Protein AF-A0A3M6R7B8-F1 (afdb_monomer_lite)

InterPro domains:
  IPR006626 Parallel beta-helix repeat [SM00710] (405-427)
  IPR006626 Parallel beta-helix repeat [SM00710] (428-450)
  IPR006626 Parallel beta-helix repeat [SM00710] (452-474)
  IPR006626 Parallel beta-helix repeat [SM00710] (476-503)
  IPR006626 Parallel beta-helix repeat [SM00710] (536-558)
  IPR006626 Parallel beta-helix repeat [SM00710] (559-581)
  IPR006626 Parallel beta-helix repeat [SM00710] (635-657)
  IPR006626 Parallel beta-helix repeat [SM00710] (707-729)
  IPR011050 Pectin lyase fold/virulence factor [SSF51126] (395-580)
  IPR011990 Tetratricopeptide-like helical domain superfamily [G3DSA:1.25.40.10] (1-141)
  IPR011990 Tetratricopeptide-like helical domain superfamily [G3DSA:1.25.40.10] (142-340)
  IPR011990 Tetratricopeptide-like helical domain superfamily [SSF48452] (1-205)
  IPR012334 Pectin lyase fold [G3DSA:2.160.20.10]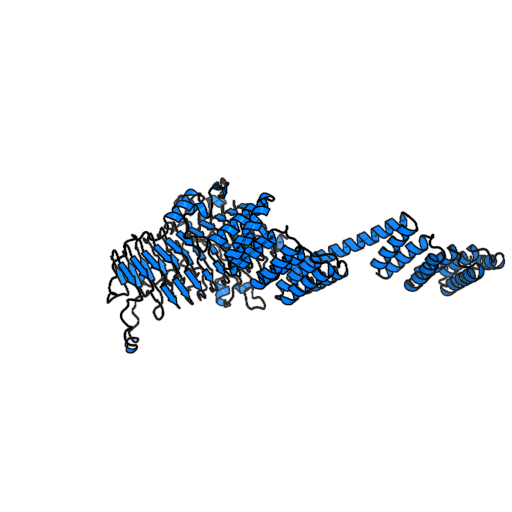 (341-611)
  IPR022441 Parallel beta-helix repeat-2 [TIGR03804] (553-598)
  IPR039448 Right handed beta helix domain [PF13229] (402-505)
  IPR051550 SCF Complex Subunits and Alginate Epimerases [PTHR22990] (433-586)

Secondary structure (DSSP, 8-state):
-HHHHHHHHHH-TT-HHHHHHHHHHHHHTT-HHHHHHHHHHHHHHH-S-HHHHHHHHHHHHHTT-HHHHHHHHHHHHHH-TT-THHHHHHHHHHHHTT-HHHHHHHHHHHHHHH---HHHHHHHHHHHHHHHHHHHHHHHHHHHHHHTT-HHHHHHHHHHHHHH-TT-HHHHHHHHHHHHHTT-HHHHHHHHHHHHHHH-S-HHHHHHHHHHHHHTT-HHHHHHHHHHHHHH-TT-HHHHHHHHHHHHHTT-HHHHHHHHHHHHHHHTT-GGGHHHHHHHHHHHHTTT---S-HHHHS-GGGS-S--PPP----HHHHHSHHHHHHHHTT--PPPHHHHHHHHHH-S----SS-PPBPP--TTTTEEES-EEEEEEGGGS--PPPGGGTT----S-SEEEEEES-EEEEEES-B--S--SEEEEEES-EEEEEES-EEE--SS-SEEE-TT-EEEEEES-EEES-SS-SEEE-TT-EEEEEES-EEE-----SGGGSSEEEE-S----GGG-GGGGB-TTSSSBPP--GGG-----EEEEEES-EEES-SS-SEEEES-BSEEEES-EEES-SS-SEEEETT-BS-EEES-EEES--S-TT--HHHHHHTT-GGG-B-TTS-BSS---SEEEESEES-EEES-EEES-SS-SEEE-S-EES-EEES-EEES--TT-BTTB---SEEE-----SS---TT--S--PPPBS-EEES-EEESS-S-SEEE--SS---GGGT-

pLDDT: mean 86.69, std 13.8, range [30.16, 98.88]

Organism: NCBI:txid2029117

Foldseek 3Di:
DLVVLVVCCVVPVQDLVSLLVNLVVCVVVVNLVSSLVSLVSSCVSHPPDLSSLLSNLVSCVVVLVLVSSLVSLVSNCVVPVQDLSSQLSNLVSCVSVVNLVVSLVSLVVSCVSNPDDPSSVVVNVVSVVVLVVVLVVLVVVLVVCVLQLVLVVNLVSLVVNCVSCVQDLVSLLSNLQSCVLVVNLVVSLVSLVSSCVSHPPDLSSLVSNLVSCVLVLVLVSSLVSLVSSCVVPVLPLVSLLSNLVSCLSVVVLVSSVVSLVSSVVSCVVPVLSVLSSLLSVLSSCQVVPPPPFVCSNAPPVNPDPDQDFPPDPDVQCVVFLLNLQCVVQVHGFADPVLLRVLRVQAAFPAPPPQQDEDACDPPFQEDEQEERYEYEQVNHPDDDPPVVVPDDPDLFQESGEYENYERYEYECAEQPDDDQEYYEYYLYERYEYENYEAEAHNEEHYEAEANYERHEHENYEAEQYQAAPYEYEFHYERHEYEHYEHDAHAHAAQRRANAEFELDPCADCSNPSCRQCDPVSHHGDFDALNRRNGGYESYEYGQYEQEQHNYEHYEYALHAHYEYYQYEFYQHLQAPYEQHSNNENYEYYAYEFANYWQNPPDDLVSCVVVVQSVQPDDPVRTGLDTHENYEYFSYESYEYAAYEFAHAQAAPYEDAFEYEQYEAAHYEFEHYNSSHHSQDFHEPYYQDADADPDDDDPSDRGDRFGYPNYYYPHYRYDYDGSYHYYYDDRDNDPPVVPD

Structure (mmCIF, N/CA/C/O backbone):
data_AF-A0A3M6R7B8-F1
#
_entry.id   AF-A0A3M6R7B8-F1
#
loop_
_atom_site.group_PDB
_atom_site.id
_atom_site.type_symbol
_atom_site.label_atom_id
_atom_site.label_alt_id
_atom_site.label_comp_id
_atom_site.label_asym_id
_atom_site.label_entity_id
_atom_site.label_seq_id
_atom_site.pdbx_PDB_ins_code
_atom_site.Cartn_x
_atom_site.Cartn_y
_atom_site.Cartn_z
_atom_site.occupancy
_atom_site.B_iso_or_equiv
_atom_site.auth_seq_id
_atom_site.auth_comp_id
_atom_site.auth_asym_id
_atom_site.auth_atom_id
_atom_site.pdbx_PDB_model_num
ATOM 1 N N . ALA A 1 1 ? 49.682 9.643 -67.258 1.00 80.56 1 ALA A N 1
ATOM 2 C CA . ALA A 1 1 ? 49.422 8.368 -66.558 1.00 80.56 1 ALA A CA 1
ATOM 3 C C . ALA A 1 1 ? 48.452 7.494 -67.349 1.00 80.56 1 ALA A C 1
ATOM 5 O O . ALA A 1 1 ? 48.888 6.466 -67.839 1.00 80.56 1 ALA A O 1
ATOM 6 N N . LEU A 1 2 ? 47.199 7.923 -67.566 1.00 89.25 2 LEU A N 1
ATOM 7 C CA . LEU A 1 2 ? 46.189 7.129 -68.285 1.00 89.25 2 LEU A CA 1
ATOM 8 C C . LEU A 1 2 ? 46.666 6.586 -69.649 1.00 89.25 2 LEU A C 1
ATOM 10 O O . LEU A 1 2 ? 46.661 5.376 -69.837 1.00 89.25 2 LEU A O 1
ATOM 14 N N . ALA A 1 3 ? 47.200 7.443 -70.529 1.00 88.38 3 ALA A N 1
ATOM 15 C CA . ALA A 1 3 ? 47.733 7.026 -71.836 1.00 88.38 3 ALA A CA 1
ATOM 16 C C . ALA A 1 3 ? 48.849 5.959 -71.747 1.00 88.38 3 ALA A C 1
ATOM 18 O O . ALA A 1 3 ? 48.958 5.093 -72.609 1.00 88.38 3 ALA A O 1
ATOM 19 N N . LEU A 1 4 ? 49.658 5.977 -70.678 1.00 89.75 4 LEU A N 1
ATOM 20 C CA . LEU A 1 4 ? 50.698 4.966 -70.450 1.00 89.75 4 LEU A CA 1
ATOM 21 C C . LE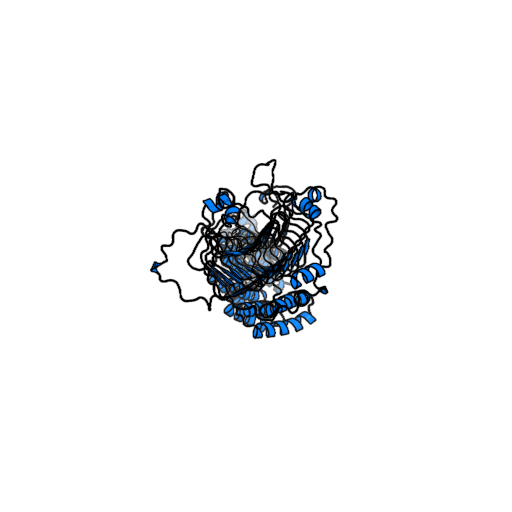U A 1 4 ? 50.091 3.622 -70.021 1.00 89.75 4 LEU A C 1
ATOM 23 O O . LEU A 1 4 ? 50.597 2.574 -70.409 1.00 89.75 4 LEU A O 1
ATOM 27 N N . TYR A 1 5 ? 49.002 3.633 -69.247 1.00 91.38 5 TYR A N 1
ATOM 28 C CA . TYR A 1 5 ? 48.294 2.409 -68.860 1.00 91.38 5 TYR A CA 1
ATOM 29 C C . TYR A 1 5 ? 47.453 1.832 -70.005 1.00 91.38 5 TYR A C 1
ATOM 31 O O . TYR A 1 5 ? 47.350 0.614 -70.128 1.00 91.38 5 TYR A O 1
ATOM 39 N N . GLU A 1 6 ? 46.909 2.677 -70.883 1.00 87.31 6 GLU A N 1
ATOM 40 C CA . GLU A 1 6 ? 46.286 2.244 -72.141 1.00 87.31 6 GLU A CA 1
ATOM 41 C C . GLU A 1 6 ? 47.309 1.571 -73.062 1.00 87.31 6 GLU A C 1
ATOM 43 O O . GLU A 1 6 ? 47.063 0.471 -73.554 1.00 87.31 6 GLU A O 1
ATOM 48 N N . GLN A 1 7 ? 48.494 2.168 -73.214 1.00 90.06 7 GLN A N 1
ATOM 49 C CA . GLN A 1 7 ? 49.590 1.560 -73.966 1.00 90.06 7 GLN A CA 1
ATOM 50 C C . GLN A 1 7 ? 50.074 0.249 -73.319 1.00 90.06 7 GLN A C 1
ATOM 52 O O . GLN A 1 7 ? 50.327 -0.726 -74.024 1.00 90.06 7 GLN A O 1
ATOM 57 N N . LEU A 1 8 ? 50.147 0.177 -71.984 1.00 89.38 8 LEU A N 1
ATOM 58 C CA . LEU A 1 8 ? 50.491 -1.055 -71.263 1.00 89.38 8 LEU A CA 1
ATOM 59 C C . LEU A 1 8 ? 49.471 -2.172 -71.520 1.00 89.38 8 LEU A C 1
ATOM 61 O O . LEU A 1 8 ? 49.873 -3.309 -71.731 1.00 89.38 8 LEU A O 1
ATOM 65 N N . ARG A 1 9 ? 48.172 -1.855 -71.557 1.00 92.31 9 ARG A N 1
ATOM 66 C CA . ARG A 1 9 ? 47.112 -2.822 -71.895 1.00 92.31 9 ARG A CA 1
ATOM 67 C C . ARG A 1 9 ? 47.194 -3.308 -73.344 1.00 92.31 9 ARG A C 1
ATOM 69 O O . ARG A 1 9 ? 46.826 -4.444 -73.607 1.00 92.31 9 ARG A O 1
ATOM 76 N N . GLN A 1 10 ? 47.677 -2.483 -74.276 1.00 89.06 10 GLN A N 1
ATOM 77 C CA . GLN A 1 10 ? 47.888 -2.893 -75.672 1.00 89.06 10 GLN A CA 1
ATOM 78 C C . GLN A 1 10 ? 49.128 -3.779 -75.841 1.00 89.06 10 GLN A C 1
ATOM 80 O O . GLN A 1 10 ? 49.090 -4.758 -76.580 1.00 89.06 10 GLN A O 1
ATOM 85 N N . LEU A 1 11 ? 50.229 -3.436 -75.165 1.00 90.50 11 LEU A N 1
ATOM 86 C CA . LEU A 1 11 ? 51.500 -4.160 -75.275 1.00 90.50 11 LEU A CA 1
ATOM 87 C C . LEU A 1 11 ? 51.538 -5.434 -74.420 1.00 90.50 11 LEU A C 1
ATOM 89 O O . LEU A 1 11 ? 52.253 -6.375 -74.753 1.00 90.50 11 LEU A O 1
ATOM 93 N N . GLN A 1 12 ? 50.804 -5.453 -73.306 1.00 90.75 12 GLN A N 1
ATOM 94 C CA . GLN A 1 12 ? 50.710 -6.570 -72.367 1.00 90.75 12 GLN A CA 1
ATOM 95 C C . GLN A 1 12 ? 49.244 -6.781 -71.944 1.00 90.75 12 GLN A C 1
ATOM 97 O O . GLN A 1 12 ? 48.885 -6.474 -70.801 1.00 90.75 12 GLN A O 1
ATOM 102 N N . PRO A 1 13 ? 48.386 -7.305 -72.840 1.00 88.38 13 PRO A N 1
ATOM 103 C CA . PRO A 1 13 ? 46.965 -7.511 -72.550 1.00 88.38 13 PRO A CA 1
ATOM 104 C C . PRO A 1 13 ? 46.716 -8.519 -71.423 1.00 88.38 13 PRO A C 1
ATOM 106 O O . PRO A 1 13 ? 45.673 -8.458 -70.789 1.00 88.38 13 PRO A O 1
ATOM 109 N N . ASP A 1 14 ? 47.682 -9.384 -71.101 1.00 89.50 14 ASP A N 1
ATOM 110 C CA . ASP A 1 14 ? 47.543 -10.378 -70.028 1.00 89.50 14 ASP A CA 1
ATOM 111 C C . ASP A 1 14 ? 47.950 -9.851 -68.635 1.00 89.50 14 ASP A C 1
ATOM 113 O O . ASP A 1 14 ? 47.913 -10.566 -67.632 1.00 89.50 14 ASP A O 1
ATOM 117 N N . ASN A 1 15 ? 48.357 -8.580 -68.540 1.00 91.56 15 ASN A N 1
ATOM 118 C CA . ASN A 1 15 ? 48.828 -7.975 -67.299 1.00 91.56 15 ASN A CA 1
ATOM 119 C C . ASN A 1 15 ? 47.701 -7.214 -66.583 1.00 91.56 15 ASN A C 1
ATOM 121 O O . ASN A 1 15 ? 47.396 -6.062 -66.912 1.00 91.56 15 ASN A O 1
ATOM 125 N N . TRP A 1 16 ? 47.134 -7.817 -65.531 1.00 92.88 16 TRP A N 1
ATOM 126 C CA . TRP A 1 16 ? 46.041 -7.226 -64.741 1.00 92.88 16 TRP A CA 1
ATOM 127 C C . TRP A 1 16 ? 46.353 -5.812 -64.221 1.00 92.88 16 TRP A C 1
ATOM 129 O O . TRP A 1 16 ? 45.447 -4.985 -64.093 1.00 92.88 16 TRP A O 1
ATOM 139 N N . ARG A 1 17 ? 47.631 -5.490 -63.956 1.00 92.31 17 ARG A N 1
ATOM 140 C CA . ARG A 1 17 ? 48.035 -4.167 -63.451 1.00 92.31 17 ARG A CA 1
ATOM 141 C C . ARG A 1 17 ? 47.708 -3.057 -64.443 1.00 92.31 17 ARG A C 1
ATOM 143 O O . ARG A 1 17 ? 47.374 -1.961 -64.006 1.00 92.31 17 ARG A O 1
ATOM 150 N N . GLY A 1 18 ? 47.767 -3.328 -65.749 1.00 92.62 18 GLY A N 1
ATOM 151 C CA . GLY A 1 18 ? 47.403 -2.353 -66.777 1.00 92.62 18 GLY A CA 1
ATOM 152 C C . GLY A 1 18 ? 45.946 -1.907 -66.651 1.00 92.62 18 GLY A C 1
ATOM 153 O O . GLY A 1 18 ? 45.661 -0.711 -66.680 1.00 92.62 18 GLY A O 1
ATOM 154 N N . TYR A 1 19 ? 45.035 -2.854 -66.425 1.00 94.69 19 TYR A N 1
ATOM 155 C CA . TYR A 1 19 ? 43.608 -2.584 -66.230 1.00 94.69 19 TYR A CA 1
ATOM 156 C C . TYR A 1 19 ? 43.325 -1.912 -64.881 1.00 94.69 19 TYR A C 1
ATOM 158 O O . TYR A 1 19 ? 42.638 -0.893 -64.842 1.00 94.69 19 TYR A O 1
ATOM 166 N N . ALA A 1 20 ? 43.905 -2.413 -63.783 1.00 92.06 20 ALA A N 1
ATOM 167 C CA . ALA A 1 20 ? 43.710 -1.825 -62.455 1.00 92.06 20 ALA A CA 1
ATOM 168 C C . ALA A 1 20 ? 44.221 -0.373 -62.370 1.00 92.06 20 ALA A C 1
ATOM 170 O O . ALA A 1 20 ? 43.535 0.500 -61.842 1.00 92.06 20 ALA A O 1
ATOM 171 N N . GLN A 1 21 ? 45.400 -0.082 -62.930 1.00 93.19 21 GLN A N 1
ATOM 172 C CA . GLN A 1 21 ? 45.969 1.269 -62.912 1.00 93.19 21 GLN A CA 1
ATOM 173 C C . GLN A 1 21 ? 45.242 2.229 -63.863 1.00 93.19 21 GLN A C 1
ATOM 175 O O . GLN A 1 21 ? 45.061 3.401 -63.531 1.00 93.19 21 GLN A O 1
ATOM 180 N N . ALA A 1 22 ? 44.758 1.744 -65.012 1.00 93.50 22 ALA A N 1
ATOM 181 C CA . ALA A 1 22 ? 43.885 2.532 -65.881 1.00 93.50 22 ALA A CA 1
ATOM 182 C C . ALA A 1 22 ? 42.553 2.875 -65.187 1.00 93.50 22 ALA A C 1
ATOM 184 O O . ALA A 1 22 ? 42.114 4.020 -65.269 1.00 93.50 22 ALA A O 1
ATOM 185 N N . CYS A 1 23 ? 41.961 1.944 -64.429 1.00 94.06 23 CYS A N 1
ATOM 186 C CA . CYS A 1 23 ? 40.802 2.234 -63.581 1.00 94.06 23 CYS A CA 1
ATOM 187 C C . CYS A 1 23 ? 41.098 3.348 -62.563 1.00 94.06 23 CYS A C 1
ATOM 189 O O . CYS A 1 23 ? 40.363 4.332 -62.512 1.00 94.06 23 CYS A O 1
ATOM 191 N N . ILE A 1 24 ? 42.205 3.264 -61.814 1.00 91.06 24 ILE A N 1
ATOM 192 C CA . ILE A 1 24 ? 42.608 4.314 -60.858 1.00 91.06 24 ILE A CA 1
ATOM 193 C C . ILE A 1 24 ? 42.778 5.672 -61.558 1.00 91.06 24 ILE A C 1
ATOM 195 O O . ILE A 1 24 ? 42.307 6.689 -61.049 1.00 91.06 24 ILE A O 1
ATOM 199 N N . ALA A 1 25 ? 43.404 5.700 -62.737 1.00 92.56 25 ALA A N 1
ATOM 200 C CA . ALA A 1 25 ? 43.576 6.929 -63.505 1.00 92.56 25 ALA A CA 1
ATOM 201 C C . ALA A 1 25 ? 42.230 7.520 -63.966 1.00 92.56 25 ALA A C 1
ATOM 203 O O . ALA A 1 25 ? 42.018 8.722 -63.828 1.00 92.56 25 ALA A O 1
ATOM 204 N N . HIS A 1 26 ? 41.297 6.693 -64.449 1.00 93.25 26 HIS A N 1
ATOM 205 C CA . HIS A 1 26 ? 39.944 7.143 -64.790 1.00 93.25 26 HIS A CA 1
ATOM 206 C C . HIS A 1 26 ? 39.179 7.658 -63.562 1.00 93.25 26 HIS A C 1
ATOM 208 O O . HIS A 1 26 ? 38.540 8.707 -63.636 1.00 93.25 26 HIS A O 1
ATOM 214 N N . ARG A 1 27 ? 39.301 6.993 -62.408 1.00 90.25 27 ARG A N 1
ATOM 215 C CA . ARG A 1 27 ? 38.702 7.444 -61.142 1.00 90.25 27 ARG A CA 1
ATOM 216 C C . ARG A 1 27 ? 39.193 8.825 -60.720 1.00 90.25 27 ARG A C 1
ATOM 218 O O . ARG A 1 27 ? 38.386 9.675 -60.360 1.00 90.25 27 ARG A O 1
ATOM 225 N N . GLN A 1 28 ? 40.501 9.072 -60.799 1.00 89.81 28 GLN A N 1
ATOM 226 C CA . GLN A 1 28 ? 41.094 10.379 -60.481 1.00 89.81 28 GLN A CA 1
ATOM 227 C C . GLN A 1 28 ? 40.593 11.499 -61.406 1.00 89.81 28 GLN A C 1
ATOM 229 O O . GLN A 1 28 ? 40.569 12.659 -61.006 1.00 89.81 28 GLN A O 1
ATOM 234 N N . LEU A 1 29 ? 40.166 11.150 -62.621 1.00 91.81 29 LEU A N 1
ATOM 235 C CA . LEU A 1 29 ? 39.565 12.069 -63.588 1.00 91.81 29 LEU A CA 1
ATOM 236 C C . LEU A 1 29 ? 38.034 12.186 -63.449 1.00 91.81 29 LEU A C 1
ATOM 238 O O . LEU A 1 29 ? 37.410 12.875 -64.252 1.00 91.81 29 LEU A O 1
ATOM 242 N N . GLY A 1 30 ? 37.411 11.505 -62.478 1.00 89.56 30 GLY A N 1
ATOM 243 C CA . GLY A 1 30 ? 35.951 11.454 -62.315 1.00 89.56 30 GLY A CA 1
ATOM 244 C C . GLY A 1 30 ? 35.222 10.651 -63.402 1.00 89.56 30 GLY A C 1
ATOM 245 O O . GLY A 1 30 ? 34.006 10.755 -63.545 1.00 89.56 30 GLY A O 1
ATOM 246 N N . GLN A 1 31 ? 35.951 9.853 -64.183 1.00 94.19 31 GLN A N 1
ATOM 247 C CA . GLN A 1 31 ? 35.450 9.075 -65.318 1.00 94.19 31 GLN A CA 1
ATOM 248 C C . GLN A 1 31 ? 35.010 7.675 -64.869 1.00 94.19 31 GLN A C 1
ATOM 250 O O . GLN A 1 31 ? 35.610 6.659 -65.216 1.00 94.19 31 GLN A O 1
ATOM 255 N N . TRP A 1 32 ? 33.970 7.618 -64.041 1.00 92.06 32 TRP A N 1
ATOM 256 C CA . TRP A 1 32 ? 33.554 6.395 -63.345 1.00 92.06 32 TRP A CA 1
ATOM 257 C C . TRP A 1 32 ? 33.097 5.262 -64.270 1.00 92.06 32 TRP A C 1
ATOM 259 O O . TRP A 1 32 ? 33.449 4.105 -64.046 1.00 92.06 32 TRP A O 1
ATOM 269 N N . ALA A 1 33 ? 32.366 5.594 -65.338 1.00 92.31 33 ALA A N 1
ATOM 270 C CA . ALA A 1 33 ? 31.907 4.617 -66.324 1.00 92.31 33 ALA A CA 1
ATOM 271 C C . ALA A 1 33 ? 33.079 4.016 -67.113 1.00 92.31 33 ALA A C 1
ATOM 273 O O . ALA A 1 33 ? 33.101 2.819 -67.385 1.00 92.31 33 ALA A O 1
ATOM 274 N N . GLN A 1 34 ? 34.085 4.831 -67.443 1.00 93.50 34 GLN A N 1
ATOM 275 C CA . GLN A 1 34 ? 35.304 4.359 -68.095 1.00 93.50 34 GLN A CA 1
ATOM 276 C C . GLN A 1 34 ? 36.144 3.501 -67.142 1.00 93.50 34 GLN A C 1
ATOM 278 O O . GLN A 1 34 ? 36.696 2.490 -67.565 1.00 93.50 34 GLN A O 1
ATOM 283 N N . ALA A 1 35 ? 36.196 3.850 -65.853 1.00 94.19 35 ALA A N 1
ATOM 284 C CA . ALA A 1 35 ? 36.847 3.026 -64.839 1.00 94.19 35 ALA A CA 1
ATOM 285 C C . ALA A 1 35 ? 36.214 1.623 -64.743 1.00 94.19 35 ALA A C 1
ATOM 287 O O . ALA A 1 35 ? 36.944 0.632 -64.726 1.00 94.19 35 ALA A O 1
ATOM 288 N N . ASP A 1 36 ? 34.879 1.532 -64.757 1.00 94.50 36 ASP A N 1
ATOM 289 C CA . ASP A 1 36 ? 34.159 0.252 -64.787 1.00 94.50 36 ASP A CA 1
ATOM 290 C C . ASP A 1 36 ? 34.382 -0.509 -66.099 1.00 94.50 36 ASP A C 1
ATOM 292 O O . ASP A 1 36 ? 34.742 -1.683 -66.059 1.00 94.50 36 ASP A O 1
ATOM 296 N N . ALA A 1 37 ? 34.260 0.155 -67.252 1.00 94.50 37 ALA A N 1
ATOM 297 C CA . ALA A 1 37 ? 34.443 -0.478 -68.559 1.00 94.50 37 ALA A CA 1
ATOM 298 C C . ALA A 1 37 ? 35.844 -1.090 -68.721 1.00 94.50 37 ALA A C 1
ATOM 300 O O . ALA A 1 37 ? 36.005 -2.179 -69.271 1.00 94.50 37 ALA A O 1
ATOM 301 N N . VAL A 1 38 ? 36.874 -0.410 -68.208 1.00 95.44 38 VAL A N 1
ATOM 302 C CA . VAL A 1 38 ? 38.246 -0.926 -68.221 1.00 95.44 38 VAL A CA 1
ATOM 303 C C . VAL A 1 38 ? 38.393 -2.161 -67.331 1.00 95.44 38 VAL A C 1
ATOM 305 O O . VAL A 1 38 ? 39.085 -3.102 -67.719 1.00 95.44 38 VAL A O 1
ATOM 308 N N . LEU A 1 39 ? 37.746 -2.195 -66.165 1.00 95.62 39 LEU A N 1
ATOM 309 C CA . LEU A 1 39 ? 37.764 -3.374 -65.298 1.00 95.62 39 LEU A CA 1
ATOM 310 C C . LEU A 1 39 ? 36.975 -4.540 -65.896 1.00 95.62 39 LEU A C 1
ATOM 312 O O . LEU A 1 39 ? 37.460 -5.666 -65.863 1.00 95.62 39 LEU A O 1
ATOM 316 N N . GLU A 1 40 ? 35.814 -4.281 -66.493 1.00 95.56 40 GLU A N 1
ATOM 317 C CA . GLU A 1 40 ? 35.006 -5.293 -67.180 1.00 95.56 40 GLU A CA 1
ATOM 318 C C . GLU A 1 40 ? 35.755 -5.905 -68.360 1.00 95.56 40 GLU A C 1
ATOM 320 O O . GLU A 1 40 ? 35.787 -7.126 -68.490 1.00 95.56 40 GLU A O 1
ATOM 325 N N . GLN A 1 41 ? 36.437 -5.084 -69.163 1.00 94.38 41 GLN A N 1
ATOM 326 C CA . GLN A 1 41 ? 37.301 -5.586 -70.227 1.00 94.38 41 GLN A CA 1
ATOM 327 C C . GLN A 1 41 ? 38.437 -6.454 -69.666 1.00 94.38 41 GLN A C 1
ATOM 329 O O . GLN A 1 41 ? 38.752 -7.498 -70.232 1.00 94.38 41 GLN A O 1
ATOM 334 N N . GLY A 1 42 ? 39.047 -6.045 -68.550 1.00 94.25 42 GLY A N 1
ATOM 335 C CA . GLY A 1 42 ? 40.077 -6.837 -67.879 1.00 94.25 42 GLY A CA 1
ATOM 336 C C . GLY A 1 42 ? 39.548 -8.183 -67.376 1.00 94.25 42 GLY A C 1
ATOM 337 O O . GLY A 1 42 ? 40.200 -9.203 -67.572 1.00 94.25 42 GLY A O 1
ATOM 338 N N . LEU A 1 43 ? 38.351 -8.209 -66.785 1.00 95.62 43 LEU A N 1
ATOM 339 C CA . LEU A 1 43 ? 37.697 -9.434 -66.310 1.00 95.62 43 LEU A CA 1
ATOM 340 C C . LEU A 1 43 ? 37.247 -10.348 -67.462 1.00 95.62 43 LEU A C 1
ATOM 342 O O . LEU A 1 43 ? 37.267 -11.566 -67.322 1.00 95.62 43 LEU A O 1
ATOM 346 N N . GLN A 1 44 ? 36.863 -9.785 -68.611 1.00 94.50 44 GLN A N 1
ATOM 347 C CA . GLN A 1 44 ? 36.568 -10.559 -69.822 1.00 94.50 44 GLN A CA 1
ATOM 348 C C . GLN A 1 44 ? 37.831 -11.205 -70.403 1.00 94.50 44 GLN A C 1
ATOM 350 O O . GLN A 1 44 ? 37.790 -12.363 -70.806 1.00 94.50 44 GLN A O 1
ATOM 355 N N . GLN A 1 45 ? 38.946 -10.470 -70.428 1.00 92.69 45 GLN A N 1
ATOM 356 C CA . GLN A 1 45 ? 40.207 -10.941 -71.002 1.00 92.69 45 GLN A CA 1
ATOM 357 C C . GLN A 1 45 ? 40.932 -11.945 -70.094 1.00 92.69 45 GLN A C 1
ATOM 359 O O . GLN A 1 45 ? 41.486 -12.925 -70.582 1.00 92.69 45 GLN A O 1
ATOM 364 N N . LEU A 1 46 ? 40.943 -11.700 -68.779 1.00 92.94 46 LEU A N 1
ATOM 365 C CA . LEU A 1 46 ? 41.762 -12.436 -67.802 1.00 92.94 46 LEU A CA 1
ATOM 366 C C . LEU A 1 46 ? 40.951 -13.391 -66.918 1.00 92.94 46 LEU A C 1
ATOM 368 O O . LEU A 1 46 ? 41.515 -14.050 -66.043 1.00 92.94 46 LEU A O 1
ATOM 372 N N . GLY A 1 47 ? 39.634 -13.453 -67.120 1.00 92.12 47 GLY A N 1
ATOM 373 C CA . GLY A 1 47 ? 38.709 -14.143 -66.229 1.00 92.12 47 GLY A CA 1
ATOM 374 C C . GLY A 1 47 ? 38.507 -13.402 -64.905 1.00 92.12 47 GLY A C 1
ATOM 375 O O . GLY A 1 47 ? 38.872 -12.237 -64.739 1.00 92.12 47 GLY A O 1
ATOM 376 N N . GLU A 1 48 ? 37.916 -14.098 -63.935 1.00 93.81 48 GLU A N 1
ATOM 377 C CA . GLU A 1 48 ? 37.628 -13.594 -62.588 1.00 93.81 48 GLU A CA 1
ATOM 378 C C . GLU A 1 48 ? 38.929 -13.362 -61.796 1.00 93.81 48 GLU A C 1
ATOM 380 O O . GLU A 1 48 ? 39.225 -14.092 -60.866 1.00 93.81 48 GLU A O 1
ATOM 385 N N . HIS A 1 49 ? 39.775 -12.400 -62.158 1.00 95.31 49 HIS A N 1
ATOM 386 C CA . HIS A 1 49 ? 41.037 -12.149 -61.456 1.00 95.31 49 HIS A CA 1
ATOM 387 C C . HIS A 1 49 ? 40.781 -11.382 -60.136 1.00 95.31 49 HIS A C 1
ATOM 389 O O . HIS A 1 49 ? 40.179 -10.303 -60.178 1.00 95.31 49 HIS A O 1
ATOM 395 N N . PRO A 1 50 ? 41.277 -11.840 -58.964 1.00 94.00 50 PRO A N 1
ATOM 396 C CA . PRO A 1 50 ? 40.891 -11.293 -57.655 1.00 94.00 50 PRO A CA 1
ATOM 397 C C . PRO A 1 50 ? 41.220 -9.803 -57.503 1.00 94.00 50 PRO A C 1
ATOM 399 O O . PRO A 1 50 ? 40.380 -9.030 -57.060 1.00 94.00 50 PRO A O 1
ATOM 402 N N . GLN A 1 51 ? 42.392 -9.354 -57.966 1.00 94.94 51 GLN A N 1
ATOM 403 C CA . GLN A 1 51 ? 42.774 -7.934 -57.883 1.00 94.94 51 GLN A CA 1
ATOM 404 C C . GLN A 1 51 ? 41.914 -7.013 -58.767 1.00 94.94 51 GLN A C 1
ATOM 406 O O . GLN A 1 51 ? 41.713 -5.848 -58.429 1.00 94.94 51 GLN A O 1
ATOM 411 N N . LEU A 1 52 ? 41.381 -7.522 -59.886 1.00 95.50 52 LEU A N 1
ATOM 412 C CA . LEU A 1 52 ? 40.461 -6.752 -60.730 1.00 95.50 52 LEU A CA 1
ATOM 413 C C . LEU A 1 52 ? 39.068 -6.701 -60.109 1.00 95.50 52 LEU A C 1
ATOM 415 O O . LEU A 1 52 ? 38.444 -5.645 -60.119 1.00 95.50 52 LEU A O 1
ATOM 419 N N . LEU A 1 53 ? 38.612 -7.803 -59.509 1.00 97.06 53 LEU A N 1
ATOM 420 C CA . LEU A 1 53 ? 37.364 -7.851 -58.749 1.00 97.06 53 LEU A CA 1
ATOM 421 C C . LEU A 1 53 ? 37.398 -6.946 -57.511 1.00 97.06 53 LEU A C 1
ATOM 423 O O . LEU A 1 53 ? 36.408 -6.270 -57.239 1.00 97.06 53 LEU A O 1
ATOM 427 N N . ILE A 1 54 ? 38.535 -6.871 -56.810 1.00 96.12 54 ILE A N 1
ATOM 428 C CA . ILE A 1 54 ? 38.739 -5.920 -55.708 1.00 96.12 54 ILE A CA 1
ATOM 429 C C . ILE A 1 54 ? 38.629 -4.484 -56.221 1.00 96.12 54 ILE A C 1
ATOM 431 O O . ILE A 1 54 ? 37.830 -3.714 -55.696 1.00 96.12 54 ILE A O 1
ATOM 435 N N . ALA A 1 55 ? 39.348 -4.135 -57.293 1.00 94.56 55 ALA A N 1
ATOM 436 C CA . ALA A 1 55 ? 39.249 -2.803 -57.891 1.00 94.56 55 ALA A CA 1
ATOM 437 C C . ALA A 1 55 ? 37.823 -2.479 -58.384 1.00 94.56 55 ALA A C 1
ATOM 439 O O . ALA A 1 55 ? 37.394 -1.328 -58.311 1.00 94.56 55 ALA A O 1
ATOM 440 N N . TYR A 1 56 ? 37.074 -3.484 -58.850 1.00 95.81 56 TYR A N 1
ATOM 441 C CA . TYR A 1 56 ? 35.692 -3.348 -59.320 1.00 95.81 56 TYR A CA 1
ATOM 442 C C . TYR A 1 56 ? 34.710 -3.092 -58.181 1.00 95.81 56 TYR A C 1
ATOM 444 O O . TYR A 1 56 ? 33.862 -2.200 -58.286 1.00 95.81 56 TYR A O 1
ATOM 452 N N . GLY A 1 57 ? 34.847 -3.826 -57.077 1.00 96.00 57 GLY A N 1
ATOM 453 C CA . GLY A 1 57 ? 34.115 -3.557 -55.845 1.00 96.00 57 GLY A CA 1
ATOM 454 C C . GLY A 1 57 ? 34.453 -2.180 -55.272 1.00 96.00 57 GLY A C 1
ATOM 455 O O . GLY A 1 57 ? 33.544 -1.405 -54.979 1.00 96.00 57 GLY A O 1
ATOM 456 N N . ASP A 1 58 ? 35.741 -1.831 -55.185 1.00 94.50 58 ASP A N 1
ATOM 457 C CA . ASP A 1 58 ? 36.193 -0.538 -54.658 1.00 94.50 58 ASP A CA 1
ATOM 458 C C . ASP A 1 58 ? 35.679 0.627 -55.520 1.00 94.50 58 ASP A C 1
ATOM 460 O O . ASP A 1 58 ? 35.189 1.611 -54.976 1.00 94.50 58 ASP A O 1
ATOM 464 N N . ASN A 1 59 ? 35.657 0.501 -56.853 1.00 93.94 59 ASN A N 1
ATOM 465 C CA . ASN A 1 59 ? 35.092 1.543 -57.718 1.00 93.94 59 ASN A CA 1
ATOM 466 C C . ASN A 1 59 ? 33.607 1.828 -57.418 1.00 93.94 59 ASN A C 1
ATOM 468 O O . ASN A 1 59 ? 33.176 2.979 -57.492 1.00 93.94 59 ASN A O 1
ATOM 472 N N . ALA A 1 60 ? 32.823 0.807 -57.049 1.00 95.56 60 ALA A N 1
ATOM 473 C CA . ALA A 1 60 ? 31.441 0.998 -56.603 1.00 95.56 60 ALA A CA 1
ATOM 474 C C . ALA A 1 60 ? 31.366 1.601 -55.187 1.00 95.56 60 ALA A C 1
ATOM 476 O O . ALA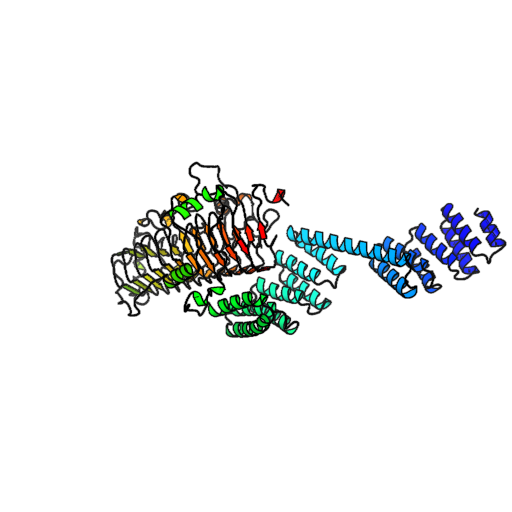 A 1 60 ? 30.513 2.455 -54.933 1.00 95.56 60 ALA A O 1
ATOM 477 N N . MET A 1 61 ? 32.271 1.207 -54.282 1.00 95.31 61 MET A N 1
ATOM 478 C CA . MET A 1 61 ? 32.383 1.787 -52.935 1.00 95.31 61 MET A CA 1
ATOM 479 C C . MET A 1 61 ? 32.681 3.287 -52.984 1.00 95.31 61 MET A C 1
ATOM 481 O O . MET A 1 61 ? 32.040 4.070 -52.284 1.00 95.31 61 MET A O 1
ATOM 485 N N . ASP A 1 62 ? 33.617 3.702 -53.835 1.00 93.06 62 ASP A N 1
ATOM 486 C CA . ASP A 1 62 ? 34.035 5.100 -53.962 1.00 93.06 62 ASP A CA 1
ATOM 487 C C . ASP A 1 62 ? 32.937 5.988 -54.556 1.00 93.06 62 ASP A C 1
ATOM 489 O O . ASP A 1 62 ? 32.775 7.142 -54.155 1.00 93.06 62 ASP A O 1
ATOM 493 N N . GLN A 1 63 ? 32.112 5.422 -55.441 1.00 94.00 63 GLN A N 1
ATOM 494 C CA . GLN A 1 63 ? 30.901 6.063 -55.960 1.00 94.00 63 GLN A CA 1
ATOM 495 C C . GLN A 1 63 ? 29.724 6.035 -54.976 1.00 94.00 63 GLN A C 1
ATOM 497 O O . GLN A 1 63 ? 28.669 6.595 -55.270 1.00 94.00 63 GLN A O 1
ATOM 502 N N . ARG A 1 64 ? 29.880 5.394 -53.808 1.00 95.06 64 ARG A N 1
ATOM 503 C CA . ARG A 1 64 ? 28.819 5.191 -52.807 1.00 95.06 64 ARG A CA 1
ATOM 504 C C . ARG A 1 64 ? 27.616 4.408 -53.348 1.00 95.06 64 ARG A C 1
ATOM 506 O O . ARG A 1 64 ? 26.503 4.536 -52.842 1.00 95.06 64 ARG A O 1
ATOM 513 N N . LEU A 1 65 ? 27.837 3.571 -54.361 1.00 96.50 65 LEU A N 1
ATOM 514 C CA . LEU A 1 65 ? 26.833 2.676 -54.934 1.00 96.50 65 LEU A CA 1
ATOM 515 C C . LEU A 1 65 ? 26.814 1.371 -54.133 1.00 96.50 65 LEU A C 1
ATOM 517 O O . LEU A 1 65 ? 27.262 0.329 -54.604 1.00 96.50 65 LEU A O 1
ATOM 521 N N . TRP A 1 66 ? 26.337 1.438 -52.889 1.00 97.31 66 TRP A N 1
ATOM 522 C CA . TRP A 1 66 ? 26.507 0.360 -51.908 1.00 97.31 66 TRP A CA 1
ATOM 523 C C . TRP A 1 66 ? 25.891 -0.972 -52.342 1.00 97.31 66 TRP A C 1
ATOM 525 O O . TRP A 1 66 ? 26.543 -2.000 -52.215 1.00 97.31 66 TRP A O 1
ATOM 535 N N . GLU A 1 67 ? 24.686 -0.970 -52.917 1.00 97.44 67 GLU A N 1
ATOM 536 C CA . GLU A 1 67 ? 24.041 -2.199 -53.413 1.00 97.44 67 GLU A CA 1
ATOM 537 C C . GLU A 1 67 ? 24.830 -2.845 -54.559 1.00 97.44 67 GLU A C 1
ATOM 539 O O . GLU A 1 67 ? 25.035 -4.058 -54.586 1.00 97.44 67 GLU A O 1
ATOM 544 N N . LEU A 1 68 ? 25.346 -2.028 -55.482 1.00 96.56 68 LEU A N 1
ATOM 545 C CA . LEU A 1 68 ? 26.201 -2.508 -56.565 1.00 96.56 68 LEU A CA 1
ATOM 546 C C . LEU A 1 68 ? 27.530 -3.038 -56.016 1.00 96.56 68 LEU A C 1
ATOM 548 O O . LEU A 1 68 ? 28.011 -4.082 -56.455 1.00 96.56 68 LEU A O 1
ATOM 552 N N . ALA A 1 69 ? 28.104 -2.364 -55.018 1.00 97.31 69 ALA A N 1
ATOM 553 C CA . ALA A 1 69 ? 29.287 -2.845 -54.323 1.00 97.31 69 ALA A CA 1
ATOM 554 C C . ALA A 1 69 ? 29.020 -4.211 -53.671 1.00 97.31 69 ALA A C 1
ATOM 556 O O . ALA A 1 69 ? 29.831 -5.115 -53.840 1.00 97.31 69 ALA A O 1
ATOM 557 N N . LEU A 1 70 ? 27.872 -4.417 -53.012 1.00 97.75 70 LEU A N 1
ATOM 558 C CA . LEU A 1 70 ? 27.504 -5.716 -52.432 1.00 97.75 70 LEU A CA 1
ATOM 559 C C . LEU A 1 70 ? 27.461 -6.832 -53.474 1.00 97.75 70 LEU A C 1
ATOM 561 O O . LEU A 1 70 ? 28.015 -7.902 -53.221 1.00 97.75 70 LEU A O 1
ATOM 565 N N . GLN A 1 71 ? 26.881 -6.576 -54.649 1.00 97.31 71 GLN A N 1
ATOM 566 C CA . GLN A 1 71 ? 26.865 -7.539 -55.755 1.00 97.31 71 GLN A CA 1
ATOM 567 C C . GLN A 1 71 ? 28.285 -7.877 -56.232 1.00 97.31 71 GLN A C 1
ATOM 569 O O . GLN A 1 71 ? 28.628 -9.047 -56.417 1.00 97.31 71 GLN A O 1
ATOM 574 N N . ARG A 1 72 ? 29.149 -6.866 -56.382 1.00 97.19 72 ARG A N 1
ATOM 575 C CA . ARG A 1 72 ? 30.542 -7.043 -56.828 1.00 97.19 72 ARG A CA 1
ATOM 576 C C . ARG A 1 72 ? 31.399 -7.767 -55.788 1.00 97.19 72 ARG A C 1
ATOM 578 O O . ARG A 1 72 ? 32.168 -8.660 -56.137 1.00 97.19 72 ARG A O 1
ATOM 585 N N . TRP A 1 73 ? 31.223 -7.458 -54.507 1.00 97.81 73 TRP A N 1
ATOM 586 C CA . TRP A 1 73 ? 31.899 -8.164 -53.420 1.00 97.81 73 TRP A CA 1
ATOM 587 C C . TRP A 1 73 ? 31.384 -9.591 -53.246 1.00 97.81 73 TRP A C 1
ATOM 589 O O . TRP A 1 73 ? 32.166 -10.486 -52.941 1.00 97.81 73 TRP A O 1
ATOM 599 N N . GLN A 1 74 ? 30.092 -9.833 -53.481 1.00 96.94 74 GLN A N 1
ATOM 600 C CA . GLN A 1 74 ? 29.540 -11.184 -53.532 1.00 96.94 74 GLN A CA 1
ATOM 601 C C . GLN A 1 74 ? 30.173 -11.996 -54.665 1.00 96.94 74 GLN A C 1
ATOM 603 O O . GLN A 1 74 ? 30.554 -13.140 -54.425 1.00 96.94 74 GLN A O 1
ATOM 608 N N . ARG A 1 75 ? 30.353 -11.403 -55.854 1.00 96.69 75 ARG A N 1
ATOM 609 C CA . ARG A 1 75 ? 31.071 -12.039 -56.969 1.00 96.69 75 ARG A CA 1
ATOM 610 C C . ARG A 1 75 ? 32.490 -12.442 -56.556 1.00 96.69 75 ARG A C 1
ATOM 612 O O . ARG A 1 75 ? 32.851 -13.599 -56.737 1.00 96.69 75 ARG A O 1
ATOM 619 N N . LEU A 1 76 ? 33.241 -11.550 -55.895 1.00 96.88 76 LEU A N 1
ATOM 620 C CA . LEU A 1 76 ? 34.568 -11.875 -55.352 1.00 96.88 76 LEU A CA 1
ATOM 621 C C . LEU A 1 76 ? 34.522 -13.025 -54.337 1.00 96.88 76 LEU A C 1
ATOM 623 O O . LEU A 1 76 ? 35.326 -13.944 -54.441 1.00 96.88 76 LEU A O 1
ATOM 627 N N . ARG A 1 77 ? 33.575 -13.024 -53.389 1.00 95.44 77 ARG A N 1
ATOM 628 C CA . ARG A 1 77 ? 33.441 -14.117 -52.406 1.00 95.44 77 ARG A CA 1
ATOM 629 C C . ARG A 1 77 ? 33.070 -15.457 -53.048 1.00 95.44 77 ARG A C 1
ATOM 631 O O . ARG A 1 77 ? 33.458 -16.498 -52.529 1.00 95.44 77 ARG A O 1
ATOM 638 N N . GLN A 1 78 ? 32.314 -15.448 -54.146 1.00 95.44 78 GLN A N 1
ATOM 639 C CA . GLN A 1 78 ? 31.921 -16.664 -54.862 1.00 95.44 78 GLN A CA 1
ATOM 640 C C . GLN A 1 78 ? 33.091 -17.281 -55.631 1.00 95.44 78 GLN A C 1
ATOM 642 O O . GLN A 1 78 ? 33.261 -18.498 -55.602 1.00 95.44 78 GLN A O 1
ATOM 647 N N . THR A 1 79 ? 33.899 -16.461 -56.305 1.00 95.75 79 THR A N 1
ATOM 648 C CA . THR A 1 79 ? 35.006 -16.947 -57.143 1.00 95.75 79 THR A CA 1
ATOM 649 C C . THR A 1 79 ? 36.307 -17.114 -56.357 1.00 95.75 79 THR A C 1
ATOM 651 O O . THR A 1 79 ? 37.090 -18.007 -56.666 1.00 95.75 79 THR A O 1
ATOM 654 N N . HIS A 1 80 ? 36.519 -16.297 -55.318 1.00 94.31 80 HIS A N 1
ATOM 655 C CA . HIS A 1 80 ? 37.704 -16.283 -54.449 1.00 94.31 80 HIS A CA 1
ATOM 656 C C . HIS A 1 80 ? 37.305 -16.184 -52.972 1.00 94.31 80 HIS A C 1
ATOM 658 O O . HIS A 1 80 ? 37.541 -15.164 -52.322 1.00 94.31 80 HIS A O 1
ATOM 664 N N . PRO A 1 81 ? 36.726 -17.247 -52.387 1.00 91.75 81 PRO A N 1
ATOM 665 C CA . PRO A 1 81 ? 36.240 -17.214 -51.006 1.00 91.75 81 PRO A CA 1
ATOM 666 C C . PRO A 1 81 ? 37.339 -16.956 -49.964 1.00 91.75 81 PRO A C 1
ATOM 668 O O . PRO A 1 81 ? 37.002 -16.597 -48.840 1.00 91.75 81 PRO A O 1
ATOM 671 N N . GLY A 1 82 ? 38.615 -17.148 -50.334 1.00 90.50 82 GLY A N 1
ATOM 672 C CA . GLY A 1 82 ? 39.810 -16.915 -49.516 1.00 90.50 82 GLY A CA 1
ATOM 673 C C . GLY A 1 82 ? 40.222 -15.444 -49.350 1.00 90.50 82 GLY A C 1
ATOM 674 O O . GLY A 1 82 ? 41.057 -15.150 -48.498 1.00 90.50 82 GLY A O 1
ATOM 675 N N . GLU A 1 83 ? 39.663 -14.534 -50.153 1.00 92.81 83 GLU A N 1
ATOM 676 C CA . GLU A 1 83 ? 40.020 -13.110 -50.152 1.00 92.81 83 GLU A CA 1
ATOM 677 C C . GLU A 1 83 ? 39.226 -12.346 -49.083 1.00 92.81 83 GLU A C 1
ATOM 679 O O . GLU A 1 83 ? 38.005 -12.182 -49.179 1.00 92.81 83 GLU A O 1
ATOM 684 N N . ASP A 1 84 ? 39.920 -11.833 -48.064 1.00 91.19 84 ASP A N 1
ATOM 685 C CA . ASP A 1 84 ? 39.328 -11.112 -46.927 1.00 91.19 84 ASP A CA 1
ATOM 686 C C . ASP A 1 84 ? 38.601 -9.819 -47.338 1.00 91.19 84 ASP A C 1
ATOM 688 O O . ASP A 1 84 ? 37.576 -9.456 -46.754 1.00 91.19 84 ASP A O 1
ATOM 692 N N . SER A 1 85 ? 39.077 -9.169 -48.401 1.00 92.81 85 SER A N 1
ATOM 693 C CA . SER A 1 85 ? 38.517 -7.940 -48.964 1.00 92.81 85 SER A CA 1
ATOM 694 C C . SER A 1 85 ? 37.046 -8.102 -49.344 1.00 92.81 85 SER A C 1
ATOM 696 O O . SER A 1 85 ? 36.247 -7.202 -49.090 1.00 92.81 85 SER A O 1
ATOM 698 N N . GLY A 1 86 ? 36.654 -9.272 -49.864 1.00 94.00 86 GLY A N 1
ATOM 699 C CA . GLY A 1 86 ? 35.264 -9.563 -50.222 1.00 94.00 86 GLY A CA 1
ATOM 700 C C . GLY A 1 86 ? 34.314 -9.615 -49.023 1.00 94.00 86 GLY A C 1
ATOM 701 O O . GLY A 1 86 ? 33.117 -9.366 -49.182 1.00 94.00 86 GLY A O 1
ATOM 702 N N . TRP A 1 87 ? 34.828 -9.905 -47.828 1.00 96.19 87 TRP A N 1
ATOM 703 C CA . TRP A 1 87 ? 34.071 -9.936 -46.575 1.00 96.19 87 TRP A CA 1
ATOM 704 C C . TRP A 1 87 ? 34.085 -8.564 -45.894 1.00 96.19 87 TRP A C 1
ATOM 706 O O . TRP A 1 87 ? 33.026 -8.007 -45.605 1.00 96.19 87 TRP A O 1
ATOM 716 N N . LEU A 1 88 ? 35.275 -7.977 -45.724 1.00 95.25 88 LEU A N 1
ATOM 717 C CA . LEU A 1 88 ? 35.472 -6.682 -45.064 1.00 95.25 88 LEU A CA 1
ATOM 718 C C . LEU A 1 88 ? 34.757 -5.540 -45.788 1.00 95.25 88 LEU A C 1
ATOM 720 O O . LEU A 1 88 ? 34.011 -4.780 -45.170 1.00 95.25 88 LEU A O 1
ATOM 724 N N . ARG A 1 89 ? 34.959 -5.410 -47.104 1.00 97.00 89 ARG A N 1
ATOM 725 C CA . ARG A 1 89 ? 34.380 -4.307 -47.885 1.00 97.00 89 ARG A CA 1
ATOM 726 C C . ARG A 1 89 ? 32.869 -4.434 -48.033 1.00 97.00 89 ARG A C 1
ATOM 728 O O . ARG A 1 89 ? 32.165 -3.428 -47.997 1.00 97.00 89 ARG A O 1
ATOM 735 N N . ALA A 1 90 ? 32.359 -5.658 -48.141 1.00 97.00 90 ALA A N 1
ATOM 736 C CA . ALA A 1 90 ? 30.923 -5.901 -48.154 1.00 97.00 90 ALA A CA 1
ATOM 737 C C . ALA A 1 90 ? 30.272 -5.572 -46.809 1.00 97.00 90 ALA A C 1
ATOM 739 O O . ALA A 1 90 ? 29.233 -4.920 -46.792 1.00 97.00 90 ALA A O 1
ATOM 740 N N . ALA A 1 91 ? 30.899 -5.942 -45.689 1.00 96.62 91 ALA A N 1
ATOM 741 C CA . ALA A 1 91 ? 30.425 -5.538 -44.370 1.00 96.62 91 ALA A CA 1
ATOM 742 C C . ALA A 1 91 ? 30.423 -4.008 -44.225 1.00 96.62 91 ALA A C 1
ATOM 744 O O . ALA A 1 91 ? 29.437 -3.434 -43.780 1.00 96.62 91 ALA A O 1
ATOM 745 N N . GLN A 1 92 ? 31.465 -3.319 -44.702 1.00 96.38 92 GLN A N 1
ATOM 746 C CA . GLN A 1 92 ? 31.496 -1.851 -44.731 1.00 96.38 92 GLN A CA 1
ATOM 747 C C . GLN A 1 92 ? 30.363 -1.248 -45.578 1.00 96.38 92 GLN A C 1
ATOM 749 O O . GLN A 1 92 ? 29.759 -0.260 -45.163 1.00 96.38 92 GLN A O 1
ATOM 754 N N . ALA A 1 93 ? 30.043 -1.836 -46.735 1.00 96.88 93 ALA A N 1
ATOM 755 C CA . ALA A 1 93 ? 28.903 -1.417 -47.553 1.00 96.88 93 ALA A CA 1
ATOM 756 C C . ALA A 1 93 ? 27.562 -1.634 -46.828 1.00 96.88 93 ALA A C 1
ATOM 758 O O . ALA A 1 93 ? 26.706 -0.752 -46.858 1.00 96.88 93 ALA A O 1
ATOM 759 N N . LEU A 1 94 ? 27.398 -2.762 -46.126 1.00 96.75 94 LEU A N 1
ATOM 760 C CA . LEU A 1 94 ? 26.215 -3.043 -45.303 1.00 96.75 94 LEU A CA 1
ATOM 761 C C . LEU A 1 94 ? 26.052 -2.019 -44.174 1.00 96.75 94 LEU A C 1
ATOM 763 O O . LEU A 1 94 ? 24.954 -1.504 -43.984 1.00 96.75 94 LEU A O 1
ATOM 767 N N . LEU A 1 95 ? 27.138 -1.635 -43.500 1.00 94.12 95 LEU A N 1
ATOM 768 C CA . LEU A 1 95 ? 27.109 -0.589 -42.469 1.00 94.12 95 LEU A CA 1
ATOM 769 C C . LEU A 1 95 ? 26.729 0.784 -43.046 1.00 94.12 95 LEU A C 1
ATOM 771 O O . LEU A 1 95 ? 26.010 1.553 -42.414 1.00 94.12 95 LEU A O 1
ATOM 775 N N . ARG A 1 96 ? 27.151 1.107 -44.276 1.00 95.31 96 ARG A N 1
ATOM 776 C CA . ARG A 1 96 ? 26.718 2.340 -44.968 1.00 95.31 96 ARG A CA 1
ATOM 777 C C . ARG A 1 96 ? 25.240 2.320 -45.360 1.00 95.31 96 ARG A C 1
ATOM 779 O O . ARG A 1 96 ? 24.643 3.386 -45.480 1.00 95.31 96 ARG A O 1
ATOM 786 N N . LEU A 1 97 ? 24.663 1.132 -45.520 1.00 93.94 97 LEU A N 1
ATOM 787 C CA . LEU A 1 97 ? 23.232 0.906 -45.731 1.00 93.94 97 LEU A CA 1
ATOM 788 C C . LEU A 1 97 ? 22.441 0.756 -44.419 1.00 93.94 97 LEU A C 1
ATOM 790 O O . LEU A 1 97 ? 21.246 0.481 -44.486 1.00 93.94 97 LEU A O 1
ATOM 794 N N . GLN A 1 98 ? 23.079 0.921 -43.251 1.00 89.44 98 GLN A N 1
ATOM 795 C CA . GLN A 1 98 ? 22.478 0.694 -41.926 1.00 89.44 98 GLN A CA 1
ATOM 796 C C . GLN A 1 98 ? 21.923 -0.733 -41.743 1.00 89.44 98 GLN A C 1
ATOM 798 O O . GLN A 1 98 ? 20.925 -0.953 -41.060 1.00 89.44 98 GLN A O 1
ATOM 803 N N . ARG A 1 99 ? 22.560 -1.722 -42.383 1.00 91.69 99 ARG A N 1
ATOM 804 C CA . ARG A 1 99 ? 22.223 -3.153 -42.290 1.00 91.69 99 ARG A CA 1
ATOM 805 C C . ARG A 1 99 ? 23.193 -3.872 -41.351 1.00 91.69 99 ARG A C 1
ATOM 807 O O . ARG A 1 99 ? 23.883 -4.808 -41.756 1.00 91.69 99 ARG A O 1
ATOM 814 N N . ASP A 1 100 ? 23.253 -3.413 -40.105 1.00 88.00 100 ASP A N 1
ATOM 815 C CA . ASP A 1 100 ? 24.263 -3.820 -39.116 1.00 88.00 100 ASP A CA 1
ATOM 816 C C . ASP A 1 100 ? 24.231 -5.329 -38.822 1.00 88.00 100 ASP A C 1
ATOM 818 O O . ASP A 1 100 ? 25.277 -5.972 -38.769 1.00 88.00 100 ASP A O 1
ATOM 822 N N . GLU A 1 101 ? 23.037 -5.926 -38.732 1.00 86.75 101 GLU A N 1
ATOM 823 C CA . GLU A 1 101 ? 22.870 -7.367 -38.487 1.00 86.75 101 GLU A CA 1
ATOM 824 C C . GLU A 1 101 ? 23.444 -8.214 -39.632 1.00 86.75 101 GLU A C 1
ATOM 826 O O . GLU A 1 101 ? 24.179 -9.176 -39.404 1.00 86.75 101 GLU A O 1
ATOM 831 N N . GLN A 1 102 ? 23.180 -7.817 -40.880 1.00 92.69 102 GLN A N 1
ATOM 832 C CA . GLN A 1 102 ? 23.751 -8.492 -42.047 1.00 92.69 102 GLN A CA 1
ATOM 833 C C . GLN A 1 102 ? 25.273 -8.322 -42.080 1.00 92.69 102 GLN A C 1
ATOM 835 O O . GLN A 1 102 ? 25.983 -9.256 -42.450 1.00 92.69 102 GLN A O 1
ATOM 840 N N . ALA A 1 103 ? 25.788 -7.150 -41.686 1.00 94.62 103 ALA A N 1
ATOM 841 C CA . ALA A 1 103 ? 27.226 -6.908 -41.606 1.00 94.62 103 ALA A CA 1
ATOM 842 C C . ALA A 1 103 ? 27.880 -7.822 -40.561 1.00 94.62 103 ALA A C 1
ATOM 844 O O . ALA A 1 103 ? 28.889 -8.462 -40.855 1.00 94.62 103 ALA A O 1
ATOM 845 N N . GLN A 1 104 ? 27.279 -7.940 -39.375 1.00 93.12 104 GLN A N 1
ATOM 846 C CA . GLN A 1 104 ? 27.744 -8.821 -38.307 1.00 93.12 104 GLN A CA 1
ATOM 847 C C . GLN A 1 104 ? 27.739 -10.293 -38.738 1.00 93.12 104 GLN A C 1
ATOM 849 O O . GLN A 1 104 ? 28.748 -10.980 -38.574 1.00 93.12 104 GLN A O 1
ATOM 854 N N . GLN A 1 105 ? 26.637 -10.772 -39.327 1.00 93.19 105 GLN A N 1
ATOM 855 C CA . GLN A 1 105 ? 26.527 -12.144 -39.836 1.00 93.19 105 GLN A CA 1
ATOM 856 C C . GLN A 1 105 ? 27.582 -12.426 -40.911 1.00 93.19 105 GLN A C 1
ATOM 858 O O . GLN A 1 105 ? 28.242 -13.464 -40.875 1.00 93.19 105 GLN A O 1
ATOM 863 N N . LEU A 1 106 ? 27.789 -11.486 -41.838 1.00 95.75 106 LEU A N 1
ATOM 864 C CA . LEU A 1 106 ? 28.778 -11.627 -42.901 1.00 95.75 106 LEU A CA 1
ATOM 865 C C . LEU A 1 106 ? 30.210 -11.681 -42.349 1.00 95.75 106 LEU A C 1
ATOM 867 O O . LEU A 1 106 ? 31.018 -12.479 -42.817 1.00 95.75 106 LEU A O 1
ATOM 871 N N . LEU A 1 107 ? 30.532 -10.862 -41.346 1.00 95.31 107 LEU A N 1
ATOM 872 C CA . LEU A 1 107 ? 31.842 -10.878 -40.690 1.00 95.31 107 LEU A CA 1
ATOM 873 C C . LEU A 1 107 ? 32.076 -12.179 -39.918 1.00 95.31 107 LEU A C 1
ATOM 875 O O . LEU A 1 107 ? 33.160 -12.748 -40.024 1.00 95.31 107 LEU A O 1
ATOM 879 N N . ALA A 1 108 ? 31.064 -12.679 -39.203 1.00 93.44 108 ALA A N 1
ATOM 880 C CA . ALA A 1 108 ? 31.137 -13.958 -38.500 1.00 93.44 108 ALA A CA 1
ATOM 881 C C . ALA A 1 108 ? 31.386 -15.126 -39.471 1.00 93.44 108 ALA A C 1
ATOM 883 O O . ALA A 1 108 ? 32.299 -15.919 -39.250 1.00 93.44 108 ALA A O 1
ATOM 884 N N . GLN A 1 109 ? 30.657 -15.170 -40.592 1.00 93.94 109 GLN A N 1
ATOM 885 C CA . GLN A 1 109 ? 30.881 -16.149 -41.664 1.00 93.94 109 GLN A CA 1
ATOM 886 C C . GLN A 1 109 ? 32.288 -16.034 -42.265 1.00 93.94 109 GLN A C 1
ATOM 888 O O . GLN A 1 109 ? 32.939 -17.043 -42.536 1.00 93.94 109 GLN A O 1
ATOM 893 N N . GLY A 1 110 ? 32.780 -14.807 -42.460 1.00 93.44 110 GLY A N 1
ATOM 894 C CA . GLY A 1 110 ? 34.137 -14.560 -42.943 1.00 93.44 110 GLY A CA 1
ATOM 895 C C . GLY A 1 110 ? 35.205 -15.107 -41.993 1.00 93.44 110 GLY A C 1
ATOM 896 O O . GLY A 1 110 ? 36.149 -15.746 -42.451 1.00 93.44 110 GLY A O 1
ATOM 897 N N . ILE A 1 111 ? 35.040 -14.912 -40.680 1.00 93.69 111 ILE A N 1
ATOM 898 C CA . ILE A 1 111 ? 35.950 -15.439 -39.647 1.00 93.69 111 ILE A CA 1
ATOM 899 C C . ILE A 1 111 ? 35.898 -16.969 -39.601 1.00 93.69 111 ILE A C 1
ATOM 901 O O . ILE A 1 111 ? 36.945 -17.612 -39.584 1.00 93.69 111 ILE A O 1
ATOM 905 N N . GLU A 1 112 ? 34.703 -17.560 -39.638 1.00 92.94 112 GLU A N 1
ATOM 906 C CA . GLU A 1 112 ? 34.532 -19.017 -39.678 1.00 92.94 112 GLU A CA 1
ATOM 907 C C . GLU A 1 112 ? 35.234 -19.630 -40.902 1.00 92.94 112 GLU A C 1
ATOM 909 O O . GLU A 1 112 ? 35.890 -20.667 -40.807 1.00 92.94 112 GLU A O 1
ATOM 914 N N . ARG A 1 113 ? 35.144 -18.962 -42.059 1.00 91.06 113 ARG A N 1
ATOM 915 C CA . ARG A 1 113 ? 35.704 -19.452 -43.322 1.00 91.06 113 ARG A CA 1
ATOM 916 C C . ARG A 1 113 ? 37.213 -19.248 -43.452 1.00 91.06 113 ARG A C 1
ATOM 918 O O . ARG A 1 113 ? 37.885 -20.107 -44.021 1.00 91.06 113 ARG A O 1
ATOM 925 N N . LEU A 1 114 ? 37.729 -18.100 -43.015 1.00 90.94 114 LEU A N 1
ATOM 926 C CA . LEU A 1 114 ? 39.116 -17.667 -43.245 1.00 90.94 114 LEU A CA 1
ATOM 927 C C . LEU A 1 114 ? 40.040 -17.867 -42.039 1.00 90.94 114 LEU A C 1
ATOM 929 O O . LEU A 1 114 ? 41.250 -17.637 -42.162 1.00 90.94 114 LEU A O 1
ATOM 933 N N . GLY A 1 115 ? 39.479 -18.264 -40.895 1.00 86.69 115 GLY A N 1
ATOM 934 C CA . GLY A 1 115 ? 40.141 -18.220 -39.599 1.00 86.69 115 GLY A CA 1
ATOM 935 C C . GLY A 1 115 ? 40.237 -16.797 -39.044 1.00 86.69 115 GLY A C 1
ATOM 936 O O . GLY A 1 115 ? 39.787 -15.819 -39.648 1.00 86.69 115 GLY A O 1
ATOM 937 N N . GLU A 1 116 ? 40.855 -16.670 -37.872 1.00 77.75 116 GLU A N 1
ATOM 938 C CA . GLU A 1 116 ? 41.018 -15.382 -37.202 1.00 77.75 116 GLU A CA 1
ATOM 939 C C . GLU A 1 116 ? 41.912 -14.431 -38.013 1.00 77.75 116 GLU A C 1
ATOM 941 O O . GLU A 1 116 ? 43.121 -14.624 -38.158 1.00 77.75 116 GLU A O 1
ATOM 946 N N . ARG A 1 117 ? 41.303 -13.371 -38.554 1.00 88.81 117 ARG A N 1
ATOM 947 C CA . ARG A 1 117 ? 41.999 -12.239 -39.173 1.00 88.81 117 ARG A CA 1
ATOM 948 C C . ARG A 1 117 ? 41.738 -10.996 -38.338 1.00 88.81 117 ARG A C 1
ATOM 950 O O . ARG A 1 117 ? 40.579 -10.632 -38.138 1.00 88.81 117 ARG A O 1
ATOM 957 N N . ALA A 1 118 ? 42.805 -10.307 -37.934 1.00 88.00 118 ALA A N 1
ATOM 958 C CA . ALA A 1 118 ? 42.720 -9.139 -37.056 1.00 88.00 118 ALA A CA 1
ATOM 959 C C . ALA A 1 118 ? 41.735 -8.071 -37.568 1.00 88.00 118 ALA A C 1
ATOM 961 O O . ALA A 1 118 ? 40.941 -7.548 -36.797 1.00 88.00 118 ALA A O 1
ATOM 962 N N . ALA A 1 119 ? 41.718 -7.797 -38.878 1.00 90.69 119 ALA A N 1
ATOM 963 C CA . ALA A 1 119 ? 40.814 -6.808 -39.466 1.00 90.69 119 ALA A CA 1
ATOM 964 C C . ALA A 1 119 ? 39.328 -7.217 -39.404 1.00 90.69 119 ALA A C 1
ATOM 966 O O . ALA A 1 119 ? 38.472 -6.367 -39.160 1.00 90.69 119 ALA A O 1
ATOM 967 N N . LEU A 1 120 ? 39.013 -8.506 -39.601 1.00 91.31 120 LEU A N 1
ATOM 968 C CA . LEU A 1 120 ? 37.639 -9.020 -39.504 1.00 91.31 120 LEU A CA 1
ATOM 969 C C . LEU A 1 120 ? 37.155 -9.006 -38.053 1.00 91.31 120 LEU A C 1
ATOM 971 O O . LEU A 1 120 ? 36.046 -8.550 -37.792 1.00 91.31 120 LEU A O 1
ATOM 975 N N . GLN A 1 121 ? 38.003 -9.443 -37.117 1.00 91.75 121 GLN A N 1
ATOM 976 C CA . GLN A 1 121 ? 37.707 -9.408 -35.682 1.00 91.75 121 GLN A CA 1
ATOM 977 C C . GLN A 1 121 ? 37.518 -7.976 -35.180 1.00 91.75 121 GLN A C 1
ATOM 979 O O . GLN A 1 121 ? 36.556 -7.699 -34.471 1.00 91.75 121 GLN A O 1
ATOM 984 N N . GLN A 1 122 ? 38.396 -7.054 -35.585 1.00 93.81 122 GLN A N 1
ATOM 985 C CA . GLN A 1 122 ? 38.297 -5.651 -35.200 1.00 93.81 122 GLN A CA 1
ATOM 986 C C . GLN A 1 122 ? 36.986 -5.031 -35.693 1.00 93.81 122 GLN A C 1
ATOM 988 O O . GLN A 1 122 ? 36.301 -4.368 -34.918 1.00 93.81 122 GLN A O 1
ATOM 993 N N . LEU A 1 123 ? 36.613 -5.249 -36.959 1.00 94.12 123 LEU A N 1
ATOM 994 C CA . LEU A 1 123 ? 35.366 -4.701 -37.487 1.00 94.12 123 LEU A CA 1
ATOM 995 C C . LEU A 1 123 ? 34.139 -5.364 -36.846 1.00 94.12 123 LEU A C 1
ATOM 997 O O . LEU A 1 123 ? 33.183 -4.667 -36.528 1.00 94.12 123 LEU A O 1
ATOM 1001 N N . LEU A 1 124 ? 34.173 -6.678 -36.600 1.00 93.31 124 LEU A N 1
ATOM 1002 C CA . LEU A 1 124 ? 33.095 -7.373 -35.892 1.00 93.31 124 LEU A CA 1
ATOM 1003 C C . LEU A 1 124 ? 32.906 -6.809 -34.477 1.00 93.31 124 LEU A C 1
ATOM 1005 O O . LEU A 1 124 ? 31.780 -6.492 -34.105 1.00 93.31 124 LEU A O 1
ATOM 1009 N N . GLY A 1 125 ? 33.999 -6.616 -33.731 1.00 91.75 125 GLY A N 1
ATOM 1010 C CA . GLY A 1 125 ? 33.969 -6.019 -32.396 1.00 91.75 125 GLY A CA 1
ATOM 1011 C C . GLY A 1 125 ? 33.401 -4.599 -32.401 1.00 91.75 125 GLY A C 1
ATOM 1012 O O . GLY A 1 125 ? 32.548 -4.286 -31.580 1.00 91.75 125 GLY A O 1
ATOM 1013 N N . GLN A 1 126 ? 33.784 -3.768 -33.377 1.00 92.19 126 GLN A N 1
ATOM 1014 C CA . GLN A 1 126 ? 33.227 -2.417 -33.536 1.00 92.19 126 GLN A CA 1
ATOM 1015 C C . GLN A 1 126 ? 31.715 -2.433 -33.793 1.00 92.19 126 GLN A C 1
ATOM 1017 O O . GLN A 1 126 ? 30.983 -1.640 -33.205 1.00 92.19 126 GLN A O 1
ATOM 1022 N N . VAL A 1 127 ? 31.237 -3.332 -34.658 1.00 92.00 127 VAL A N 1
ATOM 1023 C CA . VAL A 1 127 ? 29.801 -3.466 -34.954 1.00 92.00 127 VAL A CA 1
ATOM 1024 C C . VAL A 1 127 ? 29.034 -3.938 -33.717 1.00 92.00 127 VAL A C 1
ATOM 1026 O O . VAL A 1 127 ? 27.984 -3.383 -33.398 1.00 92.00 127 VAL A O 1
ATOM 1029 N N . GLN A 1 128 ? 29.578 -4.911 -32.983 1.00 88.56 128 GLN A N 1
ATOM 1030 C CA . GLN A 1 128 ? 28.980 -5.413 -31.744 1.00 88.56 128 GLN A CA 1
ATOM 1031 C C . GLN A 1 128 ? 28.929 -4.338 -30.650 1.00 88.56 128 GLN A C 1
ATOM 1033 O O . GLN A 1 128 ? 27.900 -4.178 -29.998 1.00 88.56 128 GLN A O 1
ATOM 1038 N N . GLU A 1 129 ? 30.002 -3.566 -30.471 1.00 87.69 129 GLU A N 1
ATOM 1039 C CA . GLU A 1 129 ? 30.059 -2.472 -29.497 1.00 87.69 129 GLU A CA 1
ATOM 1040 C C . GLU A 1 129 ? 29.043 -1.369 -29.828 1.00 87.69 129 GLU A C 1
ATOM 1042 O O . GLU A 1 129 ? 28.301 -0.922 -28.952 1.00 87.69 129 GLU A O 1
ATOM 1047 N N . GLN A 1 130 ? 28.933 -0.983 -31.103 1.00 86.81 130 GLN A N 1
ATOM 1048 C CA . GLN A 1 130 ? 27.929 -0.016 -31.556 1.00 86.81 130 GLN A CA 1
ATOM 1049 C C . GLN A 1 130 ? 26.498 -0.512 -31.322 1.00 86.81 130 GLN A C 1
ATOM 1051 O O . GLN A 1 130 ? 25.647 0.251 -30.856 1.00 86.81 130 GLN A O 1
ATOM 1056 N N . GLN A 1 131 ? 26.226 -1.787 -31.606 1.00 84.75 131 GLN A N 1
ATOM 1057 C CA . GLN A 1 131 ? 24.919 -2.389 -31.358 1.00 84.75 131 GLN A CA 1
ATOM 1058 C C . GLN A 1 131 ? 24.590 -2.408 -29.859 1.00 84.75 131 GLN A C 1
ATOM 1060 O O . GLN A 1 131 ? 23.483 -2.031 -29.469 1.00 84.75 131 GLN A O 1
ATOM 1065 N N . GLN A 1 132 ? 25.552 -2.786 -29.015 1.00 84.31 132 GLN A N 1
ATOM 1066 C CA . GLN A 1 132 ? 25.385 -2.821 -27.565 1.00 84.31 132 GLN A CA 1
ATOM 1067 C C . GLN A 1 132 ? 25.127 -1.421 -26.991 1.00 84.31 132 GLN A C 1
ATOM 1069 O O . GLN A 1 132 ? 24.200 -1.246 -26.201 1.00 84.31 132 GLN A O 1
ATOM 1074 N N . ALA A 1 133 ? 25.881 -0.410 -27.433 1.00 85.81 133 ALA A N 1
ATOM 1075 C CA . ALA A 1 133 ? 25.685 0.979 -27.019 1.00 85.81 133 ALA A CA 1
ATOM 1076 C C . ALA A 1 133 ? 24.300 1.509 -27.426 1.00 85.81 133 ALA A C 1
ATOM 1078 O O . ALA A 1 133 ? 23.620 2.161 -26.633 1.00 85.81 133 ALA A O 1
ATOM 1079 N N . ARG A 1 134 ? 23.836 1.181 -28.641 1.00 86.81 134 ARG A N 1
ATOM 1080 C CA . ARG A 1 134 ? 22.487 1.533 -29.109 1.00 86.81 134 ARG A CA 1
ATOM 1081 C C . ARG A 1 134 ? 21.402 0.884 -28.252 1.00 86.81 134 ARG A C 1
ATOM 1083 O O . ARG A 1 134 ? 20.433 1.549 -27.893 1.00 86.81 134 ARG A O 1
ATOM 1090 N N . LEU A 1 135 ? 21.557 -0.397 -27.928 1.00 85.69 135 LEU A N 1
ATOM 1091 C CA . LEU A 1 135 ? 20.619 -1.117 -27.068 1.00 85.69 135 LEU A CA 1
ATOM 1092 C C . LEU A 1 135 ? 20.577 -0.517 -25.666 1.00 85.69 135 LEU A C 1
ATOM 1094 O O . LEU A 1 135 ? 19.492 -0.297 -25.139 1.00 85.69 135 LEU A O 1
ATOM 1098 N N . GLN A 1 136 ? 21.733 -0.203 -25.085 1.00 83.12 136 GLN A N 1
ATOM 1099 C CA . GLN A 1 136 ? 21.813 0.437 -23.775 1.00 83.12 136 GLN A CA 1
ATOM 1100 C C . GLN A 1 136 ? 21.131 1.811 -23.773 1.00 83.12 136 GLN A C 1
ATOM 1102 O O . GLN A 1 136 ? 20.359 2.106 -22.865 1.00 83.12 136 GLN A O 1
ATOM 1107 N N . ALA A 1 137 ? 21.352 2.625 -24.809 1.00 86.75 137 ALA A N 1
ATOM 1108 C CA . ALA A 1 137 ? 20.692 3.921 -24.946 1.00 86.75 137 ALA A CA 1
ATOM 1109 C C . ALA A 1 137 ? 19.164 3.787 -25.079 1.00 86.75 137 ALA A C 1
ATOM 1111 O O . ALA A 1 137 ? 18.428 4.539 -24.444 1.00 86.75 137 ALA A O 1
ATOM 1112 N N . LEU A 1 138 ? 18.679 2.815 -25.860 1.00 91.50 138 LEU A N 1
ATOM 1113 C CA . LEU A 1 138 ? 17.245 2.528 -25.981 1.00 91.50 138 LEU A CA 1
ATOM 1114 C C . LEU A 1 138 ? 16.640 2.051 -24.658 1.00 91.50 138 LEU A C 1
ATOM 1116 O O . LEU A 1 138 ? 15.553 2.490 -24.295 1.00 91.50 138 LEU A O 1
ATOM 1120 N N . TRP A 1 139 ? 17.345 1.185 -23.927 1.00 84.81 139 TRP A N 1
ATOM 1121 C CA . TRP A 1 139 ? 16.938 0.745 -22.593 1.00 84.81 139 TRP A CA 1
ATOM 1122 C C . TRP A 1 139 ? 16.801 1.920 -21.630 1.00 84.81 139 TRP A C 1
ATOM 1124 O O . TRP A 1 139 ? 15.777 2.017 -20.955 1.00 84.81 139 TRP A O 1
ATOM 1134 N N . GLN A 1 140 ? 17.782 2.826 -21.615 1.00 79.12 140 GLN A N 1
ATOM 1135 C CA . GLN A 1 140 ? 17.735 4.022 -20.779 1.00 79.12 140 GLN A CA 1
ATOM 1136 C C . GLN A 1 140 ? 16.544 4.912 -21.145 1.00 79.12 140 GLN A C 1
ATOM 1138 O O . GLN A 1 140 ? 15.761 5.268 -20.277 1.00 79.12 140 GLN A O 1
ATOM 1143 N N . GLN A 1 141 ? 16.339 5.195 -22.434 1.00 90.00 141 GLN A N 1
ATOM 1144 C CA . GLN A 1 141 ? 15.208 6.012 -22.886 1.00 90.00 141 GLN A CA 1
ATOM 1145 C C . GLN A 1 141 ? 13.857 5.384 -22.528 1.00 90.00 141 GLN A C 1
ATOM 1147 O O . GLN A 1 141 ? 12.947 6.089 -22.096 1.00 90.00 141 GLN A O 1
ATOM 1152 N N . ALA A 1 142 ? 13.713 4.066 -22.699 1.00 85.12 142 ALA A N 1
ATOM 1153 C CA . ALA A 1 142 ? 12.476 3.360 -22.374 1.00 85.12 142 ALA A CA 1
ATOM 1154 C C . ALA A 1 142 ? 12.187 3.412 -20.870 1.00 85.12 142 ALA A C 1
ATOM 1156 O O . ALA A 1 142 ? 11.050 3.650 -20.464 1.00 85.12 142 ALA A O 1
ATOM 1157 N N . HIS A 1 143 ? 13.227 3.226 -20.058 1.00 75.94 143 HIS A N 1
ATOM 1158 C CA . HIS A 1 143 ? 13.159 3.340 -18.610 1.00 75.94 143 HIS A CA 1
ATOM 1159 C C . HIS A 1 143 ? 12.775 4.764 -18.181 1.00 75.94 143 HIS A C 1
ATOM 1161 O O . HIS A 1 143 ? 11.785 4.934 -17.473 1.00 75.94 143 HIS A O 1
ATOM 1167 N N . ASP A 1 144 ? 13.457 5.789 -18.696 1.00 74.94 144 ASP A N 1
ATOM 1168 C CA . ASP A 1 144 ? 13.163 7.196 -18.398 1.00 74.94 144 ASP A CA 1
ATOM 1169 C C . ASP A 1 144 ? 11.727 7.575 -18.795 1.00 74.94 144 ASP A C 1
ATOM 1171 O O . ASP A 1 144 ? 11.023 8.257 -18.049 1.00 74.94 144 ASP A O 1
ATOM 1175 N N . ALA A 1 145 ? 11.259 7.115 -19.960 1.00 81.62 145 ALA A N 1
ATOM 1176 C CA . ALA A 1 145 ? 9.886 7.334 -20.408 1.00 81.62 145 ALA A CA 1
ATOM 1177 C C . ALA A 1 145 ? 8.867 6.675 -19.464 1.00 81.62 145 ALA A C 1
ATOM 1179 O O . ALA A 1 145 ? 7.846 7.285 -19.142 1.00 81.62 145 ALA A O 1
ATOM 1180 N N . LEU A 1 146 ? 9.150 5.459 -18.985 1.00 75.31 146 LEU A N 1
ATOM 1181 C CA . LEU A 1 146 ? 8.293 4.741 -18.042 1.00 75.31 146 LEU A CA 1
ATOM 1182 C C . LEU A 1 146 ? 8.219 5.446 -16.677 1.00 75.31 146 LEU A C 1
ATOM 1184 O O . LEU A 1 146 ? 7.130 5.568 -16.113 1.00 75.31 146 LEU A O 1
ATOM 1188 N N . HIS A 1 147 ? 9.351 5.947 -16.171 1.00 64.19 147 HIS A N 1
ATOM 1189 C CA . HIS A 1 147 ? 9.419 6.725 -14.927 1.00 64.19 147 HIS A CA 1
ATOM 1190 C C . HIS A 1 147 ? 8.678 8.061 -15.040 1.00 64.19 147 HIS A C 1
ATOM 1192 O O . HIS A 1 147 ? 7.933 8.449 -14.145 1.00 64.19 147 HIS A O 1
ATOM 1198 N N . GLN A 1 148 ? 8.780 8.728 -16.190 1.00 72.44 148 GLN A N 1
ATOM 1199 C CA . GLN A 1 148 ? 8.090 9.995 -16.452 1.00 72.44 148 GLN A CA 1
ATOM 1200 C C . GLN A 1 148 ? 6.619 9.825 -16.873 1.00 72.44 148 GLN A C 1
ATOM 1202 O O . GLN A 1 148 ? 6.003 10.778 -17.351 1.00 72.44 148 GLN A O 1
ATOM 1207 N N . GLN A 1 149 ? 6.050 8.623 -16.727 1.00 72.88 149 GLN A N 1
ATOM 1208 C CA . GLN A 1 149 ? 4.669 8.282 -17.101 1.00 72.88 149 GLN A CA 1
ATOM 1209 C C . GLN A 1 149 ? 4.310 8.525 -18.565 1.00 72.88 149 GLN A C 1
ATOM 1211 O O . GLN A 1 149 ? 3.144 8.649 -18.946 1.00 72.88 149 GLN A O 1
ATOM 1216 N N . ARG A 1 150 ? 5.320 8.539 -19.427 1.00 84.88 150 ARG A N 1
ATOM 1217 C CA . ARG A 1 150 ? 5.159 8.543 -20.876 1.00 84.88 150 ARG A CA 1
ATOM 1218 C C . ARG A 1 150 ? 5.031 7.094 -21.345 1.00 84.88 150 ARG A C 1
ATOM 1220 O O . ARG A 1 150 ? 5.760 6.643 -22.221 1.00 84.88 150 ARG A O 1
ATOM 1227 N N . SER A 1 151 ? 4.104 6.337 -20.755 1.00 85.62 151 SER A N 1
ATOM 1228 C CA . SER A 1 151 ? 4.012 4.879 -20.931 1.00 85.62 151 SER A CA 1
ATOM 1229 C C . SER A 1 151 ? 3.747 4.476 -22.387 1.00 85.62 151 SER A C 1
ATOM 1231 O O . SER A 1 151 ? 4.253 3.454 -22.838 1.00 85.62 151 SER A O 1
ATOM 1233 N N . SER A 1 152 ? 3.031 5.298 -23.164 1.00 91.94 152 SER A N 1
ATOM 1234 C CA . SER A 1 152 ? 2.854 5.082 -24.611 1.00 91.94 152 SER A CA 1
ATOM 1235 C C . SER A 1 152 ? 4.168 5.195 -25.395 1.00 91.94 152 SER A C 1
ATOM 1237 O O . SER A 1 152 ? 4.397 4.434 -26.331 1.00 91.94 152 SER A O 1
ATOM 1239 N N . GLU A 1 153 ? 5.045 6.123 -25.007 1.00 93.25 153 GLU A N 1
ATOM 1240 C CA . GLU A 1 153 ? 6.386 6.262 -25.585 1.00 93.25 153 GLU A CA 1
ATOM 1241 C C . GLU A 1 153 ? 7.280 5.097 -25.148 1.00 93.25 153 GLU A C 1
ATOM 1243 O O . GLU A 1 153 ? 7.928 4.472 -25.987 1.00 93.25 153 GLU A O 1
ATOM 1248 N N . ALA A 1 154 ? 7.237 4.734 -23.862 1.00 92.38 154 ALA A N 1
ATOM 1249 C CA . ALA A 1 154 ? 7.948 3.573 -23.334 1.00 92.38 154 ALA A CA 1
ATOM 1250 C C . ALA A 1 154 ? 7.551 2.283 -24.071 1.00 92.38 154 ALA A C 1
ATOM 1252 O O . ALA A 1 154 ? 8.417 1.487 -24.421 1.00 92.38 154 ALA A O 1
ATOM 1253 N N . LEU A 1 155 ? 6.264 2.090 -24.381 1.00 96.44 155 LEU A N 1
ATOM 1254 C CA . LEU A 1 155 ? 5.789 0.947 -25.166 1.00 96.44 155 LEU A CA 1
ATOM 1255 C C . LEU A 1 155 ? 6.399 0.899 -26.568 1.00 96.44 155 LEU A C 1
ATOM 1257 O O . LEU A 1 155 ? 6.849 -0.170 -26.983 1.00 96.44 155 LEU A O 1
ATOM 1261 N N . ALA A 1 156 ? 6.463 2.036 -27.266 1.00 96.38 156 ALA A N 1
ATOM 1262 C CA . ALA A 1 156 ? 7.098 2.118 -28.579 1.00 96.38 156 ALA A CA 1
ATOM 1263 C C . ALA A 1 156 ? 8.602 1.797 -28.502 1.00 96.38 156 ALA A C 1
ATOM 1265 O O . ALA A 1 156 ? 9.137 1.090 -29.357 1.00 96.38 156 ALA A O 1
ATOM 1266 N N . LEU A 1 157 ? 9.286 2.261 -27.452 1.00 96.38 157 LEU A N 1
ATOM 1267 C CA . LEU A 1 157 ? 10.703 1.972 -27.222 1.00 96.38 157 LEU A CA 1
ATOM 1268 C C . LEU A 1 157 ? 10.939 0.496 -26.862 1.00 96.38 157 LEU A C 1
ATOM 1270 O O . LEU A 1 157 ? 11.843 -0.136 -27.410 1.00 96.38 157 LEU A O 1
ATOM 1274 N N . TYR A 1 158 ? 10.099 -0.098 -26.011 1.00 95.31 158 TYR A N 1
ATOM 1275 C CA . TYR A 1 158 ? 10.171 -1.527 -25.705 1.00 95.31 158 TYR A CA 1
ATOM 1276 C C . TYR A 1 158 ? 9.841 -2.396 -26.917 1.00 95.31 158 TYR A C 1
ATOM 1278 O O . TYR A 1 158 ? 10.417 -3.470 -27.065 1.00 95.31 158 TYR A O 1
ATOM 1286 N N . GLU A 1 159 ? 8.952 -1.955 -27.806 1.00 95.62 159 GLU A N 1
ATOM 1287 C CA . GLU A 1 159 ? 8.712 -2.641 -29.075 1.00 95.62 159 GLU A CA 1
ATOM 1288 C C . GLU A 1 159 ? 9.965 -2.654 -29.955 1.00 95.62 159 GLU A C 1
ATOM 1290 O O . GLU A 1 159 ? 10.352 -3.720 -30.435 1.00 95.62 159 GLU A O 1
ATOM 1295 N N . GLN A 1 160 ? 10.665 -1.523 -30.083 1.00 94.31 160 GLN A N 1
ATOM 1296 C CA . GLN A 1 160 ? 11.953 -1.473 -30.785 1.00 94.31 160 GLN A CA 1
ATOM 1297 C C . GLN A 1 160 ? 12.997 -2.391 -30.134 1.00 94.31 160 GLN A C 1
ATOM 1299 O O . GLN A 1 160 ? 13.697 -3.126 -30.829 1.00 94.31 160 GLN A O 1
ATOM 1304 N N . LEU A 1 161 ? 13.079 -2.406 -28.800 1.00 93.06 161 LEU A N 1
ATOM 1305 C CA . LEU A 1 161 ? 13.974 -3.307 -28.069 1.00 93.06 161 LEU A CA 1
ATOM 1306 C C . LEU A 1 161 ? 13.647 -4.780 -28.330 1.00 93.06 161 LEU A C 1
ATOM 1308 O O . LEU A 1 161 ? 14.564 -5.565 -28.544 1.00 93.06 161 LEU A O 1
ATOM 1312 N N . ARG A 1 162 ? 12.365 -5.164 -28.372 1.00 94.25 162 ARG A N 1
ATOM 1313 C CA . ARG A 1 162 ? 11.946 -6.537 -28.703 1.00 94.25 162 ARG A CA 1
ATOM 1314 C C . ARG A 1 162 ? 12.214 -6.903 -30.162 1.00 94.25 162 ARG A C 1
ATOM 1316 O O . ARG A 1 162 ? 12.485 -8.063 -30.438 1.00 94.25 162 ARG A O 1
ATOM 1323 N N . GLN A 1 163 ? 12.170 -5.948 -31.089 1.00 90.56 163 GLN A N 1
ATOM 1324 C CA . GLN A 1 163 ? 12.565 -6.188 -32.482 1.00 90.56 163 GLN A CA 1
ATOM 1325 C C . GLN A 1 163 ? 14.076 -6.429 -32.608 1.00 90.56 163 GLN A C 1
ATOM 1327 O O . GLN A 1 163 ? 14.492 -7.296 -33.370 1.00 90.56 163 GLN A O 1
ATOM 1332 N N . LEU A 1 164 ? 14.896 -5.696 -31.846 1.00 86.38 164 LEU A N 1
ATOM 1333 C CA . LEU A 1 164 ? 16.359 -5.832 -31.865 1.00 86.38 164 LEU A CA 1
ATOM 1334 C C . LEU A 1 164 ? 16.875 -7.006 -31.015 1.00 86.38 164 LEU A C 1
ATOM 1336 O O . LEU A 1 164 ? 17.899 -7.602 -31.338 1.00 86.38 164 LEU A O 1
ATOM 1340 N N . GLN A 1 165 ? 16.191 -7.329 -29.917 1.00 87.19 165 GLN A N 1
ATOM 1341 C CA . GLN A 1 165 ? 16.513 -8.418 -28.993 1.00 87.19 165 GLN A CA 1
ATOM 1342 C C . GLN A 1 165 ? 15.254 -9.237 -28.657 1.00 87.19 165 GLN A C 1
ATOM 1344 O O . GLN A 1 165 ? 14.795 -9.233 -27.510 1.00 87.19 165 GLN A O 1
ATOM 1349 N N . PRO A 1 166 ? 14.705 -9.999 -29.622 1.00 90.69 166 PRO A N 1
ATOM 1350 C CA . PRO A 1 166 ? 13.488 -10.789 -29.406 1.00 90.69 166 PRO A CA 1
ATOM 1351 C C . PRO A 1 166 ? 13.657 -11.869 -28.335 1.00 90.69 166 PRO A C 1
ATOM 1353 O O . PRO A 1 166 ? 12.670 -12.296 -27.736 1.00 90.69 166 PRO A O 1
ATOM 1356 N N . ASN A 1 167 ? 14.906 -12.258 -28.054 1.00 89.44 167 ASN A N 1
ATOM 1357 C CA . ASN A 1 167 ? 15.255 -13.289 -27.084 1.00 89.44 167 ASN A CA 1
ATOM 1358 C C . ASN A 1 167 ? 15.485 -12.753 -25.655 1.00 89.44 167 ASN A C 1
ATOM 1360 O O . ASN A 1 167 ? 15.927 -13.494 -24.778 1.00 89.44 167 ASN A O 1
ATOM 1364 N N . ASN A 1 168 ? 15.226 -11.468 -25.401 1.00 86.12 168 ASN A N 1
ATOM 1365 C CA . ASN A 1 168 ? 15.388 -10.871 -24.080 1.00 86.12 168 ASN A CA 1
ATOM 1366 C C . ASN A 1 168 ? 14.028 -10.743 -23.378 1.00 86.12 168 ASN A C 1
ATOM 1368 O O . ASN A 1 168 ? 13.208 -9.895 -23.733 1.00 86.12 168 ASN A O 1
ATOM 1372 N N . TRP A 1 169 ? 13.797 -11.565 -22.349 1.00 89.44 169 TRP A N 1
ATOM 1373 C CA . TRP A 1 169 ? 12.540 -11.577 -21.588 1.00 89.44 169 TRP A CA 1
ATOM 1374 C C . TRP A 1 169 ? 12.196 -10.206 -20.986 1.00 89.44 169 TRP A C 1
ATOM 1376 O O . TRP A 1 169 ? 11.015 -9.868 -20.863 1.00 89.44 169 TRP A O 1
ATOM 1386 N N . LEU A 1 170 ? 13.208 -9.397 -20.646 1.00 84.06 170 LEU A N 1
ATOM 1387 C CA . LEU A 1 170 ? 13.024 -8.111 -19.979 1.00 84.06 170 LEU A CA 1
ATOM 1388 C C . LEU A 1 170 ? 12.187 -7.155 -20.838 1.00 84.06 170 LEU A C 1
ATOM 1390 O O . LEU A 1 170 ? 11.353 -6.429 -20.305 1.00 84.06 170 LEU A O 1
ATOM 1394 N N . GLY A 1 171 ? 12.346 -7.189 -22.167 1.00 85.75 171 GLY A N 1
ATOM 1395 C CA . GLY A 1 171 ? 11.599 -6.321 -23.087 1.00 85.75 171 GLY A CA 1
ATOM 1396 C C . GLY A 1 171 ? 10.094 -6.609 -23.122 1.00 85.75 171 GLY A C 1
ATOM 1397 O O . GLY A 1 171 ? 9.298 -5.716 -23.414 1.00 85.75 171 GLY A O 1
ATOM 1398 N N . TYR A 1 172 ? 9.689 -7.841 -22.801 1.00 94.00 172 TYR A N 1
ATOM 1399 C CA . TYR A 1 172 ? 8.280 -8.226 -22.672 1.00 94.00 172 TYR A CA 1
ATOM 1400 C C . TYR A 1 172 ? 7.743 -7.887 -21.280 1.00 94.00 172 TYR A C 1
ATOM 1402 O O . TYR A 1 172 ? 6.668 -7.302 -21.158 1.00 94.00 172 TYR A O 1
ATOM 1410 N N . ALA A 1 173 ? 8.510 -8.195 -20.229 1.00 81.75 173 ALA A N 1
ATOM 1411 C CA . ALA A 1 173 ? 8.120 -7.903 -18.851 1.00 81.75 173 ALA A CA 1
ATOM 1412 C C . ALA A 1 173 ? 7.948 -6.393 -18.598 1.00 81.75 173 ALA A C 1
ATOM 1414 O O . ALA A 1 173 ? 6.965 -5.977 -17.991 1.00 81.75 173 ALA A O 1
ATOM 1415 N N . GLN A 1 174 ? 8.851 -5.557 -19.113 1.00 85.19 174 GLN A N 1
ATOM 1416 C CA . GLN A 1 174 ? 8.766 -4.103 -18.938 1.00 85.19 174 GLN A CA 1
ATOM 1417 C C . GLN A 1 174 ? 7.627 -3.475 -19.753 1.00 85.19 174 GLN A C 1
ATOM 1419 O O . GLN A 1 174 ? 6.942 -2.569 -19.281 1.00 85.19 174 GLN A O 1
ATOM 1424 N N . ALA A 1 175 ? 7.328 -4.014 -20.936 1.00 91.75 175 ALA A N 1
ATOM 1425 C CA . ALA A 1 175 ? 6.149 -3.599 -21.690 1.00 91.75 175 ALA A CA 1
ATOM 1426 C C . ALA A 1 175 ? 4.836 -3.982 -20.994 1.00 91.75 175 ALA A C 1
ATOM 1428 O O . ALA A 1 175 ? 3.878 -3.215 -21.040 1.00 91.75 175 ALA A O 1
ATOM 1429 N N . CYS A 1 176 ? 4.794 -5.122 -20.293 1.00 89.56 176 CYS A N 1
ATOM 1430 C CA . CYS A 1 176 ? 3.666 -5.454 -19.424 1.00 89.56 176 CYS A CA 1
ATOM 1431 C C . CYS A 1 176 ? 3.463 -4.371 -18.357 1.00 89.56 176 CYS A C 1
ATOM 1433 O O . CYS A 1 176 ? 2.338 -3.916 -18.169 1.00 89.56 176 CYS A O 1
ATOM 1435 N N . ILE A 1 177 ? 4.531 -3.915 -17.695 1.00 80.56 177 ILE A N 1
ATOM 1436 C CA . ILE A 1 177 ? 4.454 -2.829 -16.702 1.00 80.56 177 ILE A CA 1
ATOM 1437 C C . ILE A 1 177 ? 3.917 -1.540 -17.344 1.00 80.56 177 ILE A C 1
ATOM 1439 O O . ILE A 1 177 ? 3.007 -0.919 -16.795 1.00 80.56 177 ILE A O 1
ATOM 1443 N N . ALA A 1 178 ? 4.404 -1.170 -18.530 1.00 85.81 178 ALA A N 1
ATOM 1444 C CA . ALA A 1 178 ? 3.921 0.007 -19.254 1.00 85.81 178 ALA A CA 1
ATOM 1445 C C . ALA A 1 178 ? 2.424 -0.086 -19.611 1.00 85.81 178 ALA A C 1
ATOM 1447 O O . ALA A 1 178 ? 1.682 0.879 -19.433 1.00 85.81 178 ALA A O 1
ATOM 1448 N N . HIS A 1 179 ? 1.944 -1.257 -20.046 1.00 88.12 179 HIS A N 1
ATOM 1449 C CA . HIS A 1 179 ? 0.515 -1.488 -20.269 1.00 88.12 179 HIS A CA 1
ATOM 1450 C C . HIS A 1 179 ? -0.303 -1.406 -18.970 1.00 88.12 179 HIS A C 1
ATOM 1452 O O . HIS A 1 179 ? -1.390 -0.827 -18.981 1.00 88.12 179 HIS A O 1
ATOM 1458 N N . ARG A 1 180 ? 0.211 -1.912 -17.838 1.00 80.69 180 ARG A N 1
ATOM 1459 C CA . ARG A 1 180 ? -0.458 -1.783 -16.527 1.00 80.69 180 ARG A CA 1
ATOM 1460 C C . ARG A 1 180 ? -0.631 -0.329 -16.105 1.00 80.69 180 ARG A C 1
ATOM 1462 O O . ARG A 1 180 ? -1.724 0.037 -15.686 1.00 80.69 180 ARG A O 1
ATOM 1469 N N . GLN A 1 181 ? 0.398 0.508 -16.267 1.00 74.88 181 GLN A N 1
ATOM 1470 C CA . GLN A 1 181 ? 0.310 1.947 -15.968 1.00 74.88 181 GLN A CA 1
ATOM 1471 C C . GLN A 1 181 ? -0.784 2.653 -16.784 1.00 74.88 181 GLN A C 1
ATOM 1473 O O . GLN A 1 181 ? -1.399 3.602 -16.310 1.00 74.88 181 GLN A O 1
ATOM 1478 N N . LEU A 1 182 ? -1.062 2.165 -17.997 1.00 79.38 182 LEU A N 1
ATOM 1479 C CA . LEU A 1 182 ? -2.133 2.667 -18.861 1.00 79.38 182 LEU A CA 1
ATOM 1480 C C . LEU A 1 182 ? -3.507 2.029 -18.578 1.00 79.38 182 LEU A C 1
ATOM 1482 O O . LEU A 1 182 ? -4.466 2.321 -19.291 1.00 79.38 182 LEU A O 1
ATOM 1486 N N . GLY A 1 183 ? -3.617 1.122 -17.601 1.00 79.12 183 GLY A N 1
ATOM 1487 C CA . GLY A 1 183 ? -4.833 0.339 -17.343 1.00 79.12 183 GLY A CA 1
ATOM 1488 C C . GLY A 1 183 ? -5.179 -0.659 -18.457 1.00 79.12 183 GLY A C 1
ATOM 1489 O O . GLY A 1 183 ? -6.304 -1.152 -18.533 1.00 79.12 183 GLY A O 1
ATOM 1490 N N . GLN A 1 184 ? -4.227 -0.961 -19.341 1.00 89.31 184 GLN A N 1
ATOM 1491 C CA . GLN A 1 184 ? -4.379 -1.834 -20.505 1.00 89.31 184 GLN A CA 1
ATOM 1492 C C . GLN A 1 184 ? -4.085 -3.293 -20.132 1.00 89.31 184 GLN A C 1
ATOM 1494 O O . GLN A 1 184 ? -3.155 -3.922 -20.634 1.00 89.31 184 GLN A O 1
ATOM 1499 N N . TRP A 1 185 ? -4.868 -3.839 -19.204 1.00 85.88 185 TRP A N 1
ATOM 1500 C CA . TRP A 1 185 ? -4.612 -5.147 -18.591 1.00 85.88 185 TRP A CA 1
ATOM 1501 C C . TRP A 1 185 ? -4.566 -6.312 -19.585 1.00 85.88 185 TRP A C 1
ATOM 1503 O O . TRP A 1 185 ? -3.709 -7.187 -19.472 1.00 85.88 185 TRP A O 1
ATOM 1513 N N . ALA A 1 186 ? -5.453 -6.300 -20.583 1.00 93.00 186 ALA A N 1
ATOM 1514 C CA . ALA A 1 186 ? -5.492 -7.324 -21.624 1.00 93.00 186 ALA A CA 1
ATOM 1515 C C . ALA A 1 186 ? -4.243 -7.274 -22.518 1.00 93.00 186 ALA A C 1
ATOM 1517 O O . ALA A 1 186 ? -3.713 -8.307 -22.915 1.00 93.00 186 ALA A O 1
ATOM 1518 N N . GLN A 1 187 ? -3.738 -6.074 -22.809 1.00 95.44 187 GLN A N 1
ATOM 1519 C CA . GLN A 1 187 ? -2.506 -5.887 -23.571 1.00 95.44 187 GLN A CA 1
ATOM 1520 C C . GLN A 1 187 ? -1.273 -6.270 -22.742 1.00 95.44 187 GLN A C 1
ATOM 1522 O O . GLN A 1 187 ? -0.331 -6.848 -23.282 1.00 95.44 187 GLN A O 1
ATOM 1527 N N . ALA A 1 188 ? -1.300 -6.015 -21.429 1.00 93.31 188 ALA A N 1
ATOM 1528 C CA . ALA A 1 188 ? -0.273 -6.476 -20.500 1.00 93.31 188 ALA A CA 1
ATOM 1529 C C . ALA A 1 188 ? -0.161 -8.013 -20.501 1.00 93.31 188 ALA A C 1
ATOM 1531 O O . ALA A 1 188 ? 0.943 -8.551 -20.532 1.00 93.31 188 ALA A O 1
ATOM 1532 N N . ASP A 1 189 ? -1.289 -8.725 -20.552 1.00 95.38 189 ASP A N 1
ATOM 1533 C CA . ASP A 1 189 ? -1.294 -10.180 -20.729 1.00 95.38 189 ASP A CA 1
ATOM 1534 C C . ASP A 1 189 ? -0.796 -10.596 -22.117 1.00 95.38 189 ASP A C 1
ATOM 1536 O O . ASP A 1 189 ? 0.079 -11.456 -22.220 1.00 95.38 189 ASP A O 1
ATOM 1540 N N . ALA A 1 190 ? -1.286 -9.949 -23.177 1.00 97.44 190 ALA A N 1
ATOM 1541 C CA . ALA A 1 190 ? -0.923 -10.285 -24.551 1.00 97.44 190 ALA A CA 1
ATOM 1542 C C . ALA A 1 190 ? 0.590 -10.174 -24.808 1.00 97.44 190 ALA A C 1
ATOM 1544 O O . ALA A 1 190 ? 1.166 -11.037 -25.472 1.00 97.44 190 ALA A O 1
ATOM 1545 N N . VAL A 1 191 ? 1.263 -9.154 -24.261 1.00 97.44 191 VAL A N 1
ATOM 1546 C CA . VAL A 1 191 ? 2.717 -9.001 -24.438 1.00 97.44 191 VAL A CA 1
ATOM 1547 C C . VAL A 1 191 ? 3.513 -10.064 -23.673 1.00 97.44 191 VAL A C 1
ATOM 1549 O O . VAL A 1 191 ? 4.544 -10.529 -24.160 1.00 97.44 191 VAL A O 1
ATOM 1552 N N . LEU A 1 192 ? 3.034 -10.512 -22.508 1.00 96.94 192 LEU A N 1
ATOM 1553 C CA . LEU A 1 192 ? 3.656 -11.620 -21.778 1.00 96.94 192 LEU A CA 1
ATOM 1554 C C . LEU A 1 192 ? 3.448 -12.951 -22.503 1.00 96.94 192 LEU A C 1
ATOM 1556 O O . LEU A 1 192 ? 4.379 -13.750 -22.597 1.00 96.94 192 LEU A O 1
ATOM 1560 N N . GLU A 1 193 ? 2.255 -13.177 -23.051 1.00 97.31 193 GLU A N 1
ATOM 1561 C CA . GLU A 1 193 ? 1.942 -14.349 -23.869 1.00 97.31 193 GLU A CA 1
ATOM 1562 C C . GLU A 1 193 ? 2.791 -14.393 -25.137 1.00 97.31 193 GLU A C 1
ATOM 1564 O O . GLU A 1 193 ? 3.357 -15.441 -25.447 1.00 97.31 193 GLU A O 1
ATOM 1569 N N . GLN A 1 194 ? 2.975 -13.256 -25.811 1.00 97.06 194 GLN A N 1
ATOM 1570 C CA . GLN A 1 194 ? 3.906 -13.130 -26.931 1.00 97.06 194 GLN A CA 1
ATOM 1571 C C . GLN A 1 194 ? 5.337 -13.497 -26.511 1.00 97.06 194 GLN A C 1
ATOM 1573 O O . GLN A 1 194 ? 6.009 -14.262 -27.204 1.00 97.06 194 GLN A O 1
ATOM 1578 N N . GLY A 1 195 ? 5.801 -12.992 -25.364 1.00 96.19 195 GLY A N 1
ATOM 1579 C CA . GLY A 1 195 ? 7.116 -13.336 -24.825 1.00 96.19 195 GLY A CA 1
ATOM 1580 C C . GLY A 1 195 ? 7.261 -14.830 -24.553 1.00 96.19 195 GLY A C 1
ATOM 1581 O O . GLY A 1 195 ? 8.267 -15.424 -24.927 1.00 96.19 195 GLY A O 1
ATOM 1582 N N . MET A 1 196 ? 6.236 -15.464 -23.978 1.00 97.00 196 MET A N 1
ATOM 1583 C CA . MET A 1 196 ? 6.232 -16.906 -23.719 1.00 97.00 196 MET A CA 1
ATOM 1584 C C . MET A 1 196 ? 6.143 -17.751 -24.998 1.00 97.00 196 MET A C 1
ATOM 1586 O O . MET A 1 196 ? 6.667 -18.861 -25.031 1.00 97.00 196 MET A O 1
ATOM 1590 N N . GLN A 1 197 ? 5.517 -17.247 -26.066 1.00 96.69 197 GLN A N 1
ATOM 1591 C CA . GLN A 1 197 ? 5.536 -17.903 -27.378 1.00 96.69 197 GLN A CA 1
ATOM 1592 C C . GLN A 1 197 ? 6.939 -17.897 -27.999 1.00 96.69 197 GLN A C 1
ATOM 1594 O O . GLN A 1 197 ? 7.323 -18.878 -28.628 1.00 96.69 197 GLN A O 1
ATOM 1599 N N . GLN A 1 198 ? 7.703 -16.815 -27.813 1.00 94.69 198 GLN A N 1
ATOM 1600 C CA . GLN A 1 198 ? 9.059 -16.686 -28.359 1.00 94.69 198 GLN A CA 1
ATOM 1601 C C . GLN A 1 198 ? 10.123 -17.390 -27.511 1.00 94.69 198 GLN A C 1
ATOM 1603 O O . GLN A 1 198 ? 11.033 -18.016 -28.045 1.00 94.69 198 GLN A O 1
ATOM 1608 N N . LEU A 1 199 ? 10.014 -17.293 -26.186 1.00 94.81 199 LEU A N 1
ATOM 1609 C CA . LEU A 1 199 ? 11.048 -17.725 -25.241 1.00 94.81 199 LEU A CA 1
ATOM 1610 C C . LEU A 1 199 ? 10.726 -19.042 -24.529 1.00 94.81 199 LEU A C 1
ATOM 1612 O O . LEU A 1 199 ? 11.534 -19.533 -23.741 1.00 94.81 199 LEU A O 1
ATOM 1616 N N . GLY A 1 200 ? 9.539 -19.598 -24.771 1.00 95.50 200 GLY A N 1
ATOM 1617 C CA . GLY A 1 200 ? 8.979 -20.667 -23.957 1.00 95.50 200 GLY A CA 1
ATOM 1618 C C . GLY A 1 200 ? 8.505 -20.163 -22.594 1.00 95.50 200 GLY A C 1
ATOM 1619 O O . GLY A 1 200 ? 8.378 -18.965 -22.337 1.00 95.50 200 GLY A O 1
ATOM 1620 N N . GLU A 1 201 ? 8.237 -21.096 -21.686 1.00 94.75 201 GLU A N 1
ATOM 1621 C CA . GLU A 1 201 ? 7.730 -20.815 -20.341 1.00 94.75 201 GLU A CA 1
ATOM 1622 C C . GLU A 1 201 ? 8.811 -20.213 -19.426 1.00 94.75 201 GLU A C 1
ATOM 1624 O O . GLU A 1 201 ? 9.201 -20.809 -18.433 1.00 94.75 201 GLU A O 1
ATOM 1629 N N . HIS A 1 202 ? 9.336 -19.033 -19.755 1.00 93.31 202 HIS A N 1
ATOM 1630 C CA . HIS A 1 202 ? 10.371 -18.356 -18.977 1.00 93.31 202 HIS A CA 1
ATOM 1631 C C . HIS A 1 202 ? 9.838 -17.940 -17.586 1.00 93.31 202 HIS A C 1
ATOM 1633 O O . HIS A 1 202 ? 8.783 -17.299 -17.509 1.00 93.31 202 HIS A O 1
ATOM 1639 N N . PRO A 1 203 ? 10.556 -18.219 -16.476 1.00 90.31 203 PRO A N 1
ATOM 1640 C CA . PRO A 1 203 ? 10.024 -18.043 -15.122 1.00 90.31 203 PRO A CA 1
ATOM 1641 C C . PRO A 1 203 ? 9.642 -16.590 -14.820 1.00 90.31 203 PRO A C 1
ATOM 1643 O O . PRO A 1 203 ? 8.566 -16.347 -14.288 1.00 90.31 203 PRO A O 1
ATOM 1646 N N . GLN A 1 204 ? 10.456 -15.613 -15.236 1.00 87.38 204 GLN A N 1
ATOM 1647 C CA . GLN A 1 204 ? 10.161 -14.189 -15.002 1.00 87.38 204 GLN A CA 1
ATOM 1648 C C . GLN A 1 204 ? 8.906 -13.700 -15.746 1.00 87.38 204 GLN A C 1
ATOM 1650 O O . GLN A 1 204 ? 8.179 -12.852 -15.237 1.00 87.38 204 GLN A O 1
ATOM 1655 N N . LEU A 1 205 ? 8.608 -14.258 -16.928 1.00 92.75 205 LEU A N 1
ATOM 1656 C CA . LEU A 1 205 ? 7.392 -13.901 -17.668 1.00 92.75 205 LEU A CA 1
ATOM 1657 C C . LEU A 1 205 ? 6.153 -14.507 -17.012 1.00 92.75 205 LEU A C 1
ATOM 1659 O O . LEU A 1 205 ? 5.131 -13.840 -16.899 1.00 92.75 205 LEU A O 1
ATOM 1663 N N . LEU A 1 206 ? 6.260 -15.746 -16.532 1.00 95.69 206 LEU A N 1
ATOM 1664 C CA . LEU A 1 206 ? 5.198 -16.411 -15.784 1.00 95.69 206 LEU A CA 1
ATOM 1665 C C . LEU A 1 206 ? 4.927 -15.742 -14.429 1.00 95.69 206 LEU A C 1
ATOM 1667 O O . LEU A 1 206 ? 3.765 -15.634 -14.039 1.00 95.69 206 LEU A O 1
ATOM 1671 N N . ILE A 1 207 ? 5.968 -15.254 -13.742 1.00 87.56 207 ILE A N 1
ATOM 1672 C CA . ILE A 1 207 ? 5.824 -14.432 -12.530 1.00 87.56 207 ILE A CA 1
ATOM 1673 C C . ILE A 1 207 ? 5.052 -13.158 -12.860 1.00 87.56 207 ILE A C 1
ATOM 1675 O O . ILE A 1 207 ? 4.005 -12.916 -12.265 1.00 87.56 207 ILE A O 1
ATOM 1679 N N . ALA A 1 208 ? 5.499 -12.400 -13.867 1.00 85.75 208 ALA A N 1
ATOM 1680 C CA . ALA A 1 208 ? 4.795 -11.201 -14.302 1.00 85.75 208 ALA A CA 1
ATOM 1681 C C . ALA A 1 208 ? 3.339 -11.510 -14.701 1.00 85.75 208 ALA A C 1
ATOM 1683 O O . ALA A 1 208 ? 2.441 -10.737 -14.384 1.00 85.75 208 ALA A O 1
ATOM 1684 N N . TYR A 1 209 ? 3.072 -12.653 -15.333 1.00 94.69 209 TYR A N 1
ATOM 1685 C CA . TYR A 1 209 ? 1.728 -13.054 -15.753 1.00 94.69 209 TYR A CA 1
ATOM 1686 C C . TYR A 1 209 ? 0.809 -13.340 -14.560 1.00 94.69 209 TYR A C 1
ATOM 1688 O O . TYR A 1 209 ? -0.327 -12.858 -14.524 1.00 94.69 209 TYR A O 1
ATOM 1696 N N . GLY A 1 210 ? 1.307 -14.076 -13.561 1.00 91.50 210 GLY A N 1
ATOM 1697 C CA . GLY A 1 210 ? 0.614 -14.290 -12.290 1.00 91.50 210 GLY A CA 1
ATOM 1698 C C . GLY A 1 210 ? 0.363 -12.979 -11.548 1.00 91.50 210 GLY A C 1
ATOM 1699 O O . GLY A 1 210 ? -0.763 -12.726 -11.121 1.00 91.50 210 GLY A O 1
ATOM 1700 N N . ASP A 1 211 ? 1.371 -12.108 -11.486 1.00 82.12 211 ASP A N 1
ATOM 1701 C CA . ASP A 1 211 ? 1.262 -10.780 -10.881 1.00 82.12 211 ASP A CA 1
ATOM 1702 C C . ASP A 1 211 ? 0.194 -9.933 -11.564 1.00 82.12 211 ASP A C 1
ATOM 1704 O O . ASP A 1 211 ? -0.622 -9.342 -10.876 1.00 82.12 211 ASP A O 1
ATOM 1708 N N . ASN A 1 212 ? 0.099 -9.953 -12.897 1.00 86.19 212 ASN A N 1
ATOM 1709 C CA . ASN A 1 212 ? -0.922 -9.174 -13.606 1.00 86.19 212 ASN A CA 1
ATOM 1710 C C . ASN A 1 212 ? -2.344 -9.535 -13.151 1.00 86.19 212 ASN A C 1
ATOM 1712 O O . ASN A 1 212 ? -3.208 -8.665 -13.073 1.00 86.19 212 ASN A O 1
ATOM 1716 N N . ALA A 1 213 ? -2.596 -10.813 -12.851 1.00 89.06 213 ALA A N 1
ATOM 1717 C CA . ALA A 1 213 ? -3.887 -11.267 -12.340 1.00 89.06 213 ALA A CA 1
ATOM 1718 C C . ALA A 1 213 ? -4.073 -10.943 -10.849 1.00 89.06 213 ALA A C 1
ATOM 1720 O O . ALA A 1 213 ? -5.176 -10.577 -10.445 1.00 89.06 213 ALA A O 1
ATOM 1721 N N . MET A 1 214 ? -3.008 -11.042 -10.043 1.00 79.88 214 MET A N 1
ATOM 1722 C CA . MET A 1 214 ? -3.024 -10.631 -8.631 1.00 79.88 214 MET A CA 1
ATOM 1723 C C . MET A 1 214 ? -3.344 -9.140 -8.487 1.00 79.88 214 MET A C 1
ATOM 1725 O O . MET A 1 214 ? -4.178 -8.769 -7.665 1.00 79.88 214 MET A O 1
ATOM 1729 N N . ASP A 1 215 ? -2.718 -8.306 -9.313 1.00 70.69 215 ASP A N 1
ATOM 1730 C CA . ASP A 1 215 ? -2.867 -6.851 -9.321 1.00 70.69 215 ASP A CA 1
ATOM 1731 C C . ASP A 1 215 ? -4.307 -6.443 -9.680 1.00 70.69 215 ASP A C 1
ATOM 1733 O O . ASP A 1 215 ? -4.892 -5.550 -9.066 1.00 70.69 215 ASP A O 1
ATOM 1737 N N . GLN A 1 216 ? -4.926 -7.177 -10.611 1.00 79.19 216 GLN A N 1
ATOM 1738 C CA . GLN A 1 216 ? -6.340 -7.034 -10.976 1.00 79.19 216 GLN A CA 1
ATOM 1739 C C . GLN A 1 216 ? -7.310 -7.669 -9.968 1.00 79.19 216 GLN A C 1
ATOM 1741 O O . GLN A 1 216 ? -8.523 -7.584 -10.159 1.00 79.19 216 GLN A O 1
ATOM 1746 N N . ARG A 1 217 ? -6.807 -8.319 -8.909 1.00 77.50 217 ARG A N 1
ATOM 1747 C CA . ARG A 1 217 ? -7.605 -9.074 -7.926 1.00 77.50 217 ARG A CA 1
ATOM 1748 C C . ARG A 1 217 ? -8.438 -10.203 -8.548 1.00 77.50 217 ARG A C 1
ATOM 1750 O O . ARG A 1 217 ? -9.456 -10.612 -7.994 1.00 77.50 217 ARG A O 1
ATOM 1757 N N . LEU A 1 218 ? -8.004 -10.728 -9.693 1.00 87.81 218 LEU A N 1
ATOM 1758 C CA . LEU A 1 218 ? -8.612 -11.878 -10.362 1.00 87.81 218 LEU A CA 1
ATOM 1759 C C . LEU A 1 218 ? -8.011 -13.155 -9.773 1.00 87.81 218 LEU A C 1
ATOM 1761 O O . LEU A 1 218 ? -7.179 -13.814 -10.397 1.00 87.81 218 LEU A O 1
ATOM 1765 N N . TRP A 1 219 ? -8.374 -13.469 -8.530 1.00 86.88 219 TRP A N 1
ATOM 1766 C CA . TRP A 1 219 ? -7.683 -14.476 -7.724 1.00 86.88 219 TRP A CA 1
ATOM 1767 C C . TRP A 1 219 ? -7.726 -15.880 -8.334 1.00 86.88 219 TRP A C 1
ATOM 1769 O O . TRP A 1 219 ? -6.712 -16.575 -8.324 1.00 86.88 219 TRP A O 1
ATOM 1779 N N . GLU A 1 220 ? -8.851 -16.298 -8.918 1.00 96.25 220 GLU A N 1
ATOM 1780 C CA . GLU A 1 220 ? -8.964 -17.601 -9.581 1.00 96.25 220 GLU A CA 1
ATOM 1781 C C . GLU A 1 220 ? -8.045 -17.686 -10.802 1.00 96.25 220 GLU A C 1
ATOM 1783 O O . GLU A 1 220 ? -7.367 -18.693 -11.012 1.00 96.25 220 GLU A O 1
ATOM 1788 N N . LEU A 1 221 ? -7.974 -16.610 -11.589 1.00 96.19 221 LEU A N 1
ATOM 1789 C CA . LEU A 1 221 ? -7.067 -16.520 -12.729 1.00 96.19 221 LEU A CA 1
ATOM 1790 C C . LEU A 1 221 ? -5.609 -16.504 -12.260 1.00 96.19 221 LEU A C 1
ATOM 1792 O O . LEU A 1 221 ? -4.770 -17.203 -12.824 1.00 96.19 221 LEU A O 1
ATOM 1796 N N . ALA A 1 222 ? -5.306 -15.769 -11.190 1.00 93.94 222 ALA A N 1
ATOM 1797 C CA . ALA A 1 222 ? -3.983 -15.762 -10.586 1.00 93.94 222 ALA A CA 1
ATOM 1798 C C . ALA A 1 222 ? -3.574 -17.173 -10.144 1.00 93.94 222 ALA A C 1
ATOM 1800 O O . ALA A 1 222 ? -2.468 -17.605 -10.461 1.00 93.94 222 ALA A O 1
ATOM 1801 N N . LEU A 1 223 ? -4.467 -17.941 -9.507 1.00 96.88 223 LEU A N 1
ATOM 1802 C CA . LEU A 1 223 ? -4.203 -19.336 -9.138 1.00 96.88 223 LEU A CA 1
ATOM 1803 C C . LEU A 1 223 ? -3.851 -20.210 -10.344 1.00 96.88 223 LEU A C 1
ATOM 1805 O O . LEU A 1 223 ? -2.884 -20.973 -10.266 1.00 96.88 223 LEU A O 1
ATOM 1809 N N . GLN A 1 224 ? -4.574 -20.072 -11.458 1.00 97.38 224 GLN A N 1
ATOM 1810 C CA . GLN A 1 224 ? -4.271 -20.796 -12.699 1.00 97.38 224 GLN A CA 1
ATOM 1811 C C . GLN A 1 224 ? -2.877 -20.436 -13.234 1.00 97.38 224 GLN A C 1
ATOM 1813 O O . GLN A 1 224 ? -2.099 -21.311 -13.618 1.00 97.38 224 GLN A O 1
ATOM 1818 N N . ARG A 1 225 ? -2.516 -19.150 -13.207 1.00 97.12 225 ARG A N 1
ATOM 1819 C CA . ARG A 1 225 ? -1.212 -18.662 -13.684 1.00 97.12 225 ARG A CA 1
ATOM 1820 C C . ARG A 1 225 ? -0.063 -19.087 -12.776 1.00 97.12 225 ARG A C 1
ATOM 1822 O O . ARG A 1 225 ? 0.969 -19.549 -13.259 1.00 97.12 225 ARG A O 1
ATOM 1829 N N . TRP A 1 226 ? -0.256 -19.032 -11.461 1.00 96.81 226 TRP A N 1
ATOM 1830 C CA . TRP A 1 226 ? 0.720 -19.541 -10.501 1.00 96.81 226 TRP A CA 1
ATOM 1831 C C . TRP A 1 226 ? 0.872 -21.057 -10.588 1.00 96.81 226 TRP A C 1
ATOM 1833 O O . TRP A 1 226 ? 1.978 -21.571 -10.433 1.00 96.81 226 TRP A O 1
ATOM 1843 N N . GLN A 1 227 ? -0.207 -21.788 -10.877 1.00 96.75 227 GLN A N 1
ATOM 1844 C CA . GLN A 1 227 ? -0.133 -23.220 -11.156 1.00 96.75 227 GLN A CA 1
ATOM 1845 C C . GLN A 1 227 ? 0.725 -23.507 -12.387 1.00 96.75 227 GLN A C 1
ATOM 1847 O O . GLN A 1 227 ? 1.563 -24.406 -12.328 1.00 96.75 227 GLN A O 1
ATOM 1852 N N . ARG A 1 228 ? 0.572 -22.722 -13.457 1.00 97.12 228 ARG A N 1
ATOM 1853 C CA . ARG A 1 228 ? 1.414 -22.826 -14.652 1.00 97.12 228 ARG A CA 1
ATOM 1854 C C . ARG A 1 228 ? 2.898 -22.642 -14.313 1.00 97.12 228 ARG A C 1
ATOM 1856 O O . ARG A 1 228 ? 3.712 -23.475 -14.697 1.00 97.12 228 ARG A O 1
ATOM 1863 N N . LEU A 1 229 ? 3.243 -21.639 -13.498 1.00 96.81 229 LEU A N 1
ATOM 1864 C CA . LEU A 1 229 ? 4.618 -21.459 -13.012 1.00 96.81 229 LEU A CA 1
ATOM 1865 C C . LEU A 1 229 ? 5.118 -22.640 -12.174 1.00 96.81 229 LEU A C 1
ATOM 1867 O O . LEU A 1 229 ? 6.243 -23.080 -12.377 1.00 96.81 229 LEU A O 1
ATOM 1871 N N . ARG A 1 230 ? 4.299 -23.193 -11.272 1.00 95.31 230 ARG A N 1
ATOM 1872 C CA . ARG A 1 230 ? 4.687 -24.375 -10.479 1.00 95.31 230 ARG A CA 1
ATOM 1873 C C . ARG A 1 230 ? 4.909 -25.623 -11.334 1.00 95.31 230 ARG A C 1
ATOM 1875 O O . ARG A 1 230 ? 5.734 -26.451 -10.971 1.00 95.31 230 ARG A O 1
ATOM 1882 N N . GLN A 1 231 ? 4.172 -25.778 -12.432 1.00 95.94 231 GLN A N 1
ATOM 1883 C CA . GLN A 1 231 ? 4.341 -26.902 -13.357 1.00 95.94 231 GLN A CA 1
ATOM 1884 C C . GLN A 1 231 ? 5.623 -26.758 -14.184 1.00 95.94 231 GLN A C 1
ATOM 1886 O O . GLN A 1 231 ? 6.382 -27.716 -14.296 1.00 95.94 231 GLN A O 1
ATOM 1891 N N . ALA A 1 232 ? 5.875 -25.557 -14.709 1.00 96.06 232 ALA A N 1
ATOM 1892 C CA . ALA A 1 232 ? 7.049 -25.253 -15.521 1.00 96.06 232 ALA A CA 1
ATOM 1893 C C . ALA A 1 232 ? 8.347 -25.207 -14.697 1.00 96.06 232 ALA A C 1
ATOM 1895 O O . ALA A 1 232 ? 9.387 -25.700 -15.126 1.00 96.06 232 ALA A O 1
ATOM 1896 N N . HIS A 1 233 ? 8.275 -24.625 -13.494 1.00 93.88 233 HIS A N 1
ATOM 1897 C CA . HIS A 1 233 ? 9.410 -24.371 -12.605 1.00 93.88 233 HIS A CA 1
ATOM 1898 C C . HIS A 1 233 ? 9.068 -24.708 -11.144 1.00 93.88 233 HIS A C 1
ATOM 1900 O O . HIS A 1 233 ? 8.884 -23.806 -10.322 1.00 93.88 233 HIS A O 1
ATOM 1906 N N . PRO A 1 234 ? 9.028 -25.999 -10.764 1.00 89.88 234 PRO A N 1
ATOM 1907 C CA . PRO A 1 234 ? 8.597 -26.429 -9.427 1.00 89.88 234 PRO A CA 1
ATOM 1908 C C . PRO A 1 234 ? 9.414 -25.855 -8.258 1.00 89.88 234 PRO A C 1
ATOM 1910 O O . PRO A 1 234 ? 8.921 -25.778 -7.134 1.00 89.88 234 PRO A O 1
ATOM 1913 N N . GLN A 1 235 ? 10.661 -25.447 -8.514 1.00 86.12 235 GLN A N 1
ATOM 1914 C CA . GLN A 1 235 ? 11.562 -24.861 -7.515 1.00 86.12 235 GLN A CA 1
ATOM 1915 C C . GLN A 1 235 ? 11.296 -23.369 -7.246 1.00 86.12 235 GLN A C 1
ATOM 1917 O O . GLN A 1 235 ? 11.859 -22.813 -6.310 1.00 86.12 235 GLN A O 1
ATOM 1922 N N . GLN A 1 236 ? 10.434 -22.708 -8.028 1.00 87.06 236 GLN A N 1
ATOM 1923 C CA . GLN A 1 236 ? 10.117 -21.291 -7.838 1.00 87.06 236 GLN A CA 1
ATOM 1924 C C . GLN A 1 236 ? 9.171 -21.102 -6.644 1.00 87.06 236 GLN A C 1
ATOM 1926 O O . GLN A 1 236 ? 7.945 -21.186 -6.766 1.00 87.06 236 GLN A O 1
ATOM 1931 N N . ALA A 1 237 ? 9.747 -20.821 -5.474 1.00 85.50 237 ALA A N 1
ATOM 1932 C CA . ALA A 1 237 ? 9.028 -20.640 -4.211 1.00 85.50 237 ALA A CA 1
ATOM 1933 C C . ALA A 1 237 ? 7.941 -19.551 -4.272 1.00 85.50 237 ALA A C 1
ATOM 1935 O O . ALA A 1 237 ? 6.853 -19.715 -3.710 1.00 85.50 237 ALA A O 1
ATOM 1936 N N . GLN A 1 238 ? 8.181 -18.477 -5.035 1.00 82.25 238 GLN A N 1
ATOM 1937 C CA . GLN A 1 238 ? 7.227 -17.377 -5.221 1.00 82.25 238 GLN A CA 1
ATOM 1938 C C . GLN A 1 238 ? 5.867 -17.855 -5.756 1.00 82.25 238 GLN A C 1
ATOM 1940 O O . GLN A 1 238 ? 4.828 -17.328 -5.361 1.00 82.25 238 GLN A O 1
ATOM 1945 N N . ALA A 1 239 ? 5.849 -18.903 -6.584 1.00 89.62 239 ALA A N 1
ATOM 1946 C CA . ALA A 1 239 ? 4.625 -19.466 -7.144 1.00 89.62 239 ALA A CA 1
ATOM 1947 C C . ALA A 1 239 ? 3.741 -20.168 -6.097 1.00 89.62 239 ALA A C 1
ATOM 1949 O O . ALA A 1 239 ? 2.523 -20.240 -6.264 1.00 89.62 239 ALA A O 1
ATOM 1950 N N . HIS A 1 240 ? 4.338 -20.709 -5.029 1.00 92.56 240 HIS A N 1
ATOM 1951 C CA . HIS A 1 240 ? 3.606 -21.287 -3.898 1.00 92.56 240 HIS A CA 1
ATOM 1952 C C . HIS A 1 240 ? 3.112 -20.185 -2.964 1.00 92.56 240 HIS A C 1
ATOM 1954 O O . HIS A 1 240 ? 1.943 -20.188 -2.587 1.00 92.56 240 HIS A O 1
ATOM 1960 N N . LEU A 1 241 ? 3.978 -19.212 -2.663 1.00 84.38 241 LEU A N 1
ATOM 1961 C CA . LEU A 1 241 ? 3.665 -18.070 -1.807 1.00 84.38 241 LEU A CA 1
ATOM 1962 C C . LEU A 1 241 ? 2.475 -17.258 -2.349 1.00 84.38 241 LEU A C 1
ATOM 1964 O O . LEU A 1 241 ? 1.482 -17.061 -1.651 1.00 84.38 241 LEU A O 1
ATOM 1968 N N . ARG A 1 242 ? 2.543 -16.827 -3.616 1.00 85.25 242 ARG A N 1
ATOM 1969 C CA . ARG A 1 242 ? 1.507 -15.985 -4.238 1.00 85.25 242 ARG A CA 1
ATOM 1970 C C . ARG A 1 242 ? 0.219 -16.749 -4.531 1.00 85.25 242 ARG A C 1
ATOM 1972 O O . ARG A 1 242 ? -0.862 -16.173 -4.454 1.00 85.25 242 ARG A O 1
ATOM 1979 N N . ALA A 1 243 ? 0.303 -18.055 -4.785 1.00 92.06 243 ALA A N 1
ATOM 1980 C CA . ALA A 1 243 ? -0.889 -18.890 -4.865 1.00 92.06 243 ALA A CA 1
ATOM 1981 C C . ALA A 1 243 ? -1.556 -19.078 -3.498 1.00 92.06 243 ALA A C 1
ATOM 1983 O O . ALA A 1 243 ? -2.775 -18.990 -3.415 1.00 92.06 243 ALA A O 1
ATOM 1984 N N . ALA A 1 244 ? -0.787 -19.280 -2.423 1.00 88.38 244 ALA A N 1
ATOM 1985 C CA . ALA A 1 244 ? -1.352 -19.353 -1.079 1.00 88.38 244 ALA A CA 1
ATOM 1986 C C . ALA A 1 244 ? -2.050 -18.033 -0.720 1.00 88.38 244 ALA A C 1
ATOM 1988 O O . ALA A 1 244 ? -3.171 -18.052 -0.222 1.00 88.38 244 ALA A O 1
ATOM 1989 N N . GLU A 1 245 ? -1.448 -16.891 -1.063 1.00 80.19 245 GLU A N 1
ATOM 1990 C CA . GLU A 1 245 ? -2.080 -15.576 -0.924 1.00 80.19 245 GLU A CA 1
ATOM 1991 C C . GLU A 1 245 ? -3.409 -15.470 -1.690 1.00 80.19 245 GLU A C 1
ATOM 1993 O O . GLU A 1 245 ? -4.413 -15.063 -1.104 1.00 80.19 245 GLU A O 1
ATOM 1998 N N . ALA A 1 246 ? -3.451 -15.880 -2.961 1.00 83.19 246 ALA A N 1
ATOM 1999 C CA . ALA A 1 246 ? -4.686 -15.891 -3.748 1.00 83.19 246 ALA A CA 1
ATOM 2000 C C . ALA A 1 246 ? -5.753 -16.832 -3.153 1.00 83.19 246 ALA A C 1
ATOM 2002 O O . ALA A 1 246 ? -6.917 -16.448 -3.047 1.00 83.19 246 ALA A O 1
ATOM 2003 N N . CYS A 1 247 ? -5.369 -18.026 -2.687 1.00 88.38 247 CYS A N 1
ATOM 2004 C CA . CYS A 1 247 ? -6.270 -18.944 -1.984 1.00 88.38 247 CYS A CA 1
ATOM 2005 C C . CYS A 1 247 ? -6.852 -18.302 -0.719 1.00 88.38 247 CYS A C 1
ATOM 2007 O O . CYS A 1 247 ? -8.049 -18.422 -0.473 1.00 88.38 247 CYS A O 1
ATOM 2009 N N . LEU A 1 248 ? -6.044 -17.587 0.070 1.00 72.50 248 LEU A N 1
ATOM 2010 C CA . LEU A 1 248 ? -6.526 -16.884 1.261 1.00 72.50 248 LEU A CA 1
ATOM 2011 C C . LEU A 1 248 ? -7.524 -15.775 0.909 1.00 72.50 248 LEU A C 1
ATOM 2013 O O . LEU A 1 248 ? -8.539 -15.646 1.591 1.00 72.50 248 LEU A O 1
ATOM 2017 N N . ARG A 1 249 ? -7.291 -15.024 -0.178 1.00 73.38 249 ARG A N 1
ATOM 2018 C CA . ARG A 1 249 ? -8.248 -14.025 -0.695 1.00 73.38 249 ARG A CA 1
ATOM 2019 C C . ARG A 1 249 ? -9.566 -14.650 -1.162 1.00 73.38 249 ARG A C 1
ATOM 2021 O O . ARG A 1 249 ? -10.609 -14.021 -1.034 1.00 73.38 249 ARG A O 1
ATOM 2028 N N . LEU A 1 250 ? -9.525 -15.892 -1.640 1.00 80.62 250 LEU A N 1
ATOM 2029 C CA . LEU A 1 250 ? -10.697 -16.693 -2.010 1.00 80.62 250 LEU A CA 1
ATOM 2030 C C . LEU A 1 250 ? -11.310 -17.479 -0.843 1.00 80.62 250 LEU A C 1
ATOM 2032 O O . LEU A 1 250 ? -12.227 -18.270 -1.054 1.00 80.62 250 LEU A O 1
ATOM 2036 N N . ASN A 1 251 ? -10.800 -17.302 0.381 1.00 76.69 251 ASN A N 1
ATOM 2037 C CA . ASN A 1 251 ? -11.191 -18.072 1.563 1.00 76.69 251 ASN A CA 1
ATOM 2038 C C . ASN A 1 251 ? -11.004 -19.604 1.408 1.00 76.69 251 ASN A C 1
ATOM 2040 O O . ASN A 1 251 ? -11.652 -20.401 2.081 1.00 76.69 251 ASN A O 1
ATOM 2044 N N . GLN A 1 252 ? -10.088 -20.036 0.537 1.00 87.25 252 GLN A N 1
ATOM 2045 C CA . GLN A 1 252 ? -9.738 -21.435 0.268 1.00 87.25 252 GLN A CA 1
ATOM 2046 C C . GLN A 1 252 ? -8.583 -21.896 1.173 1.00 87.25 252 GLN A C 1
ATOM 2048 O O . GLN A 1 252 ? -7.471 -22.176 0.715 1.00 87.25 252 GLN A O 1
ATOM 2053 N N . ARG A 1 253 ? -8.833 -21.958 2.485 1.00 80.94 253 ARG A N 1
ATOM 2054 C CA . ARG A 1 253 ? -7.793 -22.224 3.498 1.00 80.94 253 ARG A CA 1
ATOM 2055 C C . ARG A 1 253 ? -7.068 -23.554 3.318 1.00 80.94 253 ARG A C 1
ATOM 2057 O O . ARG A 1 253 ? -5.845 -23.581 3.380 1.00 80.94 253 ARG A O 1
ATOM 2064 N N . GLU A 1 254 ? -7.788 -24.639 3.046 1.00 89.19 254 GLU A N 1
ATOM 2065 C CA . GLU A 1 254 ? -7.173 -25.965 2.883 1.00 89.19 254 GLU A CA 1
ATOM 2066 C C . GLU A 1 254 ? -6.151 -25.991 1.736 1.00 89.19 254 GLU A C 1
ATOM 2068 O O . GLU A 1 254 ? -5.062 -26.555 1.864 1.00 89.19 254 GLU A O 1
ATOM 2073 N N . GLN A 1 255 ? -6.467 -25.319 0.625 1.00 92.19 255 GLN A N 1
ATOM 2074 C CA . GLN A 1 255 ? -5.555 -25.209 -0.513 1.00 92.19 255 GLN A CA 1
ATOM 2075 C C . GLN A 1 255 ? -4.344 -24.337 -0.178 1.00 92.19 255 GLN A C 1
ATOM 2077 O O . GLN A 1 255 ? -3.214 -24.718 -0.491 1.00 92.19 255 GLN A O 1
ATOM 2082 N N . ALA A 1 256 ? -4.556 -23.207 0.507 1.00 88.19 256 ALA A N 1
ATOM 2083 C CA . ALA A 1 256 ? -3.460 -22.383 1.007 1.00 88.19 256 ALA A CA 1
ATOM 2084 C C . ALA A 1 256 ? -2.534 -23.197 1.929 1.00 88.19 256 ALA A C 1
ATOM 2086 O O . ALA A 1 256 ? -1.322 -23.190 1.733 1.00 88.19 256 ALA A O 1
ATOM 2087 N N . GLN A 1 257 ? -3.084 -23.982 2.859 1.00 89.81 257 GLN A N 1
ATOM 2088 C CA . GLN A 1 257 ? -2.309 -24.839 3.761 1.00 89.81 257 GLN A CA 1
ATOM 2089 C C . GLN A 1 257 ? -1.466 -25.878 3.010 1.00 89.81 257 GLN A C 1
ATOM 2091 O O . GLN A 1 257 ? -0.292 -26.075 3.328 1.00 89.81 257 GLN A O 1
ATOM 2096 N N . ALA A 1 258 ? -2.031 -26.518 1.984 1.00 93.19 258 ALA A N 1
ATOM 2097 C CA . ALA A 1 258 ? -1.302 -27.476 1.155 1.00 93.19 258 ALA A CA 1
ATOM 2098 C C . ALA A 1 258 ? -0.125 -26.826 0.398 1.00 93.19 258 ALA A C 1
ATOM 2100 O O . ALA A 1 258 ? 0.960 -27.413 0.302 1.00 93.19 258 ALA A O 1
ATOM 2101 N N . LEU A 1 259 ? -0.317 -25.601 -0.103 1.00 94.00 259 LEU A N 1
ATOM 2102 C CA . LEU A 1 259 ? 0.732 -24.825 -0.768 1.00 94.00 259 LEU A CA 1
ATOM 2103 C C . LEU A 1 259 ? 1.849 -24.435 0.209 1.00 94.00 259 LEU A C 1
ATOM 2105 O O . LEU A 1 259 ? 3.024 -24.628 -0.109 1.00 94.00 259 LEU A O 1
ATOM 2109 N N . LEU A 1 260 ? 1.502 -23.968 1.412 1.00 89.44 260 LEU A N 1
ATOM 2110 C CA . LEU A 1 260 ? 2.480 -23.599 2.443 1.00 89.44 260 LEU A CA 1
ATOM 2111 C C . LEU A 1 260 ? 3.286 -24.798 2.947 1.00 89.44 260 LEU A C 1
ATOM 2113 O O . LEU A 1 260 ? 4.498 -24.689 3.097 1.00 89.44 260 LEU A O 1
ATOM 2117 N N . LYS A 1 261 ? 2.669 -25.978 3.075 1.00 90.88 261 LYS A N 1
ATOM 2118 C CA . LYS A 1 261 ? 3.384 -27.219 3.416 1.00 90.88 261 LYS A CA 1
ATOM 2119 C C . LYS A 1 261 ? 4.442 -27.610 2.382 1.00 90.88 261 LYS A C 1
ATOM 2121 O O . LYS A 1 261 ? 5.449 -28.236 2.708 1.00 90.88 261 LYS A O 1
ATOM 2126 N N . THR A 1 262 ? 4.213 -27.271 1.116 1.00 90.38 262 THR A N 1
ATOM 2127 C CA . THR A 1 262 ? 5.215 -27.483 0.064 1.00 90.38 262 THR A CA 1
ATOM 2128 C C . THR A 1 262 ? 6.341 -26.459 0.181 1.00 90.38 262 THR A C 1
ATOM 2130 O O . THR A 1 262 ? 7.510 -26.830 0.090 1.00 90.38 262 THR A O 1
ATOM 2133 N N . LEU A 1 263 ? 5.994 -25.198 0.455 1.00 88.69 263 LEU A N 1
ATOM 2134 C CA . LEU A 1 263 ? 6.951 -24.117 0.686 1.00 88.69 263 LEU A CA 1
ATOM 2135 C C . LEU A 1 263 ? 7.834 -24.366 1.923 1.00 88.69 263 LEU A C 1
ATOM 2137 O O . LEU A 1 263 ? 9.015 -24.051 1.885 1.00 88.69 263 LEU A O 1
ATOM 2141 N N . GLU A 1 264 ? 7.317 -25.001 2.977 1.00 89.00 264 GLU A N 1
ATOM 2142 C CA . GLU A 1 264 ? 8.090 -25.427 4.161 1.00 89.00 264 GLU A CA 1
ATOM 2143 C C . GLU A 1 264 ? 9.296 -26.281 3.810 1.00 89.00 264 GLU A C 1
ATOM 2145 O O . GLU A 1 264 ? 10.409 -25.990 4.235 1.00 89.00 264 GLU A O 1
ATOM 2150 N N . ARG A 1 265 ? 9.089 -27.292 2.967 1.00 89.56 265 ARG A N 1
ATOM 2151 C CA . ARG A 1 265 ? 10.177 -28.163 2.514 1.00 89.56 265 ARG A CA 1
ATOM 2152 C C . ARG A 1 265 ? 11.216 -27.399 1.697 1.00 89.56 265 ARG A C 1
ATOM 2154 O O . ARG A 1 265 ? 12.381 -27.768 1.697 1.00 89.56 265 ARG A O 1
ATOM 2161 N N . GLN A 1 266 ? 10.800 -26.352 0.981 1.00 87.88 266 GLN A N 1
ATOM 2162 C CA . GLN A 1 266 ? 11.724 -25.479 0.253 1.00 87.88 266 GLN A CA 1
ATOM 2163 C C . GLN A 1 266 ? 12.492 -24.567 1.219 1.00 87.88 266 GLN A C 1
ATOM 2165 O O . GLN A 1 266 ? 13.695 -24.387 1.059 1.00 87.88 266 GLN A O 1
ATOM 2170 N N . ALA A 1 267 ? 11.827 -24.057 2.256 1.00 84.62 267 ALA A N 1
ATOM 2171 C CA . ALA A 1 267 ? 12.430 -23.202 3.273 1.00 84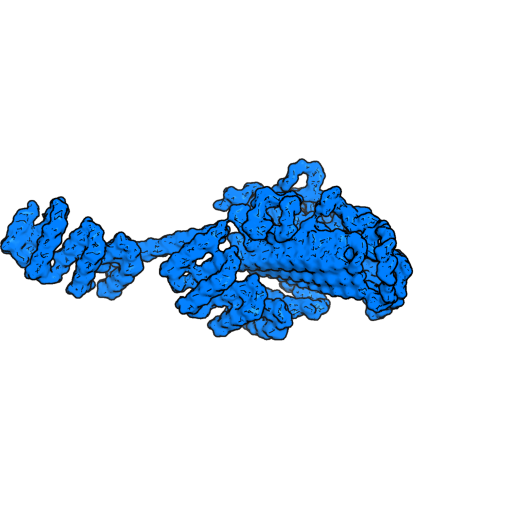.62 267 ALA A CA 1
ATOM 2172 C C . ALA A 1 267 ? 13.448 -23.932 4.168 1.00 84.62 267 ALA A C 1
ATOM 2174 O O . ALA A 1 267 ? 14.329 -23.292 4.739 1.00 84.62 267 ALA A O 1
ATOM 2175 N N . GLU A 1 268 ? 13.369 -25.262 4.285 1.00 87.50 268 GLU A N 1
ATOM 2176 C CA . GLU A 1 268 ? 14.427 -26.075 4.908 1.00 87.50 268 GLU A CA 1
ATOM 2177 C C . GLU A 1 268 ? 15.767 -25.957 4.158 1.00 87.50 268 GLU A C 1
ATOM 2179 O O . GLU A 1 268 ? 16.826 -26.023 4.780 1.00 87.50 268 GLU A O 1
ATOM 2184 N N . ALA A 1 269 ? 15.728 -25.765 2.834 1.00 86.00 269 ALA A N 1
ATOM 2185 C CA . ALA A 1 269 ? 16.912 -25.614 1.988 1.00 86.00 269 ALA A CA 1
ATOM 2186 C C . ALA A 1 269 ? 17.316 -24.146 1.762 1.00 86.00 269 ALA A C 1
ATOM 2188 O O . ALA A 1 269 ? 18.493 -23.872 1.532 1.00 86.00 269 ALA A O 1
ATOM 2189 N N . ASP A 1 270 ? 16.359 -23.217 1.833 1.00 79.06 270 ASP A N 1
ATOM 2190 C CA . ASP A 1 270 ? 16.575 -21.779 1.668 1.00 79.06 270 ASP A CA 1
ATOM 2191 C C . ASP A 1 270 ? 16.032 -20.995 2.879 1.00 79.06 270 ASP A C 1
ATOM 2193 O O . ASP A 1 270 ? 14.827 -20.717 2.957 1.00 79.06 270 ASP A O 1
ATOM 2197 N N . PRO A 1 271 ? 16.908 -20.601 3.826 1.00 75.56 271 PRO A N 1
ATOM 2198 C CA . PRO A 1 271 ? 16.520 -19.820 4.996 1.00 75.56 271 PRO A CA 1
ATOM 2199 C C . PRO A 1 271 ? 15.805 -18.501 4.671 1.00 75.56 271 PRO A C 1
ATOM 2201 O O . PRO A 1 271 ? 15.013 -18.041 5.493 1.00 75.56 271 PRO A O 1
ATOM 2204 N N . ALA A 1 272 ? 16.014 -17.910 3.485 1.00 69.19 272 ALA A N 1
ATOM 2205 C CA . ALA A 1 272 ? 15.335 -16.675 3.084 1.00 69.19 272 ALA A CA 1
ATOM 2206 C C . ALA A 1 272 ? 13.812 -16.856 2.934 1.00 69.19 272 ALA A C 1
ATOM 2208 O O . ALA A 1 272 ? 13.059 -15.885 2.990 1.00 69.19 272 ALA A O 1
ATOM 2209 N N . LEU A 1 273 ? 13.331 -18.096 2.790 1.00 73.44 273 LEU A N 1
ATOM 2210 C CA . LEU A 1 273 ? 11.904 -18.409 2.689 1.00 73.44 273 LEU A CA 1
ATOM 2211 C C . LEU A 1 273 ? 11.214 -18.576 4.047 1.00 73.44 273 LEU A C 1
ATOM 2213 O O . LEU A 1 273 ? 9.983 -18.564 4.094 1.00 73.44 273 LEU A O 1
ATOM 2217 N N . GLN A 1 274 ? 11.965 -18.710 5.146 1.00 70.00 274 GLN A N 1
ATOM 2218 C CA . GLN A 1 274 ? 11.407 -18.959 6.483 1.00 70.00 274 GLN A CA 1
ATOM 2219 C C . GLN A 1 274 ? 10.482 -17.828 6.938 1.00 70.00 274 GLN A C 1
ATOM 2221 O O . GLN A 1 274 ? 9.374 -18.073 7.415 1.00 70.00 274 GLN A O 1
ATOM 2226 N N . GLN A 1 275 ? 10.908 -16.585 6.732 1.00 57.75 275 GLN A N 1
ATOM 2227 C CA . GLN A 1 275 ? 10.155 -15.396 7.120 1.00 57.75 275 GLN A CA 1
ATOM 2228 C C . GLN A 1 275 ? 8.885 -15.212 6.250 1.00 57.75 275 GLN A C 1
ATOM 2230 O O . GLN A 1 275 ? 7.798 -15.150 6.831 1.00 57.75 275 GLN A O 1
ATOM 2235 N N . PRO A 1 276 ? 8.932 -15.236 4.896 1.00 61.44 276 PRO A N 1
ATOM 2236 C CA . PRO A 1 276 ? 7.726 -15.232 4.055 1.00 61.44 276 PRO A CA 1
ATOM 2237 C C . PRO A 1 276 ? 6.736 -16.368 4.355 1.00 61.44 276 PRO A C 1
ATOM 2239 O O . PRO A 1 276 ? 5.520 -16.171 4.302 1.00 61.44 276 PRO A O 1
ATOM 2242 N N . LEU A 1 277 ? 7.237 -17.561 4.677 1.00 74.31 277 LEU A N 1
ATOM 2243 C CA . LEU A 1 277 ? 6.422 -18.717 5.038 1.00 74.31 277 LEU A CA 1
ATOM 2244 C C . LEU A 1 277 ? 5.722 -18.540 6.390 1.00 74.31 277 LEU A C 1
ATOM 2246 O O . LEU A 1 277 ? 4.512 -18.763 6.474 1.00 74.31 277 LEU A O 1
ATOM 2250 N N . ALA A 1 278 ? 6.457 -18.139 7.432 1.00 63.62 278 ALA A N 1
ATOM 2251 C CA . ALA A 1 278 ? 5.892 -17.862 8.755 1.00 63.62 278 ALA A CA 1
ATOM 2252 C C . ALA A 1 278 ? 4.777 -16.816 8.649 1.00 63.62 278 ALA A C 1
ATOM 2254 O O . ALA A 1 278 ? 3.676 -16.994 9.164 1.00 63.62 278 ALA A O 1
ATOM 2255 N N . LEU A 1 279 ? 5.037 -15.785 7.855 1.00 61.12 279 LEU A N 1
ATOM 2256 C CA . LEU A 1 279 ? 4.113 -14.718 7.539 1.00 61.12 279 LEU A CA 1
ATOM 2257 C C . LEU A 1 279 ? 2.824 -15.216 6.844 1.00 61.12 279 LEU A C 1
ATOM 2259 O O . LEU A 1 279 ? 1.722 -14.799 7.203 1.00 61.12 279 LEU A O 1
ATOM 2263 N N . MET A 1 280 ? 2.912 -16.144 5.884 1.00 70.69 280 MET A N 1
ATOM 2264 C CA . MET A 1 280 ? 1.713 -16.750 5.282 1.00 70.69 280 MET A CA 1
ATOM 2265 C C . MET A 1 280 ? 0.964 -17.693 6.225 1.00 70.69 280 MET A C 1
ATOM 2267 O O . MET A 1 280 ? -0.264 -17.739 6.167 1.00 70.69 280 MET A O 1
ATOM 2271 N N . ARG A 1 281 ? 1.669 -18.445 7.076 1.00 72.38 281 ARG A N 1
ATOM 2272 C CA . ARG A 1 281 ? 1.038 -19.315 8.082 1.00 72.38 281 ARG A CA 1
ATOM 2273 C C . ARG A 1 281 ? 0.207 -18.493 9.056 1.00 72.38 281 ARG A C 1
ATOM 2275 O O . ARG A 1 281 ? -0.960 -18.797 9.267 1.00 72.38 281 ARG A O 1
ATOM 2282 N N . LEU A 1 282 ? 0.758 -17.373 9.511 1.00 58.06 282 LEU A N 1
ATOM 2283 C CA . LEU A 1 282 ? 0.036 -16.423 10.349 1.00 58.06 282 LEU A CA 1
ATOM 2284 C C . LEU A 1 282 ? -1.214 -15.885 9.652 1.00 58.06 282 LEU A C 1
ATOM 2286 O O . LEU A 1 282 ? -2.271 -15.837 10.267 1.00 58.06 282 LEU A O 1
ATOM 2290 N N . ARG A 1 283 ? -1.158 -15.572 8.350 1.00 63.00 283 ARG A N 1
ATOM 2291 C CA . ARG A 1 283 ? -2.363 -15.192 7.584 1.00 63.00 283 ARG A CA 1
ATOM 2292 C C . ARG A 1 283 ? -3.391 -16.317 7.441 1.00 63.00 283 ARG A C 1
ATOM 2294 O O . ARG A 1 283 ? -4.584 -16.031 7.382 1.00 63.00 283 ARG A O 1
ATOM 2301 N N . LEU A 1 284 ? -2.945 -17.563 7.285 1.00 66.56 284 LEU A N 1
ATOM 2302 C CA . LEU A 1 284 ? -3.824 -18.729 7.183 1.00 66.56 284 LEU A CA 1
ATOM 2303 C C . LEU A 1 284 ? -4.570 -18.963 8.500 1.00 66.56 284 LEU A C 1
ATOM 2305 O O . LEU A 1 284 ? -5.755 -19.295 8.477 1.00 66.56 284 LEU A O 1
ATOM 2309 N N . GLU A 1 285 ? -3.877 -18.750 9.615 1.00 60.50 285 GLU A N 1
ATOM 2310 C CA . GLU A 1 285 ? -4.373 -18.967 10.971 1.00 60.50 285 GLU A CA 1
ATOM 2311 C C . GLU A 1 285 ? -5.178 -17.764 11.506 1.00 60.50 285 GLU A C 1
ATOM 2313 O O . GLU A 1 285 ? -6.150 -17.964 12.225 1.00 60.50 285 GLU A O 1
ATOM 2318 N N . ALA A 1 286 ? -4.863 -16.524 11.105 1.00 51.97 286 ALA A N 1
ATOM 2319 C CA . ALA A 1 286 ? -5.484 -15.281 11.597 1.00 51.97 286 ALA A CA 1
ATOM 2320 C C . ALA A 1 286 ? -7.029 -15.202 11.562 1.00 51.97 286 ALA A C 1
ATOM 2322 O O . ALA A 1 286 ? -7.591 -14.566 12.449 1.00 51.97 286 ALA A O 1
ATOM 2323 N N . PRO A 1 287 ? -7.761 -15.807 10.606 1.00 43.94 287 PRO A N 1
ATOM 2324 C CA . PRO A 1 287 ? -9.221 -15.715 10.595 1.00 43.94 287 PRO A CA 1
ATOM 2325 C C . PRO A 1 287 ? -9.905 -16.655 11.596 1.00 43.94 287 PRO A C 1
ATOM 2327 O O . PRO A 1 287 ? -11.080 -16.461 11.895 1.00 43.94 287 PRO A O 1
ATOM 2330 N N . GLU A 1 288 ? -9.200 -17.687 12.072 1.00 37.47 288 GLU A N 1
ATOM 2331 C CA . GLU A 1 288 ? -9.715 -18.670 13.041 1.00 37.47 288 GLU A CA 1
ATOM 2332 C C . GLU A 1 288 ? -8.930 -18.712 14.353 1.00 37.47 288 GLU A C 1
ATOM 2334 O O . GLU A 1 288 ? -9.366 -19.342 15.319 1.00 37.47 288 GLU A O 1
ATOM 2339 N N . LEU A 1 289 ? -7.829 -17.969 14.446 1.00 38.41 289 LEU A N 1
ATOM 2340 C CA . LEU A 1 289 ? -7.269 -17.568 15.719 1.00 38.41 289 LEU A CA 1
ATOM 2341 C C . LEU A 1 289 ? -8.294 -16.651 16.393 1.00 38.41 289 LEU A C 1
ATOM 2343 O O . LEU A 1 289 ? -8.224 -15.433 16.303 1.00 38.41 289 LEU A O 1
ATOM 2347 N N . ARG A 1 290 ? -9.186 -17.256 17.188 1.00 42.81 290 ARG A N 1
ATOM 2348 C CA . ARG A 1 290 ? -9.263 -16.802 18.576 1.00 42.81 290 ARG A CA 1
ATOM 2349 C C . ARG A 1 290 ? -7.830 -16.923 19.076 1.00 42.81 290 ARG A C 1
ATOM 2351 O O . ARG A 1 290 ? -7.354 -18.048 19.222 1.00 42.81 290 ARG A O 1
ATOM 2358 N N . PRO A 1 291 ? -7.094 -15.825 19.211 1.00 43.12 291 PRO A N 1
ATOM 2359 C CA . PRO A 1 291 ? -5.679 -15.899 19.493 1.00 43.12 291 PRO A CA 1
ATOM 2360 C C . PRO A 1 291 ? -5.529 -16.610 20.833 1.00 43.12 291 PRO A C 1
ATOM 2362 O O . PRO A 1 291 ? -5.931 -16.079 21.865 1.00 43.12 291 PRO A O 1
ATOM 2365 N N . SER A 1 292 ? -4.954 -17.813 20.850 1.00 42.72 292 SER A N 1
ATOM 2366 C CA . SER A 1 292 ? -4.596 -18.461 22.119 1.00 42.72 292 SER A CA 1
ATOM 2367 C C . SER A 1 292 ? -3.488 -17.691 22.861 1.00 42.72 292 SER A C 1
ATOM 2369 O O . SER A 1 292 ? -3.150 -18.039 23.990 1.00 42.72 292 SER A O 1
ATOM 2371 N N . GLY A 1 293 ? -2.937 -16.634 22.245 1.00 63.56 293 GLY A N 1
ATOM 2372 C CA . GLY A 1 293 ? -2.086 -15.613 22.852 1.00 63.56 293 GLY A CA 1
ATOM 2373 C C . GLY A 1 293 ? -1.206 -14.891 21.822 1.00 63.56 293 GLY A C 1
ATOM 2374 O O . GLY A 1 293 ? -0.881 -15.447 20.775 1.00 63.56 293 GLY A O 1
ATOM 2375 N N . PHE A 1 294 ? -0.763 -13.670 22.144 1.00 72.75 294 PHE A N 1
ATOM 2376 C CA . PHE A 1 294 ? 0.140 -12.855 21.308 1.00 72.75 294 PHE A CA 1
ATOM 2377 C C . PHE A 1 294 ? 1.430 -13.596 20.910 1.00 72.75 294 PHE A C 1
ATOM 2379 O O . PHE A 1 294 ? 1.917 -13.439 19.797 1.00 72.75 294 PHE A O 1
ATOM 2386 N N . ALA A 1 295 ? 1.944 -14.473 21.781 1.00 73.31 295 ALA A N 1
ATOM 2387 C CA . ALA A 1 295 ? 3.164 -15.244 21.530 1.00 73.31 295 ALA A CA 1
ATOM 2388 C C . ALA A 1 295 ? 3.062 -16.244 20.364 1.00 73.31 295 ALA A C 1
ATOM 2390 O O . ALA A 1 295 ? 4.087 -16.660 19.829 1.00 73.31 295 ALA A O 1
ATOM 2391 N N . GLN A 1 296 ? 1.847 -16.648 19.981 1.00 69.31 296 GLN A N 1
ATOM 2392 C CA . GLN A 1 296 ? 1.634 -17.469 18.787 1.00 69.31 296 GLN A CA 1
ATOM 2393 C C . GLN A 1 296 ? 1.651 -16.621 17.516 1.00 69.31 296 GLN A C 1
ATOM 2395 O O . GLN A 1 296 ? 2.158 -17.073 16.497 1.00 69.31 296 GLN A O 1
ATOM 2400 N N . LEU A 1 297 ? 1.133 -15.390 17.595 1.00 70.00 297 LEU A N 1
ATOM 2401 C CA . LEU A 1 297 ? 1.139 -14.445 16.480 1.00 70.00 297 LEU A CA 1
ATOM 2402 C C . LEU A 1 297 ? 2.550 -13.947 16.175 1.00 70.00 297 LEU A C 1
ATOM 2404 O O . LEU A 1 297 ? 2.958 -13.894 15.022 1.00 70.00 297 LEU A O 1
ATOM 2408 N N . LEU A 1 298 ? 3.298 -13.575 17.208 1.00 76.19 298 LEU A N 1
ATOM 2409 C CA . LEU A 1 298 ? 4.667 -13.107 17.075 1.00 76.19 298 LEU A CA 1
ATOM 2410 C C . LEU A 1 298 ? 5.503 -13.766 18.171 1.00 76.19 298 LEU A C 1
ATOM 2412 O O . LEU A 1 298 ? 5.465 -13.317 19.315 1.00 76.19 298 LEU A O 1
ATOM 2416 N N . PRO A 1 299 ? 6.239 -14.846 17.862 1.00 71.75 299 PRO A N 1
ATOM 2417 C CA . PRO A 1 299 ? 7.137 -15.466 18.822 1.00 71.75 299 PRO A CA 1
ATOM 2418 C C . PRO A 1 299 ? 8.216 -14.486 19.278 1.00 71.75 299 PRO A C 1
ATOM 2420 O O . PRO A 1 299 ? 8.713 -13.681 18.492 1.00 71.75 299 PRO A O 1
ATOM 2423 N N . ARG A 1 300 ? 8.671 -14.610 20.527 1.00 79.06 300 ARG A N 1
ATOM 2424 C CA . ARG A 1 300 ? 9.725 -13.739 21.077 1.00 79.06 300 ARG A CA 1
ATOM 2425 C C . ARG A 1 300 ? 11.007 -13.717 20.241 1.00 79.06 300 ARG A C 1
ATOM 2427 O O . ARG A 1 300 ? 11.668 -12.691 20.176 1.00 79.06 300 ARG A O 1
ATOM 2434 N N . SER A 1 301 ? 11.362 -14.833 19.607 1.00 73.75 301 SER A N 1
ATOM 2435 C CA . SER A 1 301 ? 12.534 -14.925 18.726 1.00 73.75 301 SER A CA 1
ATOM 2436 C C . SER A 1 301 ? 12.412 -14.092 17.449 1.00 73.75 301 SER A C 1
ATOM 2438 O O . SER A 1 301 ? 13.430 -13.793 16.842 1.00 73.75 301 SER A O 1
ATOM 2440 N N . ALA A 1 302 ? 11.189 -13.750 17.038 1.00 72.88 302 ALA A N 1
ATOM 2441 C CA . ALA A 1 302 ? 10.903 -12.885 15.898 1.00 72.88 302 ALA A CA 1
ATOM 2442 C C . ALA A 1 302 ? 10.765 -11.407 16.305 1.00 72.88 302 ALA A C 1
ATOM 2444 O O . ALA A 1 302 ? 10.571 -10.547 15.453 1.00 72.88 302 ALA A O 1
ATOM 2445 N N . TRP A 1 303 ? 10.852 -11.091 17.603 1.00 82.50 303 TRP A N 1
ATOM 2446 C CA . TRP A 1 303 ? 10.875 -9.704 18.049 1.00 82.50 303 TRP A CA 1
ATOM 2447 C C . TRP A 1 303 ? 12.218 -9.060 17.677 1.00 82.50 303 TRP A C 1
ATOM 2449 O O . TRP A 1 303 ? 13.264 -9.659 17.944 1.00 82.50 303 TRP A O 1
ATOM 2459 N N . PRO A 1 304 ? 12.228 -7.840 17.114 1.00 76.44 304 PRO A N 1
ATOM 2460 C CA . PRO A 1 304 ? 13.457 -7.192 16.680 1.00 76.44 304 PRO A CA 1
ATOM 2461 C C . PRO A 1 304 ? 14.447 -7.025 17.841 1.00 76.44 304 PRO A C 1
ATOM 2463 O O . PRO A 1 304 ? 14.112 -6.511 18.909 1.00 76.44 304 PRO A O 1
ATOM 2466 N N . HIS A 1 305 ? 15.698 -7.441 17.621 1.00 64.44 305 HIS A N 1
ATOM 2467 C CA . HIS A 1 305 ? 16.775 -7.369 18.618 1.00 64.44 305 HIS A CA 1
ATOM 2468 C C . HIS A 1 305 ? 17.257 -5.934 18.906 1.00 64.44 305 HIS A C 1
ATOM 2470 O O . HIS A 1 305 ? 18.007 -5.717 19.858 1.00 64.44 305 HIS A O 1
ATOM 2476 N N . TRP A 1 306 ? 16.834 -4.955 18.100 1.00 57.91 306 TRP A N 1
ATOM 2477 C CA . TRP A 1 306 ? 17.256 -3.560 18.187 1.00 57.91 306 TRP A CA 1
ATOM 2478 C C . TRP A 1 306 ? 16.054 -2.661 18.502 1.00 57.91 306 TRP A C 1
ATOM 2480 O O . TRP A 1 306 ? 15.444 -2.066 17.622 1.00 57.91 306 TRP A O 1
ATOM 2490 N N . THR A 1 307 ? 15.687 -2.585 19.781 1.00 55.66 307 THR A N 1
ATOM 2491 C CA . THR A 1 307 ? 14.704 -1.614 20.304 1.00 55.66 307 THR A CA 1
ATOM 2492 C C . THR A 1 307 ? 15.367 -0.549 21.176 1.00 55.66 307 THR A C 1
ATOM 2494 O O . THR A 1 307 ? 14.716 0.059 22.027 1.00 55.66 307 THR A O 1
ATOM 2497 N N . ALA A 1 308 ? 16.677 -0.327 21.006 1.00 46.66 308 ALA A N 1
ATOM 2498 C CA . ALA A 1 308 ? 17.386 0.685 21.775 1.00 46.66 308 ALA A CA 1
ATOM 2499 C C . ALA A 1 308 ? 16.751 2.058 21.514 1.00 46.66 308 ALA A C 1
ATOM 2501 O O . ALA A 1 308 ? 16.595 2.473 20.367 1.00 46.66 308 ALA A O 1
ATOM 2502 N N . ALA A 1 309 ? 16.368 2.745 22.593 1.00 50.69 309 ALA A N 1
ATOM 2503 C CA . ALA A 1 309 ? 15.958 4.139 22.521 1.00 50.69 309 ALA A CA 1
ATOM 2504 C C . ALA A 1 309 ? 17.050 4.944 21.800 1.00 50.69 309 ALA A C 1
ATOM 2506 O O . ALA A 1 309 ? 18.231 4.633 21.997 1.00 50.69 309 ALA A O 1
ATOM 2507 N N . PRO A 1 310 ? 16.690 5.951 20.986 1.00 49.56 310 PRO A N 1
ATOM 2508 C CA . PRO A 1 310 ? 17.676 6.786 20.322 1.00 49.56 310 PRO A CA 1
ATOM 2509 C C . PRO A 1 310 ? 18.663 7.301 21.368 1.00 49.56 310 PRO A C 1
ATOM 2511 O O . PRO A 1 310 ? 18.298 7.987 22.322 1.00 49.56 310 PRO A O 1
ATOM 2514 N N . SER A 1 311 ? 19.923 6.901 21.215 1.00 51.41 311 SER A N 1
ATOM 2515 C CA . SER A 1 311 ? 21.030 7.369 22.045 1.00 51.41 311 SER A CA 1
ATOM 2516 C C . SER A 1 311 ? 21.575 8.703 21.541 1.00 51.41 311 SER A C 1
ATOM 2518 O O . SER A 1 311 ? 22.626 9.146 22.007 1.00 51.41 311 SER A O 1
ATOM 2520 N N . SER A 1 312 ? 20.937 9.302 20.530 1.00 56.88 312 SER A N 1
ATOM 2521 C CA . SER A 1 312 ? 21.431 10.523 19.924 1.00 56.88 312 SER A CA 1
ATOM 2522 C C . SER A 1 312 ? 21.241 11.676 20.907 1.00 56.88 312 SER A C 1
ATOM 2524 O O . SER A 1 312 ? 20.144 11.986 21.363 1.00 56.88 312 SER A O 1
ATOM 2526 N N . ALA A 1 313 ? 22.348 12.340 21.235 1.00 64.50 313 ALA A N 1
ATOM 2527 C CA . ALA A 1 313 ? 22.343 13.610 21.952 1.00 64.50 313 ALA A CA 1
ATOM 2528 C C . ALA A 1 313 ? 21.881 14.770 21.039 1.00 64.50 313 ALA A C 1
ATOM 2530 O O . ALA A 1 313 ? 22.273 15.919 21.254 1.00 64.50 313 ALA A O 1
ATOM 2531 N N . ASP A 1 314 ? 21.109 14.480 19.981 1.00 78.88 314 ASP A N 1
ATOM 2532 C CA . ASP A 1 314 ? 20.699 15.469 18.991 1.00 78.88 314 ASP A CA 1
ATOM 2533 C C . ASP A 1 314 ? 19.690 16.432 19.626 1.00 78.88 314 ASP A C 1
ATOM 2535 O O . ASP A 1 314 ? 18.567 16.075 20.003 1.00 78.88 314 ASP A O 1
ATOM 2539 N N . ALA A 1 315 ? 20.108 17.691 19.753 1.00 80.00 315 ALA A N 1
ATOM 2540 C CA . ALA A 1 315 ? 19.304 18.747 20.343 1.00 80.00 315 ALA A CA 1
ATOM 2541 C C . ALA A 1 315 ? 17.965 18.951 19.612 1.00 80.00 315 ALA A C 1
ATOM 2543 O O . ALA A 1 315 ? 17.001 19.368 20.254 1.00 80.00 315 ALA A O 1
ATOM 2544 N N . ARG A 1 316 ? 17.870 18.620 18.313 1.00 82.50 316 ARG A N 1
ATOM 2545 C CA . ARG A 1 316 ? 16.626 18.687 17.527 1.00 82.50 316 ARG A CA 1
ATOM 2546 C C . ARG A 1 316 ? 15.597 17.689 18.052 1.00 82.50 316 ARG A C 1
ATOM 2548 O O . ARG A 1 316 ? 14.472 18.076 18.362 1.00 82.50 316 ARG A O 1
ATOM 2555 N N . ILE A 1 317 ? 16.006 16.433 18.254 1.00 83.88 317 ILE A N 1
ATOM 2556 C CA . ILE A 1 317 ? 15.141 15.385 18.814 1.00 83.88 317 ILE A CA 1
ATOM 2557 C C . ILE A 1 317 ? 14.741 15.749 20.239 1.00 83.88 317 ILE A C 1
ATOM 2559 O O . ILE A 1 317 ? 13.570 15.646 20.601 1.00 83.88 317 ILE A O 1
ATOM 2563 N N . HIS A 1 318 ? 15.679 16.224 21.063 1.00 83.94 318 HIS A N 1
ATOM 2564 C CA . HIS A 1 318 ? 15.354 16.644 22.423 1.00 83.94 318 HIS A CA 1
ATOM 2565 C C . HIS A 1 318 ? 14.401 17.846 22.459 1.00 83.94 318 HIS A C 1
ATOM 2567 O O . HIS A 1 318 ? 13.512 17.883 23.314 1.00 83.94 318 HIS A O 1
ATOM 2573 N N . GLY A 1 319 ? 14.565 18.805 21.553 1.00 86.56 319 GLY A N 1
ATOM 2574 C CA . GLY A 1 319 ? 13.777 20.028 21.487 1.00 86.56 319 GLY A CA 1
ATOM 2575 C C . GLY A 1 319 ? 12.341 19.820 21.018 1.00 86.56 319 GLY A C 1
ATOM 2576 O O . GLY A 1 319 ? 11.478 20.547 21.493 1.00 86.56 319 GLY A O 1
ATOM 2577 N N . ALA A 1 320 ? 12.068 18.831 20.166 1.00 89.88 320 ALA A N 1
ATOM 2578 C CA . ALA A 1 320 ? 10.762 18.605 19.539 1.00 89.88 320 ALA A CA 1
ATOM 2579 C C . ALA A 1 320 ? 9.595 18.421 20.534 1.00 89.88 320 ALA A C 1
ATOM 2581 O O . ALA A 1 320 ? 9.748 17.790 21.588 1.00 89.88 320 ALA A O 1
ATOM 2582 N N . GLN A 1 321 ? 8.408 18.930 20.194 1.00 92.62 321 GLN A N 1
ATOM 2583 C CA . GLN A 1 321 ? 7.180 18.768 20.978 1.00 92.62 321 GLN A CA 1
ATOM 2584 C C . GLN A 1 321 ? 6.865 17.306 21.251 1.00 92.62 321 GLN A C 1
ATOM 2586 O O . GLN A 1 321 ? 6.573 16.943 22.396 1.00 92.62 321 GLN A O 1
ATOM 2591 N N . VAL A 1 322 ? 6.977 16.480 20.212 1.00 92.12 322 VAL A N 1
ATOM 2592 C CA . VAL A 1 322 ? 6.673 15.053 20.262 1.00 92.12 322 VAL A CA 1
ATOM 2593 C C . VAL A 1 322 ? 7.543 14.330 21.300 1.00 92.12 322 VAL A C 1
ATOM 2595 O O . VAL A 1 322 ? 7.047 13.594 22.156 1.00 92.12 322 VAL A O 1
ATOM 2598 N N . SER A 1 323 ? 8.834 14.662 21.343 1.00 91.81 323 SER A N 1
ATOM 2599 C CA . SER A 1 323 ? 9.795 14.112 22.300 1.00 91.81 323 SER A CA 1
ATOM 2600 C C . SER A 1 323 ? 9.607 14.665 23.713 1.00 91.81 323 SER A C 1
ATOM 2602 O O . SER A 1 323 ? 9.774 13.938 24.696 1.00 91.81 323 SER A O 1
ATOM 2604 N N . ARG A 1 324 ? 9.254 15.953 23.857 1.00 92.06 324 ARG A N 1
ATOM 2605 C CA . ARG A 1 324 ? 8.918 16.542 25.167 1.00 92.06 324 ARG A CA 1
ATOM 2606 C C . ARG A 1 324 ? 7.696 15.853 25.772 1.00 92.06 324 ARG A C 1
ATOM 2608 O O . ARG A 1 324 ? 7.725 15.538 26.963 1.00 92.06 324 ARG A O 1
ATOM 2615 N N . ARG A 1 325 ? 6.662 15.592 24.964 1.00 94.25 325 ARG A N 1
ATOM 2616 C CA . ARG A 1 325 ? 5.462 14.849 25.372 1.00 94.25 325 ARG A CA 1
ATOM 2617 C C . ARG A 1 325 ? 5.823 13.437 25.826 1.00 94.25 325 ARG A C 1
ATOM 2619 O O . ARG A 1 325 ? 5.493 13.062 26.948 1.00 94.25 325 ARG A O 1
ATOM 2626 N N . ALA A 1 326 ? 6.574 12.699 25.007 1.00 93.56 326 ALA A N 1
ATOM 2627 C CA . ALA A 1 326 ? 7.010 11.343 25.327 1.00 93.56 326 ALA A CA 1
ATOM 2628 C C . ALA A 1 326 ? 7.765 11.269 26.663 1.00 93.56 326 ALA A C 1
ATOM 2630 O O . ALA A 1 326 ? 7.456 10.419 27.494 1.00 93.56 326 ALA A O 1
ATOM 2631 N N . ARG A 1 327 ? 8.681 12.212 26.933 1.00 92.31 327 ARG A N 1
ATOM 2632 C CA . ARG A 1 327 ? 9.401 12.278 28.218 1.00 92.31 327 ARG A CA 1
ATOM 2633 C C . ARG A 1 327 ? 8.493 12.594 29.405 1.00 92.31 327 ARG A C 1
ATOM 2635 O O . ARG A 1 327 ? 8.659 11.981 30.454 1.00 92.31 327 ARG A O 1
ATOM 2642 N N . ARG A 1 328 ? 7.536 13.518 29.257 1.00 94.94 328 ARG A N 1
ATOM 2643 C CA . ARG A 1 328 ? 6.550 13.830 30.314 1.00 94.94 328 ARG A CA 1
ATOM 2644 C C . ARG A 1 328 ? 5.683 12.620 30.660 1.00 94.94 328 ARG A C 1
ATOM 2646 O O . ARG A 1 328 ? 5.334 12.440 31.820 1.00 94.94 328 ARG A O 1
ATOM 2653 N N . LEU A 1 329 ? 5.372 11.798 29.662 1.00 95.06 329 LEU A N 1
ATOM 2654 C CA . LEU A 1 329 ? 4.599 10.566 29.808 1.00 95.06 329 LEU A CA 1
ATOM 2655 C C . LEU A 1 329 ? 5.452 9.341 30.186 1.00 95.06 329 LEU A C 1
ATOM 2657 O O . LEU A 1 329 ? 4.894 8.272 30.418 1.00 95.06 329 LEU A O 1
ATOM 2661 N N . GLY A 1 330 ? 6.782 9.474 30.258 1.00 93.69 330 GLY A N 1
ATOM 2662 C CA . GLY A 1 330 ? 7.691 8.366 30.566 1.00 93.69 330 GLY A CA 1
ATOM 2663 C C . GLY A 1 330 ? 7.723 7.273 29.491 1.00 93.69 330 GLY A C 1
ATOM 2664 O O . GLY A 1 330 ? 7.925 6.106 29.814 1.00 93.69 330 GLY A O 1
ATOM 2665 N N . LEU A 1 331 ? 7.490 7.630 28.225 1.00 91.81 331 LEU A N 1
ATOM 2666 C CA . LEU A 1 331 ? 7.421 6.675 27.121 1.00 91.81 331 LEU A CA 1
ATOM 2667 C C . LEU A 1 331 ? 8.823 6.276 26.649 1.00 91.81 331 LEU A C 1
ATOM 2669 O O . LEU A 1 331 ? 9.692 7.121 26.436 1.00 91.81 331 LEU A O 1
ATOM 2673 N N . ALA A 1 332 ? 9.002 4.976 26.445 1.00 87.75 332 ALA A N 1
ATOM 2674 C CA . ALA A 1 332 ? 10.182 4.349 25.862 1.00 87.75 332 ALA A CA 1
ATOM 2675 C C . ALA A 1 332 ? 9.745 3.415 24.717 1.00 87.75 332 ALA A C 1
ATOM 2677 O O . ALA A 1 332 ? 8.547 3.122 24.609 1.00 87.75 332 ALA A O 1
ATOM 2678 N N . PRO A 1 333 ? 10.671 2.940 23.861 1.00 88.19 333 PRO A N 1
ATOM 2679 C CA . PRO A 1 333 ? 10.340 1.969 22.824 1.00 88.19 333 PRO A CA 1
ATOM 2680 C C . PRO A 1 333 ? 9.619 0.742 23.375 1.00 88.19 333 PRO A C 1
ATOM 2682 O O . PRO A 1 333 ? 9.993 0.215 24.426 1.00 88.19 333 PRO A O 1
ATOM 2685 N N . LEU A 1 334 ? 8.597 0.293 22.642 1.00 91.25 334 LEU A N 1
ATOM 2686 C CA . LEU A 1 334 ? 7.761 -0.840 23.024 1.00 91.25 334 LEU A CA 1
ATOM 2687 C C . LEU A 1 334 ? 8.610 -2.107 23.156 1.00 91.25 334 LEU A C 1
ATOM 2689 O O . LEU A 1 334 ? 9.380 -2.446 22.257 1.00 91.25 334 LEU A O 1
ATOM 2693 N N . GLN A 1 335 ? 8.449 -2.816 24.266 1.00 91.44 335 GLN A N 1
ATOM 2694 C CA . GLN A 1 335 ? 9.073 -4.112 24.504 1.00 91.44 335 GLN A CA 1
ATOM 2695 C C . GLN A 1 335 ? 8.083 -5.251 24.251 1.00 91.44 335 GLN A C 1
ATOM 2697 O O . GLN A 1 335 ? 6.871 -5.093 24.402 1.00 91.44 335 GLN A O 1
ATOM 2702 N N . TYR A 1 336 ? 8.612 -6.434 23.930 1.00 90.81 336 TYR A N 1
ATOM 2703 C CA . TYR A 1 336 ? 7.808 -7.630 23.662 1.00 90.81 336 TYR A CA 1
ATOM 2704 C C . TYR A 1 336 ? 6.790 -7.931 24.775 1.00 90.81 336 TYR A C 1
ATOM 2706 O O . TYR A 1 336 ? 5.617 -8.172 24.502 1.00 90.81 336 TYR A O 1
ATOM 2714 N N . GLU A 1 337 ? 7.227 -7.885 26.037 1.00 91.44 337 GLU A N 1
ATOM 2715 C CA . GLU A 1 337 ? 6.370 -8.217 27.186 1.00 91.44 337 GLU A CA 1
ATOM 2716 C C . GLU A 1 337 ? 5.260 -7.192 27.405 1.00 91.44 337 GLU A C 1
ATOM 2718 O O . GLU A 1 337 ? 4.166 -7.537 27.854 1.00 91.44 337 GLU A O 1
ATOM 2723 N N . GLU A 1 338 ? 5.521 -5.932 27.059 1.00 93.44 338 GLU A N 1
ATOM 2724 C CA . GLU A 1 338 ? 4.512 -4.879 27.103 1.00 93.44 338 GLU A CA 1
ATOM 2725 C C . GLU A 1 338 ? 3.460 -5.124 26.023 1.00 93.44 338 GLU A C 1
ATOM 2727 O O . GLU A 1 338 ? 2.273 -5.123 26.334 1.00 93.44 338 GLU A O 1
ATOM 2732 N N . ALA A 1 339 ? 3.875 -5.417 24.783 1.00 93.12 339 ALA A N 1
ATOM 2733 C CA . ALA A 1 339 ? 2.955 -5.754 23.694 1.00 93.12 339 ALA A CA 1
ATOM 2734 C C . ALA A 1 339 ? 2.098 -6.983 24.039 1.00 93.12 339 ALA A C 1
ATOM 2736 O O . ALA A 1 339 ? 0.876 -6.958 23.893 1.00 93.12 339 ALA A O 1
ATOM 2737 N N . HIS A 1 340 ? 2.720 -8.029 24.587 1.00 90.38 340 HIS A N 1
ATOM 2738 C CA . HIS A 1 340 ? 2.025 -9.220 25.061 1.00 90.38 340 HIS A CA 1
ATOM 2739 C C . HIS A 1 340 ? 0.990 -8.890 26.152 1.00 90.38 340 HIS A C 1
ATOM 2741 O O . HIS A 1 340 ? -0.154 -9.339 26.077 1.00 90.38 340 HIS A O 1
ATOM 2747 N N . THR A 1 341 ? 1.363 -8.062 27.132 1.00 93.31 341 THR A N 1
ATOM 2748 C CA . THR A 1 341 ? 0.471 -7.639 28.225 1.00 93.31 341 THR A CA 1
ATOM 2749 C C . THR A 1 341 ? -0.689 -6.786 27.715 1.00 93.31 341 THR A C 1
ATOM 2751 O O . THR A 1 341 ? -1.838 -7.039 28.074 1.00 93.31 341 THR A O 1
ATOM 2754 N N . ILE A 1 342 ? -0.415 -5.803 26.850 1.00 95.38 342 ILE A N 1
ATOM 2755 C CA . ILE A 1 342 ? -1.442 -4.959 26.224 1.00 95.38 342 ILE A CA 1
ATOM 2756 C C . ILE A 1 342 ? -2.468 -5.843 25.522 1.00 95.38 342 ILE A C 1
ATOM 2758 O O . ILE A 1 342 ? -3.670 -5.692 25.736 1.00 95.38 342 ILE A O 1
ATOM 2762 N N . TYR A 1 343 ? -1.985 -6.799 24.731 1.00 92.75 343 TYR A N 1
ATOM 2763 C CA . TYR A 1 343 ? -2.844 -7.692 23.980 1.00 92.75 343 TYR A CA 1
ATOM 2764 C C . TYR A 1 343 ? -3.759 -8.532 24.879 1.00 92.75 343 TYR A C 1
ATOM 2766 O O . TYR A 1 343 ? -4.956 -8.633 24.615 1.00 92.75 343 TYR A O 1
ATOM 2774 N N . GLN A 1 344 ? -3.220 -9.102 25.960 1.00 89.00 344 GLN A N 1
ATOM 2775 C CA . GLN A 1 344 ? -3.983 -9.925 26.904 1.00 89.00 344 GLN A CA 1
ATOM 2776 C C . GLN A 1 344 ? -5.011 -9.129 27.714 1.00 89.00 344 GLN A C 1
ATOM 2778 O O . GLN A 1 344 ? -6.088 -9.639 28.011 1.00 89.00 344 GLN A O 1
ATOM 2783 N N . CYS A 1 345 ? -4.682 -7.894 28.088 1.00 92.12 345 CYS A N 1
ATOM 2784 C CA . CYS A 1 345 ? -5.523 -7.084 28.967 1.00 92.12 345 CYS A CA 1
ATOM 2785 C C . CYS A 1 345 ? -6.610 -6.293 28.224 1.00 92.12 345 CYS A C 1
ATOM 2787 O O . CYS A 1 345 ? -7.564 -5.841 28.859 1.00 92.12 345 CYS A O 1
ATOM 2789 N N . ALA A 1 346 ? -6.464 -6.081 26.913 1.00 93.94 346 ALA A N 1
ATOM 2790 C CA . ALA A 1 346 ? -7.395 -5.277 26.130 1.00 93.94 346 ALA A CA 1
ATOM 2791 C C . ALA A 1 346 ? -8.757 -5.960 25.936 1.00 93.94 346 ALA A C 1
ATOM 2793 O O . ALA A 1 346 ? -8.832 -7.117 25.515 1.00 93.94 346 ALA A O 1
ATOM 2794 N N . GLY A 1 347 ? -9.825 -5.185 26.132 1.00 94.31 347 GLY A N 1
ATOM 2795 C CA . GLY A 1 347 ? -11.208 -5.613 25.956 1.00 94.31 347 GLY A CA 1
ATOM 2796 C C . GLY A 1 347 ? -11.954 -5.829 27.271 1.00 94.31 347 GLY A C 1
ATOM 2797 O O . GLY A 1 347 ? -11.386 -5.767 28.363 1.00 94.31 347 GLY A O 1
ATOM 2798 N N . ALA A 1 348 ? -13.257 -6.055 27.138 1.00 92.12 348 ALA A N 1
ATOM 2799 C CA . ALA A 1 348 ? -14.152 -6.447 28.213 1.00 92.12 348 ALA A CA 1
ATOM 2800 C C . ALA A 1 348 ? -13.766 -7.819 28.789 1.00 92.12 348 ALA A C 1
ATOM 2802 O O . ALA A 1 348 ? -13.471 -8.767 28.066 1.00 92.12 348 ALA A O 1
ATOM 2803 N N . GLN A 1 349 ? -13.820 -7.912 30.110 1.00 87.19 349 GLN A N 1
ATOM 2804 C CA . GLN A 1 349 ? -13.618 -9.098 30.933 1.00 87.19 349 GLN A CA 1
ATOM 2805 C C . GLN A 1 349 ? -14.939 -9.430 31.645 1.00 87.19 349 GLN A C 1
ATOM 2807 O O . GLN A 1 349 ? -15.048 -9.354 32.871 1.00 87.19 349 GLN A O 1
ATOM 2812 N N . LEU A 1 350 ? -15.994 -9.705 30.874 1.00 80.69 350 LEU A N 1
ATOM 2813 C CA . LEU A 1 350 ? -17.297 -10.057 31.440 1.00 80.69 350 LEU A CA 1
ATOM 2814 C C . LEU A 1 350 ? -17.268 -11.497 31.990 1.00 80.69 350 LEU A C 1
ATOM 2816 O O . LEU A 1 350 ? -16.677 -12.371 31.356 1.00 80.69 350 LEU A O 1
ATOM 2820 N N . PRO A 1 351 ? -17.889 -11.772 33.152 1.00 62.81 351 PRO A N 1
ATOM 2821 C CA . PRO A 1 351 ? -17.973 -13.128 33.684 1.00 62.81 351 PRO A CA 1
ATOM 2822 C C . PRO A 1 351 ? -18.769 -14.040 32.734 1.00 62.81 351 PRO A C 1
ATOM 2824 O O . PRO A 1 351 ? -19.824 -13.649 32.241 1.00 62.81 351 PRO A O 1
ATOM 2827 N N . ASP A 1 352 ? -18.300 -15.279 32.536 1.00 51.38 352 ASP A N 1
ATOM 2828 C CA . ASP A 1 352 ? -18.929 -16.319 31.688 1.00 51.38 352 ASP A CA 1
ATOM 2829 C C . ASP A 1 352 ? -20.407 -16.618 32.042 1.00 51.38 352 ASP A C 1
ATOM 2831 O O . ASP A 1 352 ? -21.136 -17.242 31.267 1.00 51.38 352 ASP A O 1
ATOM 2835 N N . ALA A 1 353 ? -20.881 -16.173 33.211 1.00 52.16 353 ALA A N 1
ATOM 2836 C CA . ALA A 1 353 ? -22.268 -16.290 33.640 1.00 52.16 353 ALA A CA 1
ATOM 2837 C C . ALA A 1 353 ? -23.108 -15.134 33.070 1.00 52.16 353 ALA A C 1
ATOM 2839 O O . ALA A 1 353 ? -22.986 -13.986 33.490 1.00 52.16 353 ALA A O 1
ATOM 2840 N N . THR A 1 354 ? -23.976 -15.469 32.113 1.00 64.44 354 THR A N 1
ATOM 2841 C CA . THR A 1 354 ? -24.897 -14.570 31.403 1.00 64.44 354 THR A CA 1
ATOM 2842 C C . THR A 1 354 ? -25.500 -13.488 32.300 1.00 64.44 354 THR A C 1
ATOM 2844 O O . THR A 1 354 ? -26.299 -13.790 33.189 1.00 64.44 354 THR A O 1
ATOM 2847 N N . LEU A 1 355 ? -25.155 -12.230 32.016 1.00 73.12 355 LEU A N 1
ATOM 2848 C CA . LEU A 1 355 ? -25.801 -11.058 32.602 1.00 73.12 355 LEU A CA 1
ATOM 2849 C C . LEU A 1 355 ? -27.330 -11.138 32.421 1.00 73.12 355 LEU A C 1
ATOM 2851 O O . LEU A 1 355 ? -27.793 -11.570 31.354 1.00 73.12 355 LEU A O 1
ATOM 2855 N N . PRO A 1 356 ? -28.124 -10.736 33.432 1.00 70.25 356 PRO A N 1
ATOM 2856 C CA . PRO A 1 356 ? -29.575 -10.776 33.343 1.00 70.25 356 PRO A CA 1
ATOM 2857 C C . PRO A 1 356 ? -30.059 -9.843 32.231 1.00 70.25 356 PRO A C 1
ATOM 2859 O O . PRO A 1 356 ? -29.646 -8.686 32.144 1.00 70.25 356 PRO A O 1
ATOM 2862 N N . LEU A 1 357 ? -30.950 -10.354 31.380 1.00 72.88 357 LEU A N 1
ATOM 2863 C CA . LEU A 1 357 ? -31.626 -9.539 30.380 1.00 72.88 357 LEU A CA 1
ATOM 2864 C C . LEU A 1 357 ? -32.526 -8.524 31.086 1.00 72.88 357 LEU A C 1
ATOM 2866 O O . LEU A 1 357 ? -33.433 -8.914 31.825 1.00 72.88 357 LEU A O 1
ATOM 2870 N N . LEU A 1 358 ? -32.298 -7.236 30.835 1.00 66.69 358 LEU A N 1
ATOM 2871 C CA . LEU A 1 358 ? -33.181 -6.187 31.329 1.00 66.69 358 LEU A CA 1
ATOM 2872 C C . LEU A 1 358 ? -34.220 -5.821 30.257 1.00 66.69 358 LEU A C 1
ATOM 2874 O O . LEU A 1 358 ? -33.865 -5.692 29.082 1.00 66.69 358 LEU A O 1
ATOM 2878 N N . PRO A 1 359 ? -35.506 -5.645 30.627 1.00 62.69 359 PRO A N 1
ATOM 2879 C CA . PRO A 1 359 ? -36.500 -5.113 29.705 1.00 62.69 359 PRO A CA 1
ATOM 2880 C C . PRO A 1 359 ? -36.069 -3.716 29.251 1.00 62.69 359 PRO A C 1
ATOM 2882 O O . PRO A 1 359 ? -35.585 -2.924 30.061 1.00 62.69 359 PRO A O 1
ATOM 2885 N N . TRP A 1 360 ? -36.237 -3.426 27.958 1.00 62.47 360 TRP A N 1
ATOM 2886 C CA . TRP A 1 360 ? -35.843 -2.150 27.357 1.00 62.47 360 TRP A CA 1
ATOM 2887 C C . TRP A 1 360 ? -36.426 -0.976 28.172 1.00 62.47 360 TRP A C 1
ATOM 2889 O O . TRP A 1 360 ? -37.653 -0.853 28.239 1.00 62.47 360 TRP A O 1
ATOM 2899 N N . PRO A 1 361 ? -35.600 -0.142 28.830 1.00 57.78 361 PRO A N 1
ATOM 2900 C CA . PRO A 1 361 ? -36.098 0.900 29.723 1.00 57.78 361 PRO A CA 1
ATOM 2901 C C . PRO A 1 361 ? -36.898 1.947 28.938 1.00 57.78 361 PRO A C 1
ATOM 2903 O O . PRO A 1 361 ? -36.552 2.289 27.809 1.00 57.78 361 PRO A O 1
ATOM 2906 N N . ALA A 1 362 ? -37.984 2.453 29.529 1.00 47.66 362 ALA A N 1
ATOM 2907 C CA . ALA A 1 362 ? -38.922 3.359 28.855 1.00 47.66 362 ALA A CA 1
ATOM 2908 C C . ALA A 1 362 ? -38.293 4.707 28.419 1.00 47.66 362 ALA A C 1
ATOM 2910 O O . ALA A 1 362 ? -38.844 5.353 27.534 1.00 47.66 362 ALA A O 1
ATOM 2911 N N . ASP A 1 363 ? -37.100 5.045 28.935 1.00 54.47 363 ASP A N 1
ATOM 2912 C CA . ASP A 1 363 ? -36.310 6.253 28.627 1.00 54.47 363 ASP A CA 1
ATOM 2913 C C . ASP A 1 363 ? -34.916 5.920 28.035 1.00 54.47 363 ASP A C 1
ATOM 2915 O O . ASP A 1 363 ? -33.894 6.505 28.392 1.00 54.47 363 ASP A O 1
ATOM 2919 N N . ALA A 1 364 ? -34.843 4.927 27.143 1.00 61.62 364 ALA A N 1
ATOM 2920 C CA . ALA A 1 364 ? -33.603 4.293 26.668 1.00 61.62 364 ALA A CA 1
ATOM 2921 C C . ALA A 1 364 ? -32.564 5.168 25.926 1.00 61.62 364 ALA A C 1
ATOM 2923 O O . ALA A 1 364 ? -31.611 4.614 25.390 1.00 61.62 364 ALA A O 1
ATOM 2924 N N . GLN A 1 365 ? -32.699 6.494 25.864 1.00 73.31 365 GLN A N 1
ATOM 2925 C CA . GLN A 1 365 ? -31.666 7.356 25.266 1.00 73.31 365 GLN A CA 1
ATOM 2926 C C . GLN A 1 365 ? -30.481 7.601 26.213 1.00 73.31 365 GLN A C 1
ATOM 2928 O O . GLN A 1 365 ? -29.367 7.859 25.754 1.00 73.31 365 GLN A O 1
ATOM 2933 N N . ARG A 1 366 ? -30.674 7.495 27.537 1.00 83.31 366 ARG A N 1
ATOM 2934 C CA . ARG A 1 366 ? -29.594 7.673 28.520 1.00 83.31 366 ARG A CA 1
ATOM 2935 C C . ARG A 1 366 ? -29.724 6.703 29.689 1.00 83.31 366 ARG A C 1
ATOM 2937 O O . ARG A 1 366 ? -30.728 6.683 30.389 1.00 83.31 366 ARG A O 1
ATOM 2944 N N . LEU A 1 367 ? -28.661 5.946 29.925 1.00 85.00 367 LEU A N 1
ATOM 2945 C CA . LEU A 1 367 ? -28.526 4.965 30.990 1.00 85.00 367 LEU A CA 1
ATOM 2946 C C . LEU A 1 367 ? -27.339 5.347 31.868 1.00 85.00 367 LEU A C 1
ATOM 2948 O O . LEU A 1 367 ? -26.223 5.510 31.374 1.00 85.00 367 LEU A O 1
ATOM 2952 N N . THR A 1 368 ? -27.587 5.512 33.165 1.00 86.94 368 THR A N 1
ATOM 2953 C CA . THR A 1 368 ? -26.584 6.015 34.107 1.00 86.94 368 THR A CA 1
ATOM 2954 C C . THR A 1 368 ? -26.436 5.110 35.320 1.00 86.94 368 THR A C 1
ATOM 2956 O O . THR A 1 368 ? -27.451 4.687 35.868 1.00 86.94 368 THR A O 1
ATOM 2959 N N . GLN A 1 369 ? -25.204 4.885 35.789 1.00 83.56 369 GLN A N 1
ATOM 2960 C CA . GLN A 1 369 ? -24.920 4.210 37.071 1.00 83.56 369 GLN A CA 1
ATOM 2961 C C . GLN A 1 369 ? -25.493 2.784 37.186 1.00 83.56 369 GLN A C 1
ATOM 2963 O O . GLN A 1 369 ? -25.852 2.326 38.270 1.00 83.56 369 GLN A O 1
ATOM 2968 N N . LEU A 1 370 ? -25.598 2.077 36.058 1.00 80.88 370 LEU A N 1
ATOM 2969 C CA . LEU A 1 370 ? -26.103 0.702 36.010 1.00 80.88 370 LEU A CA 1
ATOM 2970 C C . LEU A 1 370 ? -24.966 -0.312 36.130 1.00 80.88 370 LEU A C 1
ATOM 2972 O O . LEU A 1 370 ? -23.903 -0.110 35.547 1.00 80.88 370 LEU A O 1
ATOM 2976 N N . GLN A 1 371 ? -25.224 -1.425 36.819 1.00 86.12 371 GLN A N 1
ATOM 2977 C CA . GLN A 1 371 ? -24.310 -2.561 36.913 1.00 86.12 371 GLN A CA 1
ATOM 2978 C C . GLN A 1 371 ? -24.993 -3.853 36.453 1.00 86.12 371 GLN A C 1
ATOM 2980 O O . GLN A 1 371 ? -26.135 -4.110 36.833 1.00 86.12 371 GLN A O 1
ATOM 2985 N N . GLY A 1 372 ? -24.288 -4.678 35.675 1.00 83.62 372 GLY A N 1
ATOM 2986 C CA . GLY A 1 372 ? -24.764 -6.008 35.285 1.00 83.62 372 GLY A CA 1
ATOM 2987 C C . GLY A 1 372 ? -25.922 -5.956 34.289 1.00 83.62 372 GLY A C 1
ATOM 2988 O O . GLY A 1 372 ? -26.957 -6.591 34.488 1.00 83.62 372 GLY A O 1
ATOM 2989 N N . LEU A 1 373 ? -25.758 -5.160 33.234 1.00 81.12 373 LEU A N 1
ATOM 2990 C CA . LEU A 1 373 ? -26.791 -4.849 32.249 1.00 81.12 373 LEU A CA 1
ATOM 2991 C C . LEU A 1 373 ? -26.600 -5.682 30.983 1.00 81.12 373 LEU A C 1
ATOM 2993 O O . LEU A 1 373 ? -25.538 -5.640 30.373 1.00 81.12 373 LEU A O 1
ATOM 2997 N N . ARG A 1 374 ? -27.657 -6.350 30.516 1.00 87.00 374 ARG A N 1
ATOM 2998 C CA . ARG A 1 374 ? -27.708 -6.923 29.167 1.00 87.00 374 ARG A CA 1
ATOM 2999 C C . ARG A 1 374 ? -28.863 -6.330 28.374 1.00 87.00 374 ARG A C 1
ATOM 3001 O O . ARG A 1 374 ? -30.010 -6.420 28.809 1.00 87.00 374 ARG A O 1
ATOM 3008 N N . LEU A 1 375 ? -28.555 -5.765 27.208 1.00 84.38 375 LEU A N 1
ATOM 3009 C CA . LEU A 1 375 ? -29.529 -5.280 26.232 1.00 84.38 375 LEU A CA 1
ATOM 3010 C C . LEU A 1 375 ? -29.385 -6.059 24.927 1.00 84.38 375 LEU A C 1
ATOM 3012 O O . LEU A 1 375 ? -28.299 -6.104 24.351 1.00 84.38 375 LEU A O 1
ATOM 3016 N N . ASN A 1 376 ? -30.492 -6.625 24.448 1.00 86.06 376 ASN A N 1
ATOM 3017 C CA . ASN A 1 376 ? -30.541 -7.377 23.200 1.00 86.06 376 ASN A CA 1
ATOM 3018 C C . ASN A 1 376 ? -31.623 -6.812 22.273 1.00 86.06 376 ASN A C 1
ATOM 3020 O O . ASN A 1 376 ? -32.798 -6.745 22.638 1.00 86.06 376 ASN A O 1
ATOM 3024 N N . GLY A 1 377 ? -31.237 -6.413 21.060 1.00 80.19 377 GLY A N 1
ATOM 3025 C CA . GLY A 1 377 ? -32.159 -5.803 20.100 1.00 80.19 377 GLY A CA 1
ATOM 3026 C C . GLY A 1 377 ? -33.240 -6.751 19.569 1.00 80.19 377 GLY A C 1
ATOM 3027 O O . GLY A 1 377 ? -34.312 -6.282 19.190 1.00 80.19 377 GLY A O 1
ATOM 3028 N N . HIS A 1 378 ? -33.024 -8.071 19.599 1.00 80.25 378 HIS A N 1
ATOM 3029 C CA . HIS A 1 378 ? -34.042 -9.056 19.200 1.00 80.25 378 HIS A CA 1
ATOM 3030 C C . HIS A 1 378 ? -35.207 -9.170 20.188 1.00 80.25 378 HIS A C 1
ATOM 3032 O O . HIS A 1 378 ? -36.289 -9.617 19.815 1.00 80.25 378 HIS A O 1
ATOM 3038 N N . GLU A 1 379 ? -34.997 -8.758 21.436 1.00 66.19 379 GLU A N 1
ATOM 3039 C CA . GLU A 1 379 ? -35.988 -8.834 22.515 1.00 66.19 379 GLU A CA 1
ATOM 3040 C C . GLU A 1 379 ? -36.686 -7.478 22.735 1.00 66.19 379 GLU A C 1
ATOM 3042 O O . GLU A 1 379 ? -37.424 -7.286 23.704 1.00 66.19 379 GLU A O 1
ATOM 3047 N N . ARG A 1 380 ? -36.485 -6.528 21.808 1.00 62.53 380 ARG A N 1
ATOM 3048 C CA . ARG A 1 380 ? -37.172 -5.235 21.790 1.00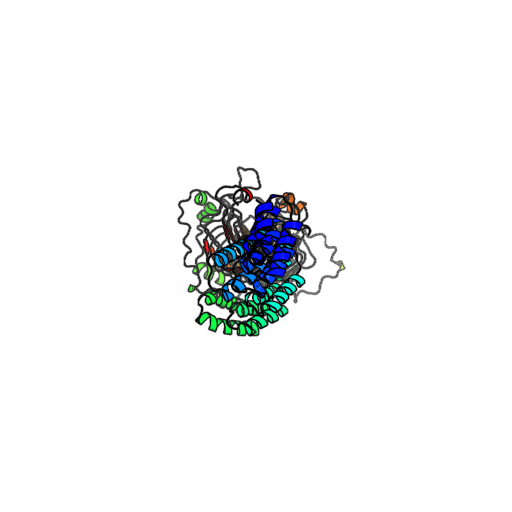 62.53 380 ARG A CA 1
ATOM 3049 C C . ARG A 1 380 ? -38.663 -5.460 21.478 1.00 62.53 380 ARG A C 1
ATOM 3051 O O . ARG A 1 380 ? -38.975 -6.091 20.466 1.00 62.53 380 ARG A O 1
ATOM 3058 N N . PRO A 1 381 ? -39.608 -4.957 22.294 1.00 46.88 381 PRO A N 1
ATOM 3059 C CA . PRO A 1 381 ? -41.026 -5.019 21.945 1.00 46.88 381 PRO A CA 1
ATOM 3060 C C . PRO A 1 381 ? -41.281 -4.279 20.617 1.00 46.88 381 PRO A C 1
ATOM 3062 O O . PRO A 1 381 ? -40.592 -3.303 20.317 1.00 46.88 381 PRO A O 1
ATOM 3065 N N . SER A 1 382 ? -42.239 -4.777 19.818 1.00 38.84 382 SER A N 1
ATOM 3066 C CA . SER A 1 382 ? -42.610 -4.291 18.472 1.00 38.84 382 SER A CA 1
ATOM 3067 C C . SER A 1 382 ? -42.535 -2.766 18.298 1.00 38.84 382 SER A C 1
ATOM 3069 O O . SER A 1 382 ? -42.856 -2.028 19.230 1.00 38.84 382 SER A O 1
ATOM 3071 N N . PRO A 1 383 ? -42.190 -2.267 17.093 1.00 45.56 383 PRO A N 1
ATOM 3072 C CA . PRO A 1 383 ? -41.959 -0.845 16.884 1.00 45.56 383 PRO A CA 1
ATOM 3073 C C . PRO A 1 383 ? -43.214 -0.030 17.207 1.00 45.56 383 PRO A C 1
ATOM 3075 O O . PRO A 1 383 ? -44.326 -0.401 16.821 1.00 45.56 383 PRO A O 1
ATOM 3078 N N . LEU A 1 384 ? -43.019 1.111 17.877 1.00 36.00 384 LEU A N 1
ATOM 3079 C CA . LEU A 1 384 ? -44.041 2.149 17.995 1.00 36.00 384 LEU A CA 1
ATOM 3080 C C . LEU A 1 384 ? -44.650 2.416 16.600 1.00 36.00 384 LEU A C 1
ATOM 3082 O O . LEU A 1 384 ? -43.900 2.515 15.620 1.00 36.00 384 LEU A O 1
ATOM 3086 N N . PRO A 1 385 ? -45.988 2.514 16.475 1.00 31.61 385 PRO A N 1
ATOM 3087 C CA . PRO A 1 385 ? -46.654 2.737 15.197 1.00 31.61 385 PRO A CA 1
ATOM 3088 C C . PRO A 1 385 ? -46.051 3.931 14.452 1.00 31.61 385 PRO A C 1
ATOM 3090 O O . PRO A 1 385 ? -45.743 4.954 15.061 1.00 31.61 385 PRO A O 1
ATOM 3093 N N . LYS A 1 386 ? -45.956 3.835 13.116 1.00 40.41 386 LYS A N 1
ATOM 3094 C CA . LYS A 1 386 ? -45.420 4.873 12.204 1.00 40.41 386 LYS A CA 1
ATOM 3095 C C . LYS A 1 386 ? -45.960 6.298 12.444 1.00 40.41 386 LYS A C 1
ATOM 3097 O O . LYS A 1 386 ? -45.344 7.252 11.988 1.00 40.41 386 LYS A O 1
ATOM 3102 N N . GLN A 1 387 ? -47.076 6.446 13.156 1.00 35.28 387 GLN A N 1
ATOM 3103 C CA . GLN A 1 387 ? -47.693 7.725 13.516 1.00 35.28 387 GLN A CA 1
ATOM 3104 C C . GLN A 1 387 ? -46.984 8.473 14.664 1.00 35.28 387 GLN A C 1
ATOM 3106 O O . GLN A 1 387 ? -47.205 9.667 14.808 1.00 35.28 387 GLN A O 1
ATOM 3111 N N . ALA A 1 388 ? -46.082 7.832 15.420 1.00 33.19 388 ALA A N 1
ATOM 3112 C CA . ALA A 1 388 ? -45.258 8.487 16.447 1.00 33.19 388 ALA A CA 1
ATOM 3113 C C . ALA A 1 388 ? -43.911 9.035 15.917 1.00 33.19 388 ALA A C 1
ATOM 3115 O O . ALA A 1 388 ? -43.124 9.578 16.684 1.00 33.19 388 ALA A O 1
ATOM 3116 N N . ARG A 1 389 ? -43.634 8.932 14.604 1.00 41.38 389 ARG A N 1
ATOM 3117 C CA . ARG A 1 389 ? -42.421 9.491 13.957 1.00 41.38 389 ARG A CA 1
ATOM 3118 C C . ARG A 1 389 ? -42.470 11.019 13.751 1.00 41.38 389 ARG A C 1
ATOM 3120 O O . ARG A 1 389 ? -41.613 11.566 13.072 1.00 41.38 389 ARG A O 1
ATOM 3127 N N . GLN A 1 390 ? -43.465 11.697 14.327 1.00 33.28 390 GLN A N 1
ATOM 3128 C CA . GLN A 1 390 ? -43.534 13.159 14.451 1.00 33.28 390 GLN A CA 1
ATOM 3129 C C . GLN A 1 390 ? -43.230 13.618 15.888 1.00 33.28 390 GLN A C 1
ATOM 3131 O O . GLN A 1 390 ? -43.784 14.608 16.355 1.00 33.28 390 GLN A O 1
ATOM 3136 N N . ALA A 1 391 ? -42.389 12.883 16.618 1.00 35.34 391 ALA A N 1
ATOM 3137 C CA . ALA A 1 391 ? -41.806 13.416 17.840 1.00 35.34 391 ALA A CA 1
ATOM 3138 C C . ALA A 1 391 ? -40.824 14.529 17.449 1.00 35.34 391 ALA A C 1
ATOM 3140 O O . ALA A 1 391 ? -39.977 14.324 16.577 1.00 35.34 391 ALA A O 1
ATOM 3141 N N . GLU A 1 392 ? -40.993 15.707 18.049 1.00 36.25 392 GLU A N 1
ATOM 3142 C CA . GLU A 1 392 ? -40.054 16.826 17.958 1.00 36.25 392 GLU A CA 1
ATOM 3143 C C . GLU A 1 392 ? -38.603 16.348 18.152 1.00 36.25 392 GLU A C 1
ATOM 3145 O O . GLU A 1 392 ? -38.391 15.354 18.857 1.00 36.25 392 GLU A O 1
ATOM 3150 N N . PRO A 1 393 ? -37.606 17.003 17.521 1.00 42.41 393 PRO A N 1
ATOM 3151 C CA . PRO A 1 393 ? -36.209 16.629 17.694 1.00 42.41 393 PRO A CA 1
ATOM 3152 C C . PRO A 1 393 ? -35.892 16.584 19.187 1.00 42.41 393 PRO A C 1
ATOM 3154 O O . PRO A 1 393 ? -35.955 17.593 19.881 1.00 42.41 393 PRO A O 1
ATOM 3157 N N . THR A 1 394 ? -35.585 15.396 19.700 1.00 50.25 394 THR A N 1
ATOM 3158 C CA . THR A 1 394 ? -34.988 15.285 21.023 1.00 50.25 394 THR A CA 1
ATOM 3159 C C . THR A 1 394 ? -33.636 15.984 20.942 1.00 50.25 394 THR A C 1
ATOM 3161 O O . THR A 1 394 ? -32.799 15.546 20.158 1.00 50.25 394 THR A O 1
ATOM 3164 N N . ASP A 1 395 ? -33.406 17.023 21.749 1.00 59.59 395 ASP A N 1
ATOM 3165 C CA . ASP A 1 395 ? -32.137 17.774 21.871 1.00 59.59 395 ASP A CA 1
ATOM 3166 C C . ASP A 1 395 ? -30.914 16.902 22.269 1.00 59.59 395 ASP A C 1
ATOM 3168 O O . ASP A 1 395 ? -29.840 17.412 22.588 1.00 59.59 395 ASP A O 1
ATOM 3172 N N . ALA A 1 396 ? -31.058 15.574 22.309 1.00 71.12 396 ALA A N 1
ATOM 3173 C CA . ALA A 1 396 ? -30.012 14.625 22.650 1.00 71.12 396 ALA A CA 1
ATOM 3174 C C . ALA A 1 396 ? -29.208 14.233 21.391 1.00 71.12 396 ALA A C 1
ATOM 3176 O O . ALA A 1 396 ? -29.767 13.612 20.485 1.00 71.12 396 ALA A O 1
ATOM 3177 N N . PRO A 1 397 ? -27.896 14.531 21.335 1.00 84.94 397 PRO A N 1
ATOM 3178 C CA . PRO A 1 397 ? -27.089 14.290 20.137 1.00 84.94 397 PRO A CA 1
ATOM 3179 C C . PRO A 1 397 ? -26.822 12.801 19.849 1.00 84.94 397 PRO A C 1
ATOM 3181 O O . PRO A 1 397 ? -26.619 12.440 18.695 1.00 84.94 397 PRO A O 1
ATOM 3184 N N . PHE A 1 398 ? -26.875 11.930 20.867 1.00 89.19 398 PHE A N 1
ATOM 3185 C CA . PHE A 1 398 ? -26.637 10.482 20.754 1.00 89.19 398 PHE A CA 1
ATOM 3186 C C . PHE A 1 398 ? -27.935 9.665 20.842 1.00 89.19 398 PHE A C 1
ATOM 3188 O O . PHE A 1 398 ? -28.775 9.941 21.700 1.00 89.19 398 PHE A O 1
ATOM 3195 N N . GLN A 1 399 ? -28.056 8.593 20.045 1.00 87.94 399 GLN A N 1
ATOM 3196 C CA . GLN A 1 399 ? -29.159 7.618 20.153 1.00 87.94 399 GLN A CA 1
ATOM 3197 C C . GLN A 1 399 ? -29.191 6.899 21.502 1.00 87.94 399 GLN A C 1
ATOM 3199 O O . GLN A 1 399 ? -30.268 6.640 22.041 1.00 87.94 399 GLN A O 1
ATOM 3204 N N . LEU A 1 400 ? -28.016 6.544 22.024 1.00 88.38 400 LEU A N 1
ATOM 3205 C CA . LEU A 1 400 ? -27.856 5.907 23.324 1.00 88.38 400 LEU A CA 1
ATOM 3206 C C . LEU A 1 400 ? -26.621 6.476 24.017 1.00 88.38 400 LEU A C 1
ATOM 3208 O O . LEU A 1 400 ? -25.544 6.567 23.437 1.00 88.38 400 LEU A O 1
ATOM 3212 N N . THR A 1 401 ? -26.766 6.838 25.284 1.00 90.69 401 THR A N 1
ATOM 3213 C CA . THR A 1 401 ? -25.655 7.200 26.164 1.00 90.69 401 THR A CA 1
ATOM 3214 C C . THR A 1 401 ? -25.604 6.229 27.333 1.00 90.69 401 THR A C 1
ATOM 3216 O O . THR A 1 401 ? -26.575 6.116 28.077 1.00 90.69 401 THR A O 1
ATOM 3219 N N . LEU A 1 402 ? -24.464 5.572 27.524 1.00 91.75 402 LEU A N 1
ATOM 3220 C CA . LEU A 1 402 ? -24.103 4.869 28.751 1.00 91.75 402 LEU A CA 1
ATOM 3221 C C . LEU A 1 402 ? -23.109 5.730 29.520 1.00 91.75 402 LEU A C 1
ATOM 3223 O O . LEU A 1 402 ? -22.061 6.110 28.995 1.00 91.75 402 LEU A O 1
ATOM 3227 N N . GLN A 1 403 ? -23.438 6.037 30.768 1.00 92.94 403 GLN A N 1
ATOM 3228 C CA . GLN A 1 403 ? -22.606 6.871 31.617 1.00 92.94 403 GLN A CA 1
ATOM 3229 C C . GLN A 1 403 ? -22.450 6.249 33.007 1.00 92.94 403 GLN A C 1
ATOM 3231 O O . GLN A 1 403 ? -23.430 5.898 33.654 1.00 92.94 403 GLN A O 1
ATOM 3236 N N . ASP A 1 404 ? -21.216 6.163 33.503 1.00 94.19 404 ASP A N 1
ATOM 3237 C CA . ASP A 1 404 ? -20.918 5.602 34.830 1.00 94.19 404 ASP A CA 1
ATOM 3238 C C . ASP A 1 404 ? -21.443 4.152 34.999 1.00 94.19 404 ASP A C 1
ATOM 3240 O O . ASP A 1 404 ? -21.794 3.734 36.099 1.00 94.19 404 ASP A O 1
ATOM 3244 N N . CYS A 1 405 ? -21.544 3.386 33.904 1.00 91.44 405 CYS A N 1
ATOM 3245 C CA . CYS A 1 405 ? -22.054 2.011 33.903 1.00 91.44 405 CYS A CA 1
ATOM 3246 C C . CYS A 1 405 ? -20.929 0.972 34.016 1.00 91.44 405 CYS A C 1
ATOM 3248 O O . CYS A 1 405 ? -19.808 1.200 33.558 1.00 91.44 405 CYS A O 1
ATOM 3250 N N . GLN A 1 406 ? -21.243 -0.200 34.567 1.00 92.44 406 GLN A N 1
ATOM 3251 C CA . GLN A 1 406 ? -20.302 -1.304 34.729 1.00 92.44 406 GLN A CA 1
ATOM 3252 C C . GLN A 1 406 ? -20.915 -2.650 34.318 1.00 92.44 406 GLN A C 1
ATOM 3254 O O . GLN A 1 406 ? -22.096 -2.893 34.547 1.00 92.44 406 GLN A O 1
ATOM 3259 N N . ASP A 1 407 ? -20.104 -3.541 33.746 1.00 92.00 407 ASP A N 1
ATOM 3260 C CA . ASP A 1 407 ? -20.497 -4.906 33.372 1.00 92.00 407 ASP A CA 1
ATOM 3261 C C . ASP A 1 407 ? -21.718 -4.896 32.435 1.00 92.00 407 ASP A C 1
ATOM 3263 O O . ASP A 1 407 ? -22.826 -5.290 32.808 1.00 92.00 407 ASP A O 1
ATOM 3267 N N . VAL A 1 408 ? -21.524 -4.366 31.223 1.00 90.69 408 VAL A N 1
ATOM 3268 C CA . VAL A 1 408 ? -22.598 -4.127 30.249 1.00 90.69 408 VAL A CA 1
ATOM 3269 C C . VAL A 1 408 ? -22.387 -4.964 28.991 1.00 90.69 408 VAL A C 1
ATOM 3271 O O . VAL A 1 408 ? -21.347 -4.857 28.352 1.00 90.69 408 VAL A O 1
ATOM 3274 N N . LEU A 1 409 ? -23.395 -5.735 28.584 1.00 91.62 409 LEU A N 1
ATOM 3275 C CA . LEU A 1 409 ? -23.456 -6.426 27.297 1.00 91.62 409 LEU A CA 1
ATOM 3276 C C . LEU A 1 409 ? -24.541 -5.799 26.416 1.00 91.62 409 LEU A C 1
ATOM 3278 O O . LEU A 1 409 ? -25.723 -5.823 26.758 1.00 91.62 409 LEU A O 1
ATOM 3282 N N . LEU A 1 410 ? -24.143 -5.271 25.265 1.00 91.00 410 LEU A N 1
ATOM 3283 C CA . LEU A 1 410 ? -25.032 -4.783 24.218 1.00 91.00 410 LEU A CA 1
ATOM 3284 C C . LEU A 1 410 ? -24.917 -5.704 23.005 1.00 91.00 410 LEU A C 1
ATOM 3286 O O . LEU A 1 410 ? -23.827 -5.877 22.459 1.00 91.00 410 LEU A O 1
ATOM 3290 N N . GLU A 1 411 ? -26.027 -6.281 22.557 1.00 90.56 411 GLU A N 1
ATOM 3291 C CA . GLU A 1 411 ? -26.006 -7.194 21.417 1.00 90.56 411 GLU A CA 1
ATOM 3292 C C . GLU A 1 411 ? -27.183 -7.024 20.460 1.00 90.56 411 GLU A C 1
ATOM 3294 O O . GLU A 1 411 ? -28.309 -6.724 20.862 1.00 90.56 411 GLU A O 1
ATOM 3299 N N . ASN A 1 412 ? -26.919 -7.244 19.171 1.00 90.94 412 ASN A N 1
ATOM 3300 C CA . ASN A 1 412 ? -27.931 -7.238 18.109 1.00 90.94 412 ASN A CA 1
ATOM 3301 C C . ASN A 1 412 ? -28.726 -5.920 18.021 1.00 90.94 412 ASN A C 1
ATOM 3303 O O . ASN A 1 412 ? -29.898 -5.917 17.640 1.00 90.94 412 ASN A O 1
ATOM 3307 N N . LEU A 1 413 ? -28.117 -4.801 18.427 1.00 88.25 413 LEU A N 1
ATOM 3308 C CA . LEU A 1 413 ? -28.749 -3.485 18.375 1.00 88.25 413 LEU A CA 1
ATOM 3309 C C . LEU A 1 413 ? -28.677 -2.911 16.962 1.00 88.25 413 LEU A C 1
ATOM 3311 O O . LEU A 1 413 ? -27.685 -3.085 16.255 1.00 88.25 413 LEU A O 1
ATOM 3315 N N . ASP A 1 414 ? -29.724 -2.190 16.576 1.00 88.81 414 ASP A N 1
ATOM 3316 C CA . ASP A 1 414 ? -29.809 -1.524 15.283 1.00 88.81 414 ASP A CA 1
ATOM 3317 C C . ASP A 1 414 ? -29.977 -0.016 15.478 1.00 88.81 414 ASP A C 1
ATOM 3319 O O . ASP A 1 414 ? -30.978 0.431 16.048 1.00 88.81 414 ASP A O 1
ATOM 3323 N N . PHE A 1 415 ? -28.979 0.741 15.026 1.00 86.06 415 PHE A N 1
ATOM 3324 C CA . PHE A 1 415 ? -28.909 2.199 15.106 1.00 86.06 415 PHE A CA 1
ATOM 3325 C C . PHE A 1 415 ? -29.303 2.873 13.773 1.00 86.06 415 PHE A C 1
ATOM 3327 O O . PHE A 1 415 ? -28.901 4.005 13.496 1.00 86.06 415 PHE A O 1
ATOM 3334 N N . THR A 1 416 ? -30.084 2.194 12.923 1.00 76.50 416 THR A N 1
ATOM 3335 C CA . THR A 1 416 ? -30.704 2.772 11.715 1.00 76.50 416 THR A CA 1
ATOM 3336 C C . THR A 1 416 ? -31.860 3.729 12.059 1.00 76.50 416 THR A C 1
ATOM 3338 O O . THR A 1 416 ? -32.628 3.447 12.975 1.00 76.50 416 THR A O 1
ATOM 3341 N N . ASP A 1 417 ? -32.044 4.789 11.262 1.00 61.28 417 ASP A N 1
ATOM 3342 C CA . ASP A 1 417 ? -33.205 5.711 11.209 1.00 61.28 417 ASP A CA 1
ATOM 3343 C C . ASP A 1 417 ? -33.221 7.009 12.070 1.00 61.28 417 ASP A C 1
ATOM 3345 O O . ASP A 1 417 ? -34.164 7.777 11.877 1.00 61.28 417 ASP A O 1
ATOM 3349 N N . LEU A 1 418 ? -32.261 7.350 12.956 1.00 59.16 418 LEU A N 1
ATOM 3350 C CA . LEU A 1 418 ? -32.316 8.569 13.827 1.00 59.16 418 LEU A CA 1
ATOM 3351 C C . LEU A 1 418 ? -30.908 9.068 14.300 1.00 59.16 418 LEU A C 1
ATOM 3353 O O . LEU A 1 418 ? -29.938 8.360 14.045 1.00 59.16 418 LEU A O 1
ATOM 3357 N N . PRO A 1 419 ? -30.814 10.121 15.161 1.00 65.44 419 PRO A N 1
ATOM 3358 C CA . PRO A 1 419 ? -30.223 11.469 14.980 1.00 65.44 419 PRO A CA 1
ATOM 3359 C C . PRO A 1 419 ? -28.701 11.515 14.645 1.00 65.44 419 PRO A C 1
ATOM 3361 O O . PRO A 1 419 ? -28.180 10.595 14.025 1.00 65.44 419 PRO A O 1
ATOM 3364 N N . ASP A 1 420 ? -28.003 12.621 14.957 1.00 80.50 420 ASP A N 1
ATOM 3365 C CA . ASP A 1 420 ? -26.647 12.908 14.464 1.00 80.50 420 ASP A CA 1
ATOM 3366 C C . ASP A 1 420 ? -25.596 11.843 14.882 1.00 80.50 420 ASP A C 1
ATOM 3368 O O . ASP A 1 420 ? -24.919 11.320 13.995 1.00 80.50 420 ASP A O 1
ATOM 3372 N N . ASP A 1 421 ? -25.492 11.451 16.164 1.00 91.56 421 ASP A N 1
ATOM 3373 C CA . ASP A 1 421 ? -24.533 10.451 16.687 1.00 91.56 421 ASP A CA 1
ATOM 3374 C C . ASP A 1 421 ? -25.189 9.126 17.153 1.00 91.56 421 ASP A C 1
ATOM 3376 O O . ASP A 1 421 ? -26.356 9.077 17.548 1.00 91.56 421 ASP A O 1
ATOM 3380 N N . GLY A 1 422 ? -24.420 8.027 17.167 1.00 92.56 422 GLY A N 1
ATOM 3381 C CA . GLY A 1 422 ? -24.891 6.691 17.569 1.00 92.56 422 GLY A CA 1
ATOM 3382 C C . GLY A 1 422 ? -24.855 6.428 19.083 1.00 92.56 422 GLY A C 1
ATOM 3383 O O . GLY A 1 422 ? -25.823 6.683 19.798 1.00 92.56 422 GLY A O 1
ATOM 3384 N N . LEU A 1 423 ? -23.751 5.866 19.579 1.00 94.38 423 LEU A N 1
ATOM 3385 C CA . LEU A 1 423 ? -23.569 5.460 20.977 1.00 94.38 423 LEU A CA 1
ATOM 3386 C C . LEU A 1 423 ? -22.444 6.242 21.659 1.00 94.38 423 LEU A C 1
ATOM 3388 O O . LEU A 1 423 ? -21.311 6.230 21.188 1.00 94.38 423 LEU A O 1
ATOM 3392 N N . LEU A 1 424 ? -22.725 6.813 22.830 1.00 95.69 424 LEU A N 1
ATOM 3393 C CA . LEU A 1 424 ? -21.717 7.361 23.738 1.00 95.69 424 LEU A CA 1
ATOM 3394 C C . LEU A 1 424 ? -21.484 6.425 24.929 1.00 95.69 424 LEU A C 1
ATOM 3396 O O . LEU A 1 424 ? -22.420 6.106 25.661 1.00 95.69 424 LEU A O 1
ATOM 3400 N N . LEU A 1 425 ? -20.225 6.052 25.164 1.00 97.38 425 LEU A N 1
ATOM 3401 C CA . LEU A 1 425 ? -19.743 5.453 26.407 1.00 97.38 425 LEU A CA 1
ATOM 3402 C C . LEU A 1 425 ? -18.917 6.489 27.172 1.00 97.38 425 LEU A C 1
ATOM 3404 O O . LEU A 1 425 ? -17.902 6.974 26.671 1.00 97.38 425 LEU A O 1
ATOM 3408 N N . LEU A 1 426 ? -19.327 6.807 28.398 1.00 95.19 426 LEU A N 1
ATOM 3409 C CA . LEU A 1 426 ? -18.649 7.779 29.254 1.00 95.19 426 LEU A CA 1
ATOM 3410 C C . LEU A 1 426 ? -18.389 7.183 30.638 1.00 95.19 426 LEU A C 1
ATOM 3412 O O . LEU A 1 426 ? -19.325 6.772 31.321 1.00 95.19 426 LEU A O 1
ATOM 3416 N N . ARG A 1 427 ? -17.122 7.143 31.071 1.00 95.88 427 ARG A N 1
ATOM 3417 C CA . ARG A 1 427 ? -16.716 6.574 32.373 1.00 95.88 427 ARG A CA 1
ATOM 3418 C C . ARG A 1 427 ? -17.281 5.171 32.649 1.00 95.88 427 ARG A C 1
ATOM 3420 O O . ARG A 1 427 ? -17.618 4.840 33.783 1.00 95.88 427 ARG A O 1
ATOM 3427 N N . CYS A 1 428 ? -17.412 4.355 31.606 1.00 96.38 428 CYS A N 1
ATOM 3428 C CA . CYS A 1 428 ? -17.957 3.004 31.711 1.00 96.38 428 CYS A CA 1
ATOM 3429 C C . CYS A 1 428 ? -16.853 1.955 31.875 1.00 96.38 428 CYS A C 1
ATOM 3431 O O . CYS A 1 428 ? -15.761 2.096 31.328 1.00 96.38 428 CYS A O 1
ATOM 3433 N N . ARG A 1 429 ? -17.132 0.867 32.591 1.00 95.88 429 ARG A N 1
ATOM 3434 C CA . ARG A 1 429 ? -16.186 -0.240 32.770 1.00 95.88 429 ARG A CA 1
ATOM 3435 C C . ARG A 1 429 ? -16.773 -1.554 32.291 1.00 95.88 429 ARG A C 1
ATOM 3437 O O . ARG A 1 429 ? -17.929 -1.844 32.569 1.00 95.88 429 ARG A O 1
ATOM 3444 N N . ASN A 1 430 ? -15.953 -2.374 31.643 1.00 95.06 430 ASN A N 1
ATOM 3445 C CA . ASN A 1 430 ? -16.326 -3.734 31.267 1.00 95.06 430 ASN A CA 1
ATOM 3446 C C . ASN A 1 430 ? -17.567 -3.780 30.353 1.00 95.06 430 ASN A C 1
ATOM 3448 O O . ASN A 1 430 ? -18.613 -4.321 30.714 1.00 95.06 430 ASN A O 1
ATOM 3452 N N . VAL A 1 431 ? -17.469 -3.132 29.190 1.00 95.75 431 VAL A N 1
ATOM 3453 C CA . VAL A 1 431 ? -18.574 -3.000 28.227 1.00 95.75 431 VAL A CA 1
ATOM 3454 C C . VAL A 1 431 ? -18.281 -3.825 26.981 1.00 95.75 431 VAL A C 1
ATOM 3456 O O . VAL A 1 431 ? -17.265 -3.614 26.329 1.00 95.75 431 VAL A O 1
ATOM 3459 N N . TRP A 1 432 ? -19.182 -4.724 26.603 1.00 95.69 432 TRP A N 1
ATOM 3460 C CA . TRP A 1 432 ? -19.073 -5.530 25.391 1.00 95.69 432 TRP A CA 1
ATOM 3461 C C . TRP A 1 432 ? -20.222 -5.203 24.437 1.00 95.69 432 TRP A C 1
ATOM 3463 O O . TRP A 1 432 ? -21.386 -5.431 24.752 1.00 95.69 432 TRP A O 1
ATOM 3473 N N . LEU A 1 433 ? -19.890 -4.671 23.264 1.00 95.75 433 LEU A N 1
ATOM 3474 C CA . LEU A 1 433 ? -20.782 -4.536 22.119 1.00 95.75 433 LEU A CA 1
ATOM 3475 C C . LEU A 1 433 ? -20.516 -5.647 21.108 1.00 95.75 433 LEU A C 1
ATOM 3477 O O . LEU A 1 433 ? -19.369 -5.822 20.692 1.00 95.75 433 LEU A O 1
ATOM 3481 N N . ARG A 1 434 ? -21.568 -6.337 20.656 1.00 94.56 434 ARG A N 1
ATOM 3482 C CA . ARG A 1 434 ? -21.441 -7.315 19.570 1.00 94.56 434 ARG A CA 1
ATOM 3483 C C . ARG A 1 434 ? -22.634 -7.382 18.630 1.00 94.56 434 ARG A C 1
ATOM 3485 O O . ARG A 1 434 ? -23.776 -7.230 19.057 1.00 94.56 434 ARG A O 1
ATOM 3492 N N . ASN A 1 435 ? -22.380 -7.697 17.363 1.00 94.50 435 ASN A N 1
ATOM 3493 C CA . ASN A 1 435 ? -23.423 -7.909 16.349 1.00 94.50 435 ASN A CA 1
ATOM 3494 C C . ASN A 1 435 ? -24.360 -6.698 16.163 1.00 94.50 435 ASN A C 1
ATOM 3496 O O . ASN A 1 435 ? -25.538 -6.862 15.847 1.00 94.50 435 ASN A O 1
ATOM 3500 N N . CYS A 1 436 ? -23.875 -5.480 16.410 1.00 94.38 436 CYS A N 1
ATOM 3501 C CA . CYS A 1 436 ? -24.670 -4.263 16.258 1.00 94.38 436 CYS A CA 1
ATOM 3502 C C . CYS A 1 436 ? -24.493 -3.663 14.858 1.00 94.38 436 CYS A C 1
ATOM 3504 O O . CYS A 1 436 ? -23.450 -3.834 14.225 1.00 94.38 436 CYS A O 1
ATOM 3506 N N . ARG A 1 437 ? -25.498 -2.924 14.383 1.00 94.88 437 ARG A N 1
ATOM 3507 C CA . ARG A 1 437 ? -25.471 -2.260 13.073 1.00 94.88 437 ARG A CA 1
ATOM 3508 C C . ARG A 1 437 ? -25.631 -0.754 13.208 1.00 94.88 437 ARG A C 1
ATOM 3510 O O . ARG A 1 437 ? -26.504 -0.280 13.933 1.00 94.88 437 ARG A O 1
ATOM 3517 N N . PHE A 1 438 ? -24.808 -0.026 12.466 1.00 94.12 438 PHE A N 1
ATOM 3518 C CA . PHE A 1 438 ? -24.797 1.427 12.373 1.00 94.12 438 PHE A CA 1
ATOM 3519 C C . PHE A 1 438 ? -24.846 1.835 10.898 1.00 94.12 438 PHE A C 1
ATOM 3521 O O . PHE A 1 438 ? -24.058 1.363 10.072 1.00 94.12 438 PHE A O 1
ATOM 3528 N N . HIS A 1 439 ? -25.794 2.704 10.558 1.00 92.69 439 HIS A N 1
ATOM 3529 C CA . HIS A 1 439 ? -25.974 3.200 9.201 1.00 92.69 439 HIS A CA 1
ATOM 3530 C C . HIS A 1 439 ? -26.267 4.701 9.191 1.00 92.69 439 HIS A C 1
ATOM 3532 O O . HIS A 1 439 ? -27.232 5.142 9.815 1.00 92.69 439 HIS A O 1
ATOM 3538 N N . GLY A 1 440 ? -25.478 5.466 8.433 1.00 89.88 440 GLY A N 1
ATOM 3539 C CA . GLY A 1 440 ? -25.816 6.843 8.063 1.00 89.88 440 GLY A CA 1
ATOM 3540 C C . GLY A 1 440 ? -25.649 7.917 9.145 1.00 89.88 440 GLY A C 1
ATOM 3541 O O . GLY A 1 440 ? -26.150 9.022 8.945 1.00 89.88 440 GLY A O 1
ATOM 3542 N N . GLN A 1 441 ? -24.964 7.638 10.262 1.00 90.38 441 GLN A N 1
ATOM 3543 C CA . GLN A 1 441 ? -24.717 8.627 11.327 1.00 90.38 441 GLN A CA 1
ATOM 3544 C C . GLN A 1 441 ? -24.054 9.890 10.757 1.00 90.38 441 GLN A C 1
ATOM 3546 O O . GLN A 1 441 ? -23.164 9.793 9.911 1.00 90.38 441 GLN A O 1
ATOM 3551 N N . ARG A 1 442 ? -24.492 11.079 11.189 1.00 90.38 442 ARG A N 1
ATOM 3552 C CA . ARG A 1 442 ? -23.900 12.361 10.758 1.00 90.38 442 ARG A CA 1
ATOM 3553 C C . ARG A 1 442 ? -22.620 12.678 11.529 1.00 90.38 442 ARG A C 1
ATOM 3555 O O . ARG A 1 442 ? -21.668 13.172 10.934 1.00 90.38 442 ARG A O 1
ATOM 3562 N N . GLY A 1 443 ? -22.608 12.367 12.820 1.00 91.81 443 GLY A N 1
ATOM 3563 C CA . GLY A 1 443 ? -21.434 12.333 13.679 1.00 91.81 443 GLY A CA 1
ATOM 3564 C C . GLY A 1 443 ? -20.875 10.914 13.815 1.00 91.81 443 GLY A C 1
ATOM 3565 O O . GLY A 1 443 ? -20.986 10.092 12.901 1.00 91.81 443 GLY A O 1
ATOM 3566 N N . ALA A 1 444 ? -20.236 10.631 14.945 1.00 95.56 444 ALA A N 1
ATOM 3567 C CA . ALA A 1 444 ? -19.607 9.355 15.228 1.00 95.56 444 ALA A CA 1
ATOM 3568 C C . ALA A 1 444 ? -20.638 8.263 15.559 1.00 95.56 444 ALA A C 1
ATOM 3570 O O . ALA A 1 444 ? -21.611 8.484 16.287 1.00 95.56 444 ALA A O 1
ATOM 3571 N N . ALA A 1 445 ? -20.410 7.046 15.059 1.00 96.25 445 ALA A N 1
ATOM 3572 C CA . ALA A 1 445 ? -21.300 5.923 15.351 1.00 96.25 445 ALA A CA 1
ATOM 3573 C C . ALA A 1 445 ? -21.086 5.359 16.763 1.00 96.25 445 ALA A C 1
ATOM 3575 O O . ALA A 1 445 ? -22.061 5.062 17.452 1.00 96.25 445 ALA A O 1
ATOM 3576 N N . ILE A 1 446 ? -19.841 5.277 17.234 1.00 97.69 446 ILE A N 1
ATOM 3577 C CA . ILE A 1 446 ? -19.512 4.964 18.629 1.00 97.69 446 ILE A CA 1
ATOM 3578 C C . ILE A 1 446 ? -18.455 5.946 19.131 1.00 97.69 446 ILE A C 1
ATOM 3580 O O . ILE A 1 446 ? -17.426 6.128 18.484 1.00 97.69 446 ILE A O 1
ATOM 3584 N N . VAL A 1 447 ? -18.671 6.514 20.316 1.00 98.25 447 VAL A N 1
ATOM 3585 C CA . VAL A 1 447 ? -17.690 7.314 21.054 1.00 98.25 447 VAL A CA 1
ATOM 3586 C C . VAL A 1 447 ? -17.358 6.614 22.368 1.00 98.25 447 VAL A C 1
ATOM 3588 O O . VAL A 1 447 ? -18.223 6.442 23.225 1.00 98.25 447 VAL A O 1
ATOM 3591 N N . VAL A 1 448 ? -16.093 6.233 22.545 1.00 98.38 448 VAL A N 1
ATOM 3592 C CA . VAL A 1 448 ? -15.538 5.727 23.805 1.00 98.38 448 VAL A CA 1
ATOM 3593 C C . VAL A 1 448 ? -14.740 6.851 24.453 1.00 98.38 448 VAL A C 1
ATOM 3595 O O . VAL A 1 448 ? -13.594 7.105 24.087 1.00 98.38 448 VAL A O 1
ATOM 3598 N N . ALA A 1 449 ? -15.372 7.559 25.384 1.00 95.38 449 ALA A N 1
ATOM 3599 C CA . ALA A 1 449 ? -14.831 8.772 25.982 1.00 95.38 449 ALA A CA 1
ATOM 3600 C C . ALA A 1 449 ? -14.066 8.511 27.292 1.00 95.38 449 ALA A C 1
ATOM 3602 O O . ALA A 1 449 ? -13.977 7.383 27.791 1.00 95.38 449 ALA A O 1
ATOM 3603 N N . SER A 1 450 ? -13.547 9.597 27.868 1.00 90.62 450 SER A N 1
ATOM 3604 C CA . SER A 1 450 ? -12.700 9.584 29.059 1.00 90.62 450 SER A CA 1
ATOM 3605 C C . SER A 1 450 ? -13.278 8.803 30.239 1.00 90.62 450 SER A C 1
ATOM 3607 O O . SER A 1 450 ? -14.482 8.811 30.525 1.00 90.62 450 SER A O 1
ATOM 3609 N N . GLY A 1 451 ? -12.376 8.095 30.921 1.00 92.50 451 GLY A N 1
ATOM 3610 C CA . GLY A 1 451 ? -12.661 7.226 32.057 1.00 92.50 451 GLY A CA 1
ATOM 3611 C C . GLY A 1 451 ? -13.246 5.861 31.693 1.00 92.50 451 GLY A C 1
ATOM 3612 O O . GLY A 1 451 ? -13.536 5.088 32.608 1.00 92.50 451 GLY A O 1
ATOM 3613 N N . CYS A 1 452 ? -13.437 5.548 30.405 1.00 97.88 452 CYS A N 1
ATOM 3614 C CA . CYS A 1 452 ? -13.829 4.204 29.996 1.00 97.88 452 CYS A CA 1
ATOM 3615 C C . CYS A 1 452 ? -12.662 3.214 30.104 1.00 97.88 452 CYS A C 1
ATOM 3617 O O . CYS A 1 452 ? -11.535 3.536 29.725 1.00 97.88 452 CYS A O 1
ATOM 3619 N N . ALA A 1 453 ? -12.936 1.995 30.576 1.00 97.56 453 ALA A N 1
ATOM 3620 C CA . ALA A 1 453 ? -11.946 0.922 30.628 1.00 97.56 453 ALA A CA 1
ATOM 3621 C C . ALA A 1 453 ? -12.544 -0.450 30.291 1.00 97.56 453 ALA A C 1
ATOM 3623 O O . ALA A 1 453 ? -13.678 -0.732 30.676 1.00 97.56 453 ALA A O 1
ATOM 3624 N N . HIS A 1 454 ? -11.766 -1.323 29.645 1.00 97.31 454 HIS A N 1
ATOM 3625 C CA . HIS A 1 454 ? -12.187 -2.689 29.296 1.00 97.31 454 HIS A CA 1
ATOM 3626 C C . HIS A 1 454 ? -13.436 -2.698 28.408 1.00 97.31 454 HIS A C 1
ATOM 3628 O O . HIS A 1 454 ? -14.507 -3.149 28.813 1.00 97.31 454 HIS A O 1
ATOM 3634 N N . VAL A 1 455 ? -13.313 -2.149 27.200 1.00 98.25 455 VAL A N 1
ATOM 3635 C CA . VAL A 1 455 ? -14.415 -2.105 26.227 1.00 98.25 455 VAL A CA 1
ATOM 3636 C C . VAL A 1 455 ? -14.082 -2.998 25.041 1.00 98.25 455 VAL A C 1
ATOM 3638 O O . VAL A 1 455 ? -13.016 -2.839 24.453 1.00 98.25 455 VAL A O 1
ATOM 3641 N N . THR A 1 456 ? -14.990 -3.900 24.670 1.00 98.19 456 THR A N 1
ATOM 3642 C CA . THR A 1 456 ? -14.910 -4.686 23.432 1.00 98.19 456 THR A CA 1
ATOM 3643 C C . THR A 1 456 ? -16.006 -4.250 22.467 1.00 98.19 456 THR A C 1
ATOM 3645 O O . THR A 1 456 ? -17.171 -4.209 22.852 1.00 98.19 456 THR A O 1
ATOM 3648 N N . VAL A 1 457 ? -15.655 -3.976 21.212 1.00 98.31 457 VAL A N 1
ATOM 3649 C CA . VAL A 1 457 ? -16.605 -3.828 20.098 1.00 98.31 457 VAL A CA 1
ATOM 3650 C C . VAL A 1 457 ? -16.246 -4.863 19.046 1.00 98.31 457 VAL A C 1
ATOM 3652 O O . VAL A 1 457 ? -15.152 -4.802 18.480 1.00 98.31 457 VAL A O 1
ATOM 3655 N N . GLU A 1 458 ? -17.141 -5.810 18.785 1.00 95.88 458 GLU A N 1
ATOM 3656 C CA . GLU A 1 458 ? -16.871 -6.871 17.817 1.00 95.88 458 GLU A CA 1
ATOM 3657 C C . GLU A 1 458 ? -18.042 -7.234 16.916 1.00 95.88 458 GLU A C 1
ATOM 3659 O O . GLU A 1 458 ? -19.201 -7.036 17.271 1.00 95.88 458 GLU A O 1
ATOM 3664 N N . HIS A 1 459 ? -17.742 -7.791 15.742 1.00 95.12 459 HIS A N 1
ATOM 3665 C CA . HIS A 1 459 ? -18.752 -8.274 14.795 1.00 95.12 459 HIS A CA 1
ATOM 3666 C C . HIS A 1 459 ? -19.836 -7.229 14.459 1.00 95.12 459 HIS A C 1
ATOM 3668 O O . HIS A 1 459 ? -20.968 -7.584 14.137 1.00 95.12 459 HIS A O 1
ATOM 3674 N N . CYS A 1 460 ? -19.520 -5.936 14.573 1.00 97.56 460 CYS A N 1
ATOM 3675 C CA . CYS A 1 460 ? -20.436 -4.854 14.242 1.00 97.56 460 CYS A CA 1
ATOM 3676 C C . CYS A 1 460 ? -20.245 -4.403 12.790 1.00 97.56 460 CYS A C 1
ATOM 3678 O O . CYS A 1 460 ? -19.147 -4.481 12.227 1.00 97.56 460 CYS A O 1
ATOM 3680 N N . GLU A 1 461 ? -21.318 -3.879 12.201 1.00 97.88 461 GLU A N 1
ATOM 3681 C CA . GLU A 1 461 ? -21.327 -3.323 10.848 1.00 97.88 461 GLU A CA 1
ATOM 3682 C C . GLU A 1 461 ? -21.559 -1.813 10.890 1.00 97.88 461 GLU A C 1
ATOM 3684 O O . GLU A 1 461 ? -22.501 -1.336 11.523 1.00 97.88 461 GLU A O 1
ATOM 3689 N N . PHE A 1 462 ? -20.726 -1.066 10.170 1.00 97.62 462 PHE A N 1
ATOM 3690 C CA . PHE A 1 462 ? -20.799 0.386 10.055 1.00 97.62 462 PHE A CA 1
ATOM 3691 C C . PHE A 1 462 ? -20.815 0.760 8.581 1.00 97.62 462 PHE A C 1
ATOM 3693 O O . PHE A 1 462 ? -19.894 0.410 7.841 1.00 97.62 462 PHE A O 1
ATOM 3700 N N . THR A 1 463 ? -21.858 1.458 8.136 1.00 96.06 463 THR A N 1
ATOM 3701 C CA . THR A 1 463 ? -22.025 1.787 6.716 1.00 96.06 463 THR A CA 1
ATOM 3702 C C . THR A 1 463 ? -22.491 3.221 6.498 1.00 96.06 463 THR A C 1
ATOM 3704 O O . THR A 1 463 ? -23.345 3.725 7.223 1.00 96.06 463 THR A O 1
ATOM 3707 N N . ALA A 1 464 ? -21.952 3.883 5.470 1.00 94.19 464 ALA A N 1
ATOM 3708 C CA . ALA A 1 464 ? -22.421 5.195 5.003 1.00 94.19 464 ALA A CA 1
ATOM 3709 C C . ALA A 1 464 ? -22.435 6.332 6.057 1.00 94.19 464 ALA A C 1
ATOM 3711 O O . ALA A 1 464 ? -23.143 7.321 5.879 1.00 94.19 464 ALA A O 1
ATOM 3712 N N . GLY A 1 465 ? -21.667 6.214 7.148 1.00 93.00 465 GLY A N 1
ATOM 3713 C CA . GLY A 1 465 ? -21.539 7.260 8.172 1.00 93.00 465 GLY A CA 1
ATOM 3714 C C . GLY A 1 465 ? -20.720 8.462 7.688 1.00 93.00 465 GLY A C 1
ATOM 3715 O O . GLY A 1 465 ? -19.801 8.300 6.890 1.00 93.00 465 GLY A O 1
ATOM 3716 N N . HIS A 1 466 ? -21.047 9.666 8.153 1.00 93.94 466 HIS A N 1
ATOM 3717 C CA . HIS A 1 466 ? -20.352 10.916 7.820 1.00 93.94 466 HIS A CA 1
ATOM 3718 C C . HIS A 1 466 ? -19.301 11.311 8.870 1.00 93.94 466 HIS A C 1
ATOM 3720 O O . HIS A 1 466 ? -18.354 12.012 8.523 1.00 93.94 466 HIS A O 1
ATOM 3726 N N . GLY A 1 467 ? -19.428 10.845 10.117 1.00 93.88 467 GLY A N 1
ATOM 3727 C CA . GLY A 1 467 ? -18.372 10.917 11.129 1.00 93.88 467 GLY A CA 1
ATOM 3728 C C . GLY A 1 467 ? -17.573 9.616 11.241 1.00 93.88 467 GLY A C 1
ATOM 3729 O O . GLY A 1 467 ? -17.727 8.701 10.430 1.00 93.88 467 GLY A O 1
ATOM 3730 N N . ALA A 1 468 ? -16.715 9.527 12.260 1.00 97.12 468 ALA A N 1
ATOM 3731 C CA . ALA A 1 468 ? -15.945 8.314 12.531 1.00 97.12 468 ALA A CA 1
ATOM 3732 C C . ALA A 1 468 ? -16.862 7.133 12.885 1.00 97.12 468 ALA A C 1
ATOM 3734 O O . ALA A 1 468 ? -17.823 7.289 13.640 1.00 97.12 468 ALA A O 1
ATOM 3735 N N . ALA A 1 469 ? -16.561 5.924 12.405 1.00 97.94 469 ALA A N 1
ATOM 3736 C CA . ALA A 1 469 ? -17.355 4.766 12.820 1.00 97.94 469 ALA A CA 1
ATOM 3737 C C . ALA A 1 469 ? -17.111 4.457 14.306 1.00 97.94 469 ALA A C 1
ATOM 3739 O O . ALA A 1 469 ? -18.047 4.220 15.068 1.00 97.94 469 ALA A O 1
ATOM 3740 N N . ILE A 1 470 ? -15.852 4.523 14.738 1.00 98.69 470 ILE A N 1
ATOM 3741 C CA . ILE A 1 470 ? -15.467 4.340 16.137 1.00 98.69 470 ILE A CA 1
ATOM 3742 C C . ILE A 1 470 ? -14.453 5.420 16.513 1.00 98.69 470 ILE A C 1
ATOM 3744 O O . ILE A 1 470 ? -13.384 5.495 15.913 1.00 98.69 470 ILE A O 1
ATOM 3748 N N . LEU A 1 471 ? -14.784 6.231 17.516 1.00 98.69 471 LEU A N 1
ATOM 3749 C CA . LEU A 1 471 ? -13.941 7.282 18.081 1.00 98.69 471 LEU A CA 1
ATOM 3750 C C . LEU A 1 471 ? -13.548 6.916 19.516 1.00 98.69 471 LEU A C 1
ATOM 3752 O O . LEU A 1 471 ? -14.394 6.880 20.408 1.00 98.69 471 LEU A O 1
ATOM 3756 N N . ILE A 1 472 ? -12.265 6.654 19.749 1.00 98.69 472 ILE A N 1
ATOM 3757 C CA . ILE A 1 472 ? -11.690 6.394 21.072 1.00 98.69 472 ILE A CA 1
ATOM 3758 C C . ILE A 1 472 ? -10.956 7.659 21.514 1.00 98.69 472 ILE A C 1
ATOM 3760 O O . ILE A 1 472 ? -9.966 8.043 20.895 1.00 98.69 472 ILE A O 1
ATOM 3764 N N . GLY A 1 473 ? -11.468 8.317 22.551 1.00 96.75 473 GLY A N 1
ATOM 3765 C CA . GLY A 1 473 ? -10.958 9.600 23.031 1.00 96.75 473 GLY A CA 1
ATOM 3766 C C . GLY A 1 473 ? -9.995 9.503 24.208 1.00 96.75 473 GLY A C 1
ATOM 3767 O O . GLY A 1 473 ? -9.763 8.429 24.768 1.00 96.75 473 GLY A O 1
ATOM 3768 N N . GLU A 1 474 ? -9.499 10.670 24.620 1.00 93.88 474 GLU A N 1
ATOM 3769 C CA . GLU A 1 474 ? -8.580 10.859 25.743 1.00 93.88 474 GLU A CA 1
ATOM 3770 C C . GLU A 1 474 ? -8.976 10.060 26.996 1.00 93.88 474 GLU A C 1
ATOM 3772 O O . GLU A 1 474 ? -10.142 9.981 27.385 1.00 93.88 474 GLU A O 1
ATOM 3777 N N . GLY A 1 475 ? -7.992 9.448 27.652 1.00 94.19 475 GLY A N 1
ATOM 3778 C CA . GLY A 1 475 ? -8.172 8.721 28.910 1.00 94.19 475 GLY A CA 1
ATOM 3779 C C . GLY A 1 475 ? -8.872 7.359 28.827 1.00 94.19 475 GLY A C 1
ATOM 3780 O O . GLY A 1 475 ? -8.990 6.712 29.868 1.00 94.19 475 GLY A O 1
ATOM 3781 N N . ALA A 1 476 ? -9.317 6.896 27.654 1.00 97.56 476 ALA A N 1
ATOM 3782 C CA . ALA A 1 476 ? -9.859 5.543 27.484 1.00 97.56 476 ALA A CA 1
ATOM 3783 C C . ALA A 1 476 ? -8.756 4.466 27.560 1.00 97.56 476 ALA A C 1
ATOM 3785 O O . ALA A 1 476 ? -7.652 4.657 27.049 1.00 97.56 476 ALA A O 1
ATOM 3786 N N . GLN A 1 477 ? -9.025 3.322 28.199 1.00 97.44 477 GLN A N 1
ATOM 3787 C CA . GLN A 1 477 ? -7.997 2.296 28.442 1.00 97.44 477 GLN A CA 1
ATOM 3788 C C . GLN A 1 477 ? -8.484 0.869 28.181 1.00 97.44 477 GLN A C 1
ATOM 3790 O O . GLN A 1 477 ? -9.646 0.549 28.415 1.00 97.44 477 GLN A O 1
ATOM 3795 N N . HIS A 1 478 ? -7.586 -0.022 27.757 1.00 97.62 478 HIS A N 1
ATOM 3796 C CA . HIS A 1 478 ? -7.895 -1.451 27.583 1.00 97.62 478 HIS A CA 1
ATOM 3797 C C . HIS A 1 478 ? -9.060 -1.692 26.611 1.00 97.62 478 HIS A C 1
ATOM 3799 O O . HIS A 1 478 ? -10.031 -2.377 26.932 1.00 97.62 478 HIS A O 1
ATOM 3805 N N . ILE A 1 479 ? -8.979 -1.100 25.420 1.00 98.56 479 ILE A N 1
ATOM 3806 C CA . ILE A 1 479 ? -10.044 -1.147 24.410 1.00 98.56 479 ILE A CA 1
ATOM 3807 C C . ILE A 1 479 ? -9.702 -2.186 23.344 1.00 98.56 479 ILE A C 1
ATOM 3809 O O . ILE A 1 479 ? -8.573 -2.223 22.863 1.00 98.56 479 ILE A O 1
ATOM 3813 N N . ARG A 1 480 ? -10.669 -3.014 22.951 1.00 98.19 480 ARG A N 1
ATOM 3814 C CA . ARG A 1 480 ? -10.526 -4.013 21.891 1.00 98.19 480 ARG A CA 1
ATOM 3815 C C . ARG A 1 480 ? -11.597 -3.804 20.827 1.00 98.19 480 ARG A C 1
ATOM 3817 O O . ARG A 1 480 ? -12.785 -3.910 21.106 1.00 98.19 480 ARG A O 1
ATOM 3824 N N . ILE A 1 481 ? -11.171 -3.523 19.605 1.00 98.50 481 ILE A N 1
ATOM 3825 C CA . ILE A 1 481 ? -12.040 -3.381 18.437 1.00 98.50 481 ILE A CA 1
ATOM 3826 C C . ILE A 1 481 ? -11.690 -4.528 17.498 1.00 98.50 481 ILE A C 1
ATOM 3828 O O . ILE A 1 481 ? -10.602 -4.522 16.921 1.00 98.50 481 ILE A O 1
ATOM 3832 N N . ALA A 1 482 ? -12.557 -5.535 17.396 1.00 94.81 482 ALA A N 1
ATOM 3833 C CA . ALA A 1 482 ? -12.219 -6.792 16.733 1.00 94.81 482 ALA A CA 1
ATOM 3834 C C . ALA A 1 482 ? -13.266 -7.248 15.712 1.00 94.81 482 ALA A C 1
ATOM 3836 O O . ALA A 1 482 ? -14.454 -7.222 15.996 1.00 94.81 482 ALA A O 1
ATOM 3837 N N . HIS A 1 483 ? -12.851 -7.728 14.540 1.00 92.94 483 HIS A N 1
ATOM 3838 C CA . HIS A 1 483 ? -13.762 -8.365 13.572 1.00 92.94 483 HIS A CA 1
ATOM 3839 C C . HIS A 1 483 ? -14.959 -7.497 13.135 1.00 92.94 483 HIS A C 1
ATOM 3841 O O . HIS A 1 483 ? -16.040 -8.013 12.854 1.00 92.94 483 HIS A O 1
ATOM 3847 N N . ASN A 1 484 ? -14.794 -6.173 13.089 1.00 97.75 484 ASN A N 1
ATOM 3848 C CA . ASN A 1 484 ? -15.838 -5.267 12.611 1.00 97.75 484 ASN A CA 1
ATOM 3849 C C . ASN A 1 484 ? -15.703 -5.007 11.110 1.00 97.75 484 ASN A C 1
ATOM 3851 O O . ASN A 1 484 ? -14.604 -5.057 10.552 1.00 97.75 484 ASN A O 1
ATOM 3855 N N . ARG A 1 485 ? -16.821 -4.659 10.469 1.00 98.12 485 ARG A N 1
ATOM 3856 C CA . ARG A 1 485 ? -16.869 -4.250 9.063 1.00 98.12 485 ARG A CA 1
ATOM 3857 C C . ARG A 1 485 ? -17.292 -2.789 8.957 1.00 98.12 485 ARG A C 1
ATOM 3859 O O . ARG A 1 485 ? -18.433 -2.451 9.251 1.00 98.12 485 ARG A O 1
ATOM 3866 N N . ILE A 1 486 ? -16.374 -1.934 8.522 1.00 98.75 486 ILE A N 1
ATOM 3867 C CA . ILE A 1 486 ? -16.555 -0.489 8.364 1.00 98.75 486 ILE A CA 1
ATOM 3868 C C . ILE A 1 486 ? -16.414 -0.153 6.884 1.00 98.75 486 ILE A C 1
ATOM 3870 O O . ILE A 1 486 ? -15.338 -0.314 6.307 1.00 98.75 486 ILE A O 1
ATOM 3874 N N . GLU A 1 487 ? -17.498 0.294 6.256 1.00 97.81 487 GLU A N 1
ATOM 3875 C CA . GLU A 1 487 ? -17.535 0.474 4.810 1.00 97.81 487 GLU A CA 1
ATOM 3876 C C . GLU A 1 487 ? -18.249 1.748 4.348 1.00 97.81 487 GLU A C 1
ATOM 3878 O O . GLU A 1 487 ? -19.269 2.160 4.899 1.00 97.81 487 GLU A O 1
ATOM 3883 N N . ALA A 1 488 ? -17.761 2.318 3.242 1.00 96.88 488 ALA A N 1
ATOM 3884 C CA . ALA A 1 488 ? -18.444 3.380 2.504 1.00 96.88 488 ALA A CA 1
ATOM 3885 C C . ALA A 1 488 ? -18.722 4.641 3.340 1.00 96.88 488 ALA A C 1
ATOM 3887 O O . ALA A 1 488 ? -19.704 5.343 3.095 1.00 96.88 488 ALA A O 1
ATOM 3888 N N . GLY A 1 489 ? -17.866 4.942 4.317 1.00 97.19 489 GLY A N 1
ATOM 3889 C CA . GLY A 1 489 ? -17.900 6.181 5.084 1.00 97.19 489 GLY A CA 1
ATOM 3890 C C . GLY A 1 489 ? -17.786 7.404 4.175 1.00 97.19 489 GLY A C 1
ATOM 3891 O O . GLY A 1 489 ? -16.971 7.442 3.254 1.00 97.19 489 GLY A O 1
ATOM 3892 N N . GLN A 1 490 ? -18.628 8.397 4.430 1.00 96.44 490 GLN A N 1
ATOM 3893 C CA . GLN A 1 490 ? -18.767 9.632 3.661 1.00 96.44 490 GLN A CA 1
ATOM 3894 C C . GLN A 1 490 ? -17.954 10.796 4.250 1.00 96.44 490 GLN A C 1
ATOM 3896 O O . GLN A 1 490 ? -17.776 11.823 3.594 1.00 96.44 490 GLN A O 1
ATOM 3901 N N . GLY A 1 491 ? -17.448 10.638 5.476 1.00 95.69 491 GLY A N 1
ATOM 3902 C CA . GLY A 1 491 ? -16.563 11.600 6.119 1.00 95.69 491 GLY A CA 1
ATOM 3903 C C . GLY A 1 491 ? -15.254 11.781 5.358 1.00 95.69 491 GLY A C 1
ATOM 3904 O O . GLY A 1 491 ? -14.718 10.837 4.780 1.00 95.69 491 GLY A O 1
ATOM 3905 N N . LYS A 1 492 ? -14.739 13.013 5.330 1.00 95.94 492 LYS A N 1
ATOM 3906 C CA . LYS A 1 492 ? -13.586 13.392 4.490 1.00 95.94 492 LYS A CA 1
ATOM 3907 C C . LYS A 1 492 ? -12.354 13.819 5.280 1.00 95.94 492 LYS A C 1
ATOM 3909 O O . LYS A 1 492 ? -11.251 13.700 4.746 1.00 95.94 492 LYS A O 1
ATOM 3914 N N . SER A 1 493 ? -12.553 14.304 6.499 1.00 96.00 493 SER A N 1
ATOM 3915 C CA . SER A 1 493 ? -11.490 14.684 7.427 1.00 96.00 493 SER A CA 1
ATOM 3916 C C . SER A 1 493 ? -10.850 13.453 8.067 1.00 96.00 493 SER A C 1
ATOM 3918 O O . SER A 1 493 ? -11.525 12.438 8.242 1.00 96.00 493 SER A O 1
ATOM 3920 N N . ASN A 1 494 ? -9.581 13.541 8.473 1.00 94.75 494 ASN A N 1
ATOM 3921 C CA . ASN A 1 494 ? -8.870 12.458 9.162 1.00 94.75 494 ASN A CA 1
ATOM 3922 C C . ASN A 1 494 ? -9.582 12.012 10.455 1.00 94.75 494 ASN A C 1
ATOM 3924 O O . ASN A 1 494 ? -9.652 10.819 10.737 1.00 94.75 494 ASN A O 1
ATOM 3928 N N . TRP A 1 495 ? -10.221 12.935 11.184 1.00 96.19 495 TRP A N 1
ATOM 3929 C CA . TRP A 1 495 ? -11.040 12.618 12.370 1.00 96.19 495 TRP A CA 1
ATOM 3930 C C . TRP A 1 495 ? -12.410 12.007 12.036 1.00 96.19 495 TRP A C 1
ATOM 3932 O O . TRP A 1 495 ? -13.208 11.734 12.927 1.00 96.19 495 TRP A O 1
ATOM 3942 N N . MET A 1 496 ? -12.686 11.771 10.755 1.00 97.19 496 MET A N 1
ATOM 3943 C CA . MET A 1 496 ? -13.829 11.002 10.262 1.00 97.19 496 MET A CA 1
ATOM 3944 C C . MET A 1 496 ? -13.377 9.678 9.619 1.00 97.19 496 MET A C 1
ATOM 3946 O O . MET A 1 496 ? -14.106 9.101 8.812 1.00 97.19 496 MET A O 1
ATOM 3950 N N . ALA A 1 497 ? -12.156 9.217 9.918 1.00 98.31 497 ALA A N 1
ATOM 3951 C CA . ALA A 1 497 ? -11.669 7.903 9.508 1.00 98.31 497 ALA A CA 1
ATOM 3952 C C . ALA A 1 497 ? -12.561 6.775 10.051 1.00 98.31 497 ALA A C 1
ATOM 3954 O O . ALA A 1 497 ? -13.353 6.970 10.976 1.00 98.31 497 ALA A O 1
ATOM 3955 N N . GLY A 1 498 ? -12.415 5.571 9.494 1.00 98.50 498 GLY A N 1
ATOM 3956 C CA . GLY A 1 498 ? -13.168 4.407 9.962 1.00 98.50 498 GLY A CA 1
ATOM 3957 C C . GLY A 1 498 ? -12.997 4.185 11.468 1.00 98.50 498 GLY A C 1
ATOM 3958 O O . GLY A 1 498 ? -13.982 4.109 12.199 1.00 98.50 498 GLY A O 1
ATOM 3959 N N . ILE A 1 499 ? -11.752 4.161 11.944 1.00 98.88 499 ILE A N 1
ATOM 3960 C CA . ILE A 1 499 ? -11.435 4.131 13.378 1.00 98.88 499 ILE A CA 1
ATOM 3961 C C . ILE A 1 499 ? -10.525 5.311 13.699 1.00 98.88 499 ILE A C 1
ATOM 3963 O O . ILE A 1 499 ? -9.486 5.476 13.063 1.00 98.88 499 ILE A O 1
ATOM 3967 N N . VAL A 1 500 ? -10.893 6.101 14.702 1.00 98.81 500 VAL A N 1
ATOM 3968 C CA . VAL A 1 500 ? -10.105 7.227 15.207 1.00 98.81 500 VAL A CA 1
ATOM 3969 C C . VAL A 1 500 ? -9.729 6.952 16.654 1.00 98.81 500 VAL A C 1
ATOM 3971 O O . VAL A 1 500 ? -10.591 6.670 17.485 1.00 98.81 500 VAL A O 1
ATOM 3974 N N . VAL A 1 501 ? -8.444 7.062 16.963 1.00 98.69 501 VAL A N 1
ATOM 3975 C CA . VAL A 1 501 ? -7.928 7.050 18.331 1.00 98.69 501 VAL A CA 1
ATOM 3976 C C . VAL A 1 501 ? -7.243 8.380 18.561 1.00 98.69 501 VAL A C 1
ATOM 3978 O O . VAL A 1 501 ? -6.245 8.663 17.906 1.00 98.69 501 VAL A O 1
ATOM 3981 N N . THR A 1 502 ? -7.772 9.192 19.467 1.00 97.62 502 THR A N 1
ATOM 3982 C CA . THR A 1 502 ? -7.266 10.541 19.707 1.00 97.62 502 THR A CA 1
ATOM 3983 C C . THR A 1 502 ? -7.076 10.819 21.190 1.00 97.62 502 THR A C 1
ATOM 3985 O O . THR A 1 502 ? -7.889 10.404 22.015 1.00 97.62 502 THR A O 1
ATOM 3988 N N . ASP A 1 503 ? -6.000 11.522 21.538 1.00 95.44 503 ASP A N 1
ATOM 3989 C CA . ASP A 1 503 ? -5.859 12.154 22.855 1.00 95.44 503 ASP A CA 1
ATOM 3990 C C . ASP A 1 503 ? -6.080 13.660 22.864 1.00 95.44 503 ASP A C 1
ATOM 3992 O O . ASP A 1 503 ? -5.678 14.328 23.813 1.00 95.44 503 ASP A O 1
ATOM 3996 N N . ARG A 1 504 ? -6.721 14.184 21.818 1.00 93.88 504 ARG A N 1
ATOM 3997 C CA . ARG A 1 504 ? -7.315 15.514 21.870 1.00 93.88 504 ARG A CA 1
ATOM 3998 C C . ARG A 1 504 ? -8.495 15.526 22.818 1.00 93.88 504 ARG A C 1
ATOM 4000 O O . ARG A 1 504 ? -9.220 14.529 22.946 1.00 93.88 504 ARG A O 1
ATOM 4007 N N . SER A 1 505 ? -8.763 16.708 23.357 1.00 93.12 505 SER A N 1
ATOM 4008 C CA . SER A 1 505 ? -10.035 16.949 24.014 1.00 93.12 505 SER A CA 1
ATOM 4009 C C . SER A 1 505 ? -11.192 16.721 23.042 1.00 93.12 505 SER A C 1
ATOM 4011 O O . SER A 1 505 ? -11.271 17.325 21.973 1.00 93.12 505 SER A O 1
ATOM 4013 N N . LEU A 1 506 ? -12.142 15.874 23.442 1.00 93.06 506 LEU A N 1
ATOM 4014 C CA . LEU A 1 506 ? -13.377 15.667 22.680 1.00 93.06 506 LEU A CA 1
ATOM 4015 C C . LEU A 1 506 ? -14.379 16.825 22.848 1.00 93.06 506 LEU A C 1
ATOM 4017 O O . LEU A 1 506 ? -15.479 16.772 22.298 1.00 93.06 506 LEU A O 1
ATOM 4021 N N . GLY A 1 507 ? -14.032 17.864 23.613 1.00 89.00 507 GLY A N 1
ATOM 4022 C CA . GLY A 1 507 ? -14.895 19.010 23.869 1.00 89.00 507 GLY A CA 1
ATOM 4023 C C . GLY A 1 507 ? -16.136 18.660 24.700 1.00 89.00 507 GLY A C 1
ATOM 4024 O O . GLY A 1 507 ? -16.131 17.769 25.554 1.00 89.00 507 GLY A O 1
ATOM 4025 N N . HIS A 1 508 ? -17.225 19.397 24.479 1.00 90.00 508 HIS A N 1
ATOM 4026 C CA . HIS A 1 508 ? -18.461 19.250 25.246 1.00 90.00 508 HIS A CA 1
ATOM 4027 C C . HIS A 1 508 ? -19.376 18.167 24.656 1.00 90.00 508 HIS A C 1
ATOM 4029 O O . HIS A 1 508 ? -20.389 18.481 24.035 1.00 90.00 508 HIS A O 1
ATOM 4035 N N . LEU A 1 509 ? -19.089 16.891 24.936 1.00 90.56 509 LEU A N 1
ATOM 4036 C CA . LEU A 1 509 ? -19.835 15.740 24.394 1.00 90.56 509 LEU A CA 1
ATOM 4037 C C . LEU A 1 509 ? -21.356 15.767 24.628 1.00 90.56 509 LEU A C 1
ATOM 4039 O O . LEU A 1 509 ? -22.087 15.098 23.909 1.00 90.56 509 LEU A O 1
ATOM 4043 N N . ALA A 1 510 ? -21.892 16.558 25.564 1.00 85.50 510 ALA A N 1
ATOM 4044 C CA . ALA A 1 510 ? -23.349 16.742 25.629 1.00 85.50 510 ALA A CA 1
ATOM 4045 C C . ALA A 1 510 ? -23.943 17.463 24.394 1.00 85.50 510 ALA A C 1
ATOM 4047 O O . ALA A 1 510 ? -25.160 17.502 24.269 1.00 85.50 510 ALA A O 1
ATOM 4048 N N . GLN A 1 511 ? -23.103 18.031 23.519 1.00 87.50 511 GLN A N 1
ATOM 4049 C CA . GLN A 1 511 ? -23.456 18.648 22.233 1.00 87.50 511 GLN A CA 1
ATOM 4050 C C . GLN A 1 511 ? -23.164 17.726 21.029 1.00 87.50 511 GLN A C 1
ATOM 4052 O O . GLN A 1 511 ? -23.379 18.134 19.894 1.00 87.50 511 GLN A O 1
ATOM 4057 N N . GLY A 1 512 ? -22.698 16.493 21.265 1.00 91.00 512 GLY A N 1
ATOM 4058 C CA . GLY A 1 512 ? -22.386 15.508 20.224 1.00 91.00 512 GLY A CA 1
ATOM 4059 C C . GLY A 1 512 ? -20.897 15.395 19.926 1.00 91.00 512 GLY A C 1
ATOM 4060 O O . GLY A 1 512 ? -20.087 16.147 20.463 1.00 91.00 512 GLY A O 1
ATOM 4061 N N . SER A 1 513 ? -20.519 14.448 19.067 1.00 93.12 513 SER A N 1
ATOM 4062 C CA . SER A 1 513 ? -19.106 14.250 18.693 1.00 93.12 513 SER A CA 1
ATOM 4063 C C . SER A 1 513 ? -18.532 15.405 17.867 1.00 93.12 513 SER A C 1
ATOM 4065 O O . SER A 1 513 ? -17.315 15.593 17.823 1.00 93.12 513 SER A O 1
ATOM 4067 N N . ALA A 1 514 ? -19.401 16.227 17.269 1.00 92.00 514 ALA A N 1
ATOM 4068 C CA . ALA A 1 514 ? -19.013 17.410 16.514 1.00 92.00 514 ALA A CA 1
ATOM 4069 C C . ALA A 1 514 ? -18.227 18.434 17.357 1.00 92.00 514 ALA A C 1
ATOM 4071 O O . ALA A 1 514 ? -17.506 19.250 16.788 1.00 92.00 514 ALA A O 1
ATOM 4072 N N . SER A 1 515 ? -18.301 18.367 18.695 1.00 92.25 515 SER A N 1
ATOM 4073 C CA . SER A 1 515 ? -17.542 19.246 19.594 1.00 92.25 515 SER A CA 1
ATOM 4074 C C . SER A 1 515 ? -16.020 19.087 19.507 1.00 92.25 515 SER A C 1
ATOM 4076 O O . SER A 1 515 ? -15.303 19.945 20.014 1.00 92.25 515 SER A O 1
ATOM 4078 N N . LEU A 1 516 ? -15.528 18.020 18.868 1.00 93.81 516 LEU A N 1
ATOM 4079 C CA . LEU A 1 516 ? -14.113 17.837 18.536 1.00 93.81 516 LEU A CA 1
ATOM 4080 C C . LEU A 1 516 ? -13.619 18.849 17.488 1.00 93.81 516 LEU A C 1
ATOM 4082 O O . LEU A 1 516 ? -12.435 19.185 17.457 1.00 93.81 516 LEU A O 1
ATOM 4086 N N . PHE A 1 517 ? -14.504 19.307 16.601 1.00 94.38 517 PHE A N 1
ATOM 4087 C CA . PHE A 1 517 ? -14.124 20.084 15.427 1.00 94.38 517 PHE A CA 1
ATOM 4088 C C . PHE A 1 517 ? -14.086 21.591 15.691 1.00 94.38 517 PHE A C 1
ATOM 4090 O O . PHE A 1 517 ? -14.788 22.138 16.548 1.00 94.38 517 PHE A O 1
ATOM 4097 N N . GLY A 1 518 ? -13.246 22.264 14.909 1.00 90.75 518 GLY A N 1
ATOM 4098 C CA . GLY A 1 518 ? -13.230 23.708 14.747 1.00 90.75 518 GLY A CA 1
ATOM 4099 C C . GLY A 1 518 ? -14.496 24.247 14.066 1.00 90.75 518 GLY A C 1
ATOM 4100 O O . GLY A 1 518 ? -15.362 23.483 13.631 1.00 90.75 518 GLY A O 1
ATOM 4101 N N . PRO A 1 519 ? -14.600 25.579 13.904 1.00 86.75 519 PRO A N 1
ATOM 4102 C CA . PRO A 1 519 ? -15.735 26.221 13.235 1.00 86.75 519 PRO A CA 1
ATOM 4103 C C . PRO A 1 519 ? -15.975 25.763 11.788 1.00 86.75 519 PRO A C 1
ATOM 4105 O O . PRO A 1 519 ? -17.069 25.955 11.264 1.00 86.75 519 PRO A O 1
ATOM 4108 N N . ASP A 1 520 ? -14.965 25.189 11.128 1.00 87.75 520 ASP A N 1
ATOM 4109 C CA . ASP A 1 520 ? -15.059 24.694 9.754 1.00 87.75 520 ASP A CA 1
ATOM 4110 C C . ASP A 1 520 ? -15.634 23.271 9.640 1.00 87.75 520 ASP A C 1
ATOM 4112 O O . ASP A 1 520 ? -15.917 22.819 8.528 1.00 87.75 520 ASP A O 1
ATOM 4116 N N . GLY A 1 521 ? -15.803 22.567 10.768 1.00 90.38 521 GLY A N 1
ATOM 4117 C CA . GLY A 1 521 ? -16.287 21.187 10.814 1.00 90.38 521 GLY A CA 1
ATOM 4118 C C . GLY A 1 521 ? -15.361 20.165 10.142 1.00 90.38 521 GLY A C 1
ATOM 4119 O O . GLY A 1 521 ? -15.800 19.049 9.863 1.00 90.38 521 GLY A O 1
ATOM 4120 N N . TYR A 1 522 ? -14.111 20.532 9.837 1.00 93.88 522 TYR A N 1
ATOM 4121 C CA . TYR A 1 522 ? -13.157 19.684 9.121 1.00 93.88 522 TYR A CA 1
ATOM 4122 C C . TYR A 1 522 ? -11.922 19.388 9.963 1.00 93.88 522 TYR A C 1
ATOM 4124 O O . TYR A 1 522 ? -11.562 18.222 10.118 1.00 93.88 522 TYR A O 1
ATOM 4132 N N . TRP A 1 523 ? -11.284 20.407 10.530 1.00 92.31 523 TRP A N 1
ATOM 4133 C CA . TRP A 1 523 ? -10.123 20.227 11.398 1.00 92.31 523 TRP A CA 1
ATOM 4134 C C . TRP A 1 523 ? -10.565 20.107 12.857 1.00 92.31 523 TRP A C 1
ATOM 4136 O O . TRP A 1 523 ? -11.547 20.727 13.269 1.00 92.31 523 TRP A O 1
ATOM 4146 N N . ALA A 1 524 ? -9.869 19.286 13.647 1.00 92.94 524 ALA A N 1
ATOM 4147 C CA . ALA A 1 524 ? -10.074 19.285 15.092 1.00 92.94 524 ALA A CA 1
ATOM 4148 C C . ALA A 1 524 ? -9.651 20.634 15.698 1.00 92.94 524 ALA A C 1
ATOM 4150 O O . ALA A 1 524 ? -8.853 21.367 15.110 1.00 92.94 524 ALA A O 1
ATOM 4151 N N . GLN A 1 525 ? -10.174 20.959 16.879 1.00 91.50 525 GLN A N 1
ATOM 4152 C CA . GLN A 1 525 ? -9.698 22.113 17.645 1.00 91.50 525 GLN A CA 1
ATOM 4153 C C . GLN A 1 525 ? -8.174 21.987 17.890 1.00 91.50 525 GLN A C 1
ATOM 4155 O O . GLN A 1 525 ? -7.725 20.903 18.291 1.00 91.50 525 GLN A O 1
ATOM 4160 N N . PRO A 1 526 ? -7.375 23.050 17.650 1.00 89.38 526 PRO A N 1
ATOM 4161 C CA . PRO A 1 526 ? -5.926 22.998 17.831 1.00 89.38 526 PRO A CA 1
ATOM 4162 C C . PRO A 1 526 ? -5.538 22.711 19.283 1.00 89.38 526 PRO A C 1
ATOM 4164 O O . PRO A 1 526 ? -6.034 23.354 20.208 1.00 89.38 526 PRO A O 1
ATOM 4167 N N . GLU A 1 527 ? -4.622 21.766 19.482 1.00 91.31 527 GLU A N 1
ATOM 4168 C CA . GLU A 1 527 ? -4.113 21.390 20.801 1.00 91.31 527 GLU A CA 1
ATOM 4169 C C . GLU A 1 527 ? -2.649 20.922 20.678 1.00 91.31 527 GLU A C 1
ATOM 4171 O O . GLU A 1 527 ? -2.397 19.838 20.136 1.00 91.31 527 GLU A O 1
ATOM 4176 N N . PRO A 1 528 ? -1.660 21.704 21.163 1.00 91.62 528 PRO A N 1
ATOM 4177 C CA . PRO A 1 528 ? -0.245 21.383 20.979 1.00 91.62 528 PRO A CA 1
ATOM 4178 C C . PRO A 1 528 ? 0.138 20.013 21.543 1.00 91.62 528 PRO A C 1
ATOM 4180 O O . PRO A 1 528 ? -0.165 19.699 22.699 1.00 91.62 528 PRO A O 1
ATOM 4183 N N . ILE A 1 529 ? 0.905 19.228 20.772 1.00 93.44 529 ILE A N 1
ATOM 4184 C CA . ILE A 1 529 ? 1.305 17.855 21.140 1.00 93.44 529 ILE A CA 1
ATOM 4185 C C . ILE A 1 529 ? 1.879 17.808 22.561 1.00 93.44 529 ILE A C 1
ATOM 4187 O O . ILE A 1 529 ? 1.527 16.949 23.363 1.00 93.44 529 ILE A O 1
ATOM 4191 N N . CYS A 1 530 ? 2.748 18.752 22.927 1.00 91.44 530 CYS A N 1
ATOM 4192 C CA . CYS A 1 530 ? 3.417 18.709 24.228 1.00 91.44 530 CYS A CA 1
ATOM 4193 C C . CYS A 1 530 ? 2.505 18.953 25.448 1.00 91.44 530 CYS A C 1
ATOM 4195 O O . CYS A 1 530 ? 2.946 18.710 26.579 1.00 91.44 530 CYS A O 1
ATOM 4197 N N . GLN A 1 531 ? 1.269 19.411 25.236 1.00 92.06 531 GLN A N 1
ATOM 4198 C CA . GLN A 1 531 ? 0.265 19.660 26.276 1.00 92.06 531 GLN A CA 1
ATOM 4199 C C . GLN A 1 531 ? -0.707 18.483 26.462 1.00 92.06 531 GLN A C 1
ATOM 4201 O O . GLN A 1 531 ? -1.276 18.332 27.543 1.00 92.06 531 GLN A O 1
ATOM 4206 N N . ARG A 1 532 ? -0.820 17.604 25.461 1.00 93.75 532 ARG A N 1
ATOM 4207 C CA . ARG A 1 532 ? -1.707 16.434 25.454 1.00 93.75 532 ARG A CA 1
ATOM 4208 C C . ARG A 1 532 ? -1.127 15.298 26.302 1.00 93.75 532 ARG A C 1
ATOM 4210 O O . ARG A 1 532 ? -0.228 14.572 25.872 1.00 93.75 532 ARG A O 1
ATOM 4217 N N . LEU A 1 533 ? -1.573 15.192 27.559 1.00 95.06 533 LEU A N 1
ATOM 4218 C CA . LEU A 1 533 ? -0.990 14.295 28.578 1.00 95.06 533 LEU A CA 1
ATOM 4219 C C . LEU A 1 533 ? -1.934 13.188 29.076 1.00 95.06 533 LEU A C 1
ATOM 4221 O O . LEU A 1 533 ? -1.577 12.452 30.000 1.00 95.06 533 LEU A O 1
ATOM 4225 N N . LEU A 1 534 ? -3.112 13.033 28.469 1.00 95.56 534 LEU A N 1
ATOM 4226 C CA . LEU A 1 534 ? -4.079 11.996 28.836 1.00 95.56 534 LEU A CA 1
ATOM 4227 C C . LEU A 1 534 ? -4.391 11.046 27.664 1.00 95.56 534 LEU A C 1
ATOM 4229 O O . LEU A 1 534 ? -5.554 10.881 27.296 1.00 95.56 534 LEU A O 1
ATOM 4233 N N . PRO A 1 535 ? -3.389 10.368 27.073 1.00 96.44 535 PRO A N 1
ATOM 4234 C CA . PRO A 1 535 ? -3.662 9.514 25.935 1.00 96.44 535 PRO A CA 1
ATOM 4235 C C . PRO A 1 535 ? -4.479 8.278 26.246 1.00 96.44 535 PRO A C 1
ATOM 4237 O O . PRO A 1 535 ? -4.304 7.680 27.322 1.00 96.44 535 PRO A O 1
ATOM 4240 N N . PRO A 1 536 ? -5.320 7.853 25.283 1.00 96.44 536 PRO A N 1
ATOM 4241 C CA . PRO A 1 536 ? -5.882 6.530 25.333 1.00 96.44 536 PRO A CA 1
ATOM 4242 C C . PRO A 1 536 ? -4.748 5.512 25.154 1.00 96.44 536 PRO A C 1
ATOM 4244 O O . PRO A 1 536 ? -3.777 5.760 24.430 1.00 96.44 536 PRO A O 1
ATOM 4247 N N . ARG A 1 537 ? -4.827 4.397 25.884 1.00 95.88 537 ARG A N 1
ATOM 4248 C CA . ARG A 1 537 ? -3.720 3.432 25.998 1.00 95.88 537 ARG A CA 1
ATOM 4249 C C . ARG A 1 537 ? -4.191 1.992 26.128 1.00 95.88 537 ARG A C 1
ATOM 4251 O O . ARG A 1 537 ? -5.289 1.724 26.617 1.00 95.88 537 ARG A O 1
ATOM 4258 N N . GLY A 1 538 ? -3.323 1.057 25.754 1.00 96.94 538 GLY A N 1
ATOM 4259 C CA . GLY A 1 538 ? -3.614 -0.371 25.830 1.00 96.94 538 GLY A CA 1
ATOM 4260 C C . GLY A 1 538 ? -4.756 -0.758 24.894 1.00 96.94 538 GLY A C 1
ATOM 4261 O O . GLY A 1 538 ? -5.749 -1.336 25.331 1.00 96.94 538 GLY A O 1
ATOM 4262 N N . ILE A 1 539 ? -4.652 -0.366 23.628 1.00 98.56 539 ILE A N 1
ATOM 4263 C CA . ILE A 1 539 ? -5.711 -0.543 22.631 1.00 98.56 539 ILE A CA 1
ATOM 4264 C C . ILE A 1 539 ? -5.308 -1.656 21.670 1.00 98.56 539 ILE A C 1
ATOM 4266 O O . ILE A 1 539 ? -4.160 -1.722 21.241 1.00 98.56 539 ILE A O 1
ATOM 4270 N N . VAL A 1 540 ? -6.255 -2.512 21.299 1.00 98.38 540 VAL A N 1
ATOM 4271 C CA . VAL A 1 540 ? -6.076 -3.550 20.281 1.00 98.38 540 VAL A CA 1
ATOM 4272 C C . VAL A 1 540 ? -7.122 -3.362 19.191 1.00 98.38 540 VAL A C 1
ATOM 4274 O O . VAL A 1 540 ? -8.321 -3.454 19.449 1.00 98.38 540 VAL A O 1
ATOM 4277 N N . LEU A 1 541 ? -6.665 -3.110 17.967 1.00 98.31 541 LEU A N 1
ATOM 4278 C CA . LEU A 1 541 ? -7.482 -3.091 16.758 1.00 98.31 541 LEU A CA 1
ATOM 4279 C C . LEU A 1 541 ? -7.141 -4.351 15.961 1.00 98.31 541 LEU A C 1
ATOM 4281 O O . LEU A 1 541 ? -6.059 -4.439 15.380 1.00 98.31 541 LEU A O 1
ATOM 4285 N N . GLU A 1 542 ? -8.027 -5.342 15.968 1.00 92.19 542 GLU A N 1
ATOM 4286 C CA . GLU A 1 542 ? -7.734 -6.687 15.468 1.00 92.19 542 GLU A CA 1
ATOM 4287 C C . GLU A 1 542 ? -8.698 -7.136 14.368 1.00 92.19 542 GLU A C 1
ATOM 4289 O O . GLU A 1 542 ? -9.912 -7.123 14.543 1.00 92.19 542 GLU A O 1
ATOM 4294 N N . ALA A 1 543 ? -8.156 -7.581 13.234 1.00 87.44 543 ALA A N 1
ATOM 4295 C CA . ALA A 1 543 ? -8.923 -8.238 12.174 1.00 87.44 543 ALA A CA 1
ATOM 4296 C C . ALA A 1 543 ? -10.174 -7.463 11.700 1.00 87.44 543 ALA A C 1
ATOM 4298 O O . ALA A 1 543 ? -11.175 -8.063 11.306 1.00 87.44 543 ALA A O 1
ATOM 4299 N N . ASN A 1 544 ? -10.137 -6.126 11.728 1.00 96.00 544 ASN A N 1
ATOM 4300 C CA . ASN A 1 544 ? -11.219 -5.295 11.205 1.00 96.00 544 ASN A CA 1
ATOM 4301 C C . ASN A 1 544 ? -11.080 -5.114 9.692 1.00 96.00 544 ASN A C 1
ATOM 4303 O O . ASN A 1 544 ? -9.971 -5.047 9.158 1.00 96.00 544 ASN A O 1
ATOM 4307 N N . GLN A 1 545 ? -12.213 -4.969 9.014 1.00 96.62 545 GLN A N 1
ATOM 4308 C CA . GLN A 1 545 ? -12.293 -4.573 7.614 1.00 96.62 545 GLN A CA 1
ATOM 4309 C C . GLN A 1 545 ? -12.674 -3.096 7.537 1.00 96.62 545 GLN A C 1
ATOM 4311 O O . GLN A 1 545 ? -13.771 -2.730 7.951 1.00 96.62 545 GLN A O 1
ATOM 4316 N N . VAL A 1 546 ? -11.792 -2.252 7.002 1.00 98.56 546 VAL A N 1
ATOM 4317 C CA . VAL A 1 546 ? -12.026 -0.810 6.840 1.00 98.56 546 VAL A CA 1
ATOM 4318 C C . VAL A 1 546 ? -11.874 -0.429 5.371 1.00 98.56 546 VAL A C 1
ATOM 4320 O O . VAL A 1 546 ? -10.763 -0.286 4.855 1.00 98.56 546 VAL A O 1
ATOM 4323 N N . ILE A 1 547 ? -13.002 -0.336 4.670 1.00 96.88 547 ILE A N 1
ATOM 4324 C CA . ILE A 1 547 ? -13.044 -0.448 3.212 1.00 96.88 547 ILE A CA 1
ATOM 4325 C C . ILE A 1 547 ? -13.817 0.716 2.574 1.00 96.88 547 ILE A C 1
ATOM 4327 O O . ILE A 1 547 ? -14.920 1.053 2.993 1.00 96.88 547 ILE A O 1
ATOM 4331 N N . ARG A 1 548 ? -13.290 1.288 1.486 1.00 97.44 548 ARG A N 1
ATOM 4332 C CA . ARG A 1 548 ? -13.988 2.277 0.637 1.00 97.44 548 ARG A CA 1
ATOM 4333 C C . ARG A 1 548 ? -14.509 3.518 1.383 1.00 97.44 548 ARG A C 1
ATOM 4335 O O . ARG A 1 548 ? -15.564 4.036 1.026 1.00 97.44 548 ARG A O 1
ATOM 4342 N N . ASN A 1 549 ? -13.795 4.024 2.385 1.00 98.31 549 ASN A N 1
ATOM 4343 C CA . ASN A 1 549 ? -14.170 5.275 3.057 1.00 98.31 549 ASN A CA 1
ATOM 4344 C C . ASN A 1 549 ? -13.595 6.505 2.327 1.00 98.31 549 ASN A C 1
ATOM 4346 O O . ASN A 1 549 ? -12.529 6.425 1.719 1.00 98.31 549 ASN A O 1
ATOM 4350 N N . LEU A 1 550 ? -14.274 7.656 2.399 1.00 98.31 550 LEU A N 1
ATOM 4351 C CA . LEU A 1 550 ? -13.808 8.935 1.832 1.00 98.31 550 LEU A CA 1
ATOM 4352 C C . LEU A 1 550 ? -12.690 9.612 2.654 1.00 98.31 550 LEU A C 1
ATOM 4354 O O . LEU A 1 550 ? -12.062 10.572 2.188 1.00 98.31 550 LEU A O 1
ATOM 4358 N N . SER A 1 551 ? -12.410 9.106 3.851 1.00 97.88 551 SER A N 1
ATOM 4359 C CA . SER A 1 551 ? -11.277 9.493 4.694 1.00 97.88 551 SER A CA 1
ATOM 4360 C C . SER A 1 551 ? -10.220 8.379 4.732 1.00 97.88 551 SER A C 1
ATOM 4362 O O . SER A 1 551 ? -10.172 7.544 3.824 1.00 97.88 551 SER A O 1
ATOM 4364 N N . SER A 1 552 ? -9.341 8.399 5.730 1.00 98.06 552 SER A N 1
ATOM 4365 C CA . SER A 1 552 ? -8.355 7.362 6.008 1.00 98.06 552 SER A CA 1
ATOM 4366 C C . SER A 1 552 ? -9.033 6.135 6.632 1.00 98.06 552 SER A C 1
ATOM 4368 O O . SER A 1 552 ? -10.159 6.210 7.134 1.00 98.06 552 SER A O 1
ATOM 4370 N N . GLY A 1 553 ? -8.368 4.982 6.599 1.00 98.56 553 GLY A N 1
ATOM 4371 C CA . GLY A 1 553 ? -8.881 3.775 7.248 1.00 98.56 553 GLY A CA 1
ATOM 4372 C C . GLY A 1 553 ? -8.850 3.892 8.774 1.00 98.56 553 GLY A C 1
ATOM 4373 O O . GLY A 1 553 ? -9.891 3.936 9.430 1.00 98.56 553 GLY A O 1
ATOM 4374 N N . ILE A 1 554 ? -7.645 3.962 9.337 1.00 98.88 554 ILE A N 1
ATOM 4375 C CA . ILE A 1 554 ? -7.411 4.088 10.779 1.00 98.88 554 ILE A CA 1
ATOM 4376 C C . ILE A 1 554 ? -6.550 5.323 11.042 1.00 98.88 554 ILE A C 1
ATOM 4378 O O . ILE A 1 554 ? -5.487 5.481 10.446 1.00 98.88 554 ILE A O 1
ATOM 4382 N N . TYR A 1 555 ? -6.995 6.179 11.955 1.00 98.81 555 TYR A N 1
ATOM 4383 C CA . TYR A 1 555 ? -6.321 7.417 12.320 1.00 98.81 555 TYR A CA 1
ATOM 4384 C C . TYR A 1 555 ? -5.891 7.385 13.787 1.00 98.81 555 TYR A C 1
ATOM 4386 O O . TYR A 1 555 ? -6.742 7.386 14.678 1.00 98.81 555 TYR A O 1
ATOM 4394 N N . LEU A 1 556 ? -4.581 7.331 14.048 1.00 98.62 556 LEU A N 1
ATOM 4395 C CA . LEU A 1 556 ? -4.023 7.460 15.393 1.00 98.62 556 LEU A CA 1
ATOM 4396 C C . LEU A 1 556 ? -3.471 8.873 15.579 1.00 98.62 556 LEU A C 1
ATOM 4398 O O . LEU A 1 556 ? -2.428 9.207 15.037 1.00 98.62 556 LEU A O 1
ATOM 4402 N N . ASP A 1 557 ? -4.151 9.677 16.380 1.00 97.44 557 ASP A N 1
ATOM 4403 C CA . ASP A 1 557 ? -3.832 11.069 16.690 1.00 97.44 557 ASP A CA 1
ATOM 4404 C C . ASP A 1 557 ? -3.368 11.150 18.151 1.00 97.44 557 ASP A C 1
ATOM 4406 O O . ASP A 1 557 ? -4.168 11.205 19.080 1.00 97.44 557 ASP A O 1
ATOM 4410 N N . GLY A 1 558 ? -2.058 11.066 18.383 1.00 96.25 558 GLY A N 1
ATOM 4411 C CA . GLY A 1 558 ? -1.481 11.089 19.735 1.00 96.25 558 GLY A CA 1
ATOM 4412 C C . GLY A 1 558 ? -1.683 9.811 20.567 1.00 96.25 558 GLY A C 1
ATOM 4413 O O . GLY A 1 558 ? -1.283 9.757 21.737 1.00 96.25 558 GLY A O 1
ATOM 4414 N N . ALA A 1 559 ? -2.240 8.757 19.960 1.00 96.31 559 ALA A N 1
ATOM 4415 C CA . ALA A 1 559 ? -2.445 7.452 20.585 1.00 96.31 559 ALA A CA 1
ATOM 4416 C C . ALA A 1 559 ? -1.130 6.804 21.048 1.00 96.31 559 ALA A C 1
ATOM 4418 O O . ALA A 1 559 ? -0.091 6.914 20.382 1.00 96.31 559 ALA A O 1
ATOM 4419 N N . ILE A 1 560 ? -1.189 6.085 22.172 1.00 97.56 560 ILE A N 1
ATOM 4420 C CA . ILE A 1 560 ? -0.054 5.311 22.682 1.00 97.56 560 ILE A CA 1
ATOM 4421 C C . ILE A 1 560 ? -0.437 3.858 22.919 1.00 97.56 560 ILE A C 1
ATOM 4423 O O . ILE A 1 560 ? -1.605 3.554 23.154 1.00 97.56 560 ILE A O 1
ATOM 4427 N N . GLU A 1 561 ? 0.551 2.961 22.912 1.00 96.94 561 GLU A N 1
ATOM 4428 C CA . GLU A 1 561 ? 0.355 1.557 23.308 1.00 96.94 561 GLU A CA 1
ATOM 4429 C C . GLU A 1 561 ? -0.817 0.894 22.556 1.00 96.94 561 GLU A C 1
ATOM 4431 O O . GLU A 1 561 ? -1.626 0.164 23.136 1.00 96.94 561 GLU A O 1
ATOM 4436 N N . THR A 1 562 ? -0.934 1.207 21.262 1.00 98.50 562 THR A N 1
ATOM 4437 C CA . THR A 1 562 ? -1.979 0.694 20.370 1.00 98.50 562 THR A CA 1
ATOM 4438 C C . THR A 1 562 ? -1.392 -0.390 19.468 1.00 98.50 562 THR A C 1
ATOM 4440 O O . THR A 1 562 ? -0.396 -0.166 18.778 1.00 98.50 562 THR A O 1
ATOM 4443 N N . LEU A 1 563 ? -2.008 -1.573 19.468 1.00 98.19 563 LEU A N 1
ATOM 4444 C CA . LEU A 1 563 ? -1.645 -2.706 18.618 1.00 98.19 563 LEU A CA 1
ATOM 4445 C C . LEU A 1 563 ? -2.670 -2.845 17.487 1.00 98.19 563 LEU A C 1
ATOM 4447 O O . LEU A 1 563 ? -3.852 -3.067 17.737 1.00 98.19 563 LEU A O 1
ATOM 4451 N N . LEU A 1 564 ? -2.218 -2.730 16.243 1.00 98.12 564 LEU A N 1
ATOM 4452 C CA . LEU A 1 564 ? -3.015 -2.896 15.033 1.00 98.12 564 LEU A CA 1
ATOM 4453 C C . LEU A 1 564 ? -2.613 -4.225 14.409 1.00 98.12 564 LEU A C 1
ATOM 4455 O O . LEU A 1 564 ? -1.516 -4.331 13.860 1.00 98.12 564 LEU A O 1
ATOM 4459 N N . ILE A 1 565 ? -3.470 -5.236 14.518 1.00 92.00 565 ILE A N 1
ATOM 4460 C CA . ILE A 1 565 ? -3.125 -6.618 14.188 1.00 92.00 565 ILE A CA 1
ATOM 4461 C C . ILE A 1 565 ? -4.072 -7.165 13.123 1.00 92.00 565 ILE A C 1
ATOM 4463 O O . ILE A 1 565 ? -5.278 -7.257 13.335 1.00 92.00 565 ILE A O 1
ATOM 4467 N N . GLY A 1 566 ? -3.528 -7.560 11.972 1.00 84.12 566 GLY A N 1
ATOM 4468 C CA . GLY A 1 566 ? -4.281 -8.319 10.969 1.00 84.12 566 GLY A CA 1
ATOM 4469 C C . GLY A 1 566 ? -5.468 -7.583 10.335 1.00 84.12 566 GLY A C 1
ATOM 4470 O O . GLY A 1 566 ? -6.367 -8.240 9.817 1.00 84.12 566 GLY A O 1
ATOM 4471 N N . ASN A 1 567 ? -5.515 -6.247 10.373 1.00 93.88 567 ASN A N 1
ATOM 4472 C CA . ASN A 1 567 ? -6.619 -5.486 9.781 1.00 93.88 567 ASN A CA 1
ATOM 4473 C C . ASN A 1 567 ? -6.519 -5.464 8.250 1.00 93.88 567 ASN A C 1
ATOM 4475 O O . ASN A 1 567 ? -5.423 -5.410 7.690 1.00 93.88 567 ASN A O 1
ATOM 4479 N N . GLN A 1 568 ? -7.666 -5.453 7.574 1.00 91.69 568 GLN A N 1
ATOM 4480 C CA . GLN A 1 568 ? -7.786 -5.307 6.125 1.00 91.69 568 GLN A CA 1
ATOM 4481 C C . GLN A 1 568 ? -8.295 -3.901 5.800 1.00 91.69 568 GLN A C 1
ATOM 4483 O O . GLN A 1 568 ? -9.427 -3.548 6.124 1.00 91.69 568 GLN A O 1
ATOM 4488 N N . ILE A 1 569 ? -7.453 -3.091 5.164 1.00 98.12 569 ILE A N 1
ATOM 4489 C CA . ILE A 1 569 ? -7.697 -1.667 4.942 1.00 98.12 569 ILE A CA 1
ATOM 4490 C C . ILE A 1 569 ? -7.577 -1.381 3.452 1.00 98.12 569 ILE A C 1
ATOM 4492 O O . ILE A 1 569 ? -6.478 -1.376 2.888 1.00 98.12 569 ILE A O 1
ATOM 4496 N N . GLU A 1 570 ? -8.714 -1.172 2.795 1.00 95.44 570 GLU A N 1
ATOM 4497 C CA . GLU A 1 570 ? -8.753 -1.174 1.336 1.00 95.44 570 GLU A CA 1
ATOM 4498 C C . GLU A 1 570 ? -9.533 -0.024 0.722 1.00 95.44 570 GLU A C 1
ATOM 4500 O O . GLU A 1 570 ? -10.640 0.305 1.141 1.00 95.44 570 GLU A O 1
ATOM 4505 N N . SER A 1 571 ? -8.988 0.523 -0.363 1.00 95.94 571 SER A N 1
ATOM 4506 C CA . SER A 1 571 ? -9.682 1.485 -1.223 1.00 95.94 571 SER A CA 1
ATOM 4507 C C . SER A 1 571 ? -10.199 2.729 -0.496 1.00 95.94 571 SER A C 1
ATOM 4509 O O . SER A 1 571 ? -11.141 3.369 -0.967 1.00 95.94 571 SER A O 1
ATOM 4511 N N . ASN A 1 572 ? -9.599 3.093 0.637 1.00 98.50 572 ASN A N 1
ATOM 4512 C CA . ASN A 1 572 ? -9.903 4.346 1.313 1.00 98.50 572 ASN A CA 1
ATOM 4513 C C . ASN A 1 572 ? -9.326 5.510 0.497 1.00 98.50 572 ASN A C 1
ATOM 4515 O O . ASN A 1 572 ? -8.258 5.403 -0.110 1.00 98.50 572 ASN A O 1
ATOM 4519 N N . SER A 1 573 ? -10.064 6.613 0.421 1.00 98.12 573 SER A N 1
ATOM 4520 C CA . SER A 1 573 ? -9.683 7.766 -0.393 1.00 98.12 573 SER A CA 1
ATOM 4521 C C . SER A 1 573 ? -8.396 8.405 0.126 1.00 98.12 573 SER A C 1
ATOM 4523 O O . SER A 1 573 ? -7.577 8.853 -0.678 1.00 98.12 573 SER A O 1
ATOM 4525 N N . LYS A 1 574 ? -8.214 8.483 1.449 1.00 97.75 574 LYS A N 1
ATOM 4526 C CA . LYS A 1 574 ? -6.957 8.948 2.052 1.00 97.75 574 LYS A CA 1
ATOM 4527 C C . LYS A 1 574 ? -6.093 7.747 2.466 1.00 97.75 574 LYS A C 1
ATOM 4529 O O . LYS A 1 574 ? -6.189 6.687 1.849 1.00 97.75 574 LYS A O 1
ATOM 4534 N N . GLU A 1 575 ? -5.193 7.920 3.423 1.00 98.25 575 GLU A N 1
ATOM 4535 C CA . GLU A 1 575 ? -4.248 6.891 3.849 1.00 98.25 575 GLU A CA 1
ATOM 4536 C C . GLU A 1 575 ? -4.962 5.634 4.360 1.00 98.25 575 GLU A C 1
ATOM 4538 O O . GLU A 1 575 ? -6.112 5.665 4.799 1.00 98.25 575 GLU A O 1
ATOM 4543 N N . GLY A 1 576 ? -4.269 4.500 4.355 1.00 98.50 576 GLY A N 1
ATOM 4544 C CA . GLY A 1 576 ? -4.781 3.327 5.051 1.00 98.50 576 GLY A CA 1
ATOM 4545 C C . GLY A 1 576 ? -4.691 3.505 6.570 1.00 98.50 576 GLY A C 1
ATOM 4546 O O . GLY A 1 576 ? -5.710 3.445 7.255 1.00 98.50 576 GLY A O 1
ATOM 4547 N N . ILE A 1 577 ? -3.487 3.759 7.088 1.00 98.88 577 ILE A N 1
ATOM 4548 C CA . ILE A 1 577 ? -3.238 4.036 8.511 1.00 98.88 577 ILE A CA 1
ATOM 4549 C C . ILE A 1 577 ? -2.418 5.322 8.650 1.00 98.88 577 ILE A C 1
ATOM 4551 O O . ILE A 1 577 ? -1.408 5.466 7.961 1.00 98.88 577 ILE A O 1
ATOM 4555 N N . CYS A 1 578 ? -2.787 6.212 9.572 1.00 98.44 578 CYS A N 1
ATOM 4556 C CA . CYS A 1 578 ? -1.939 7.344 9.963 1.00 98.44 578 CYS A CA 1
ATOM 4557 C C . CYS A 1 578 ? -1.505 7.242 11.426 1.00 98.44 578 CYS A C 1
ATOM 4559 O O . CYS A 1 578 ? -2.308 6.902 12.298 1.00 98.44 578 CYS A O 1
ATOM 4561 N N . LEU A 1 579 ? -0.240 7.571 11.669 1.00 98.50 579 LEU A N 1
ATOM 4562 C CA . LEU A 1 579 ? 0.376 7.749 12.975 1.00 98.50 579 LEU A CA 1
ATOM 4563 C C . LEU A 1 579 ? 0.755 9.224 13.109 1.00 98.50 579 LEU A C 1
ATOM 4565 O O . LEU A 1 579 ? 1.846 9.615 12.698 1.00 98.50 579 LEU A O 1
ATOM 4569 N N . ASP A 1 580 ? -0.147 10.015 13.680 1.00 95.88 580 ASP A N 1
ATOM 4570 C CA . ASP A 1 580 ? -0.084 11.471 13.678 1.00 95.88 580 ASP A CA 1
ATOM 4571 C C . ASP A 1 580 ? 0.019 12.072 15.095 1.00 95.88 580 ASP A C 1
ATOM 4573 O O . ASP A 1 580 ? -0.321 11.433 16.098 1.00 95.88 580 ASP A O 1
ATOM 4577 N N . TYR A 1 581 ? 0.447 13.338 15.181 1.00 94.56 581 TYR A N 1
ATOM 4578 C CA . TYR A 1 581 ? 0.279 14.224 16.350 1.00 94.56 581 TYR A CA 1
ATOM 4579 C C . TYR A 1 581 ? 0.698 13.610 17.702 1.00 94.56 581 TYR A C 1
ATOM 4581 O O . TYR A 1 581 ? 0.026 13.738 18.725 1.00 94.56 581 TYR A O 1
ATOM 4589 N N . GLY A 1 582 ? 1.839 12.934 17.735 1.00 94.69 582 GLY A N 1
ATOM 4590 C CA . GLY A 1 582 ? 2.373 12.304 18.938 1.00 94.69 582 GLY A CA 1
ATOM 4591 C C . GLY A 1 582 ? 2.069 10.824 19.072 1.00 94.69 582 GLY A C 1
ATOM 4592 O O . GLY A 1 582 ? 2.326 10.278 20.148 1.00 94.69 582 GLY A O 1
ATOM 4593 N N . ALA A 1 583 ? 1.561 10.162 18.029 1.00 97.19 583 ALA A N 1
ATOM 4594 C CA . ALA A 1 583 ? 1.409 8.714 18.015 1.00 97.19 583 ALA A CA 1
ATOM 4595 C C . ALA A 1 583 ? 2.741 8.036 18.388 1.00 97.19 583 ALA A C 1
ATOM 4597 O O . ALA A 1 583 ? 3.754 8.164 17.692 1.00 97.19 583 ALA A O 1
ATOM 4598 N N . THR A 1 584 ? 2.758 7.360 19.538 1.00 96.00 584 THR A N 1
ATOM 4599 C CA . THR A 1 584 ? 3.992 6.878 20.167 1.00 96.00 584 THR A CA 1
ATOM 4600 C C . THR A 1 584 ? 3.860 5.441 20.641 1.00 96.00 584 THR A C 1
ATOM 4602 O O . THR A 1 584 ? 2.859 5.103 21.264 1.00 96.00 584 THR A O 1
ATOM 4605 N N . LYS A 1 585 ? 4.900 4.613 20.471 1.00 95.00 585 LYS A N 1
ATOM 4606 C CA . LYS A 1 585 ? 4.945 3.259 21.066 1.00 95.00 585 LYS A CA 1
ATOM 4607 C C . LYS A 1 585 ? 3.787 2.364 20.571 1.00 95.00 585 LYS A C 1
ATOM 4609 O O . LYS A 1 585 ? 3.198 1.609 21.342 1.00 95.00 585 LYS A O 1
ATOM 4614 N N . ASN A 1 586 ? 3.438 2.465 19.288 1.00 97.94 586 ASN A N 1
ATOM 4615 C CA . ASN A 1 586 ? 2.404 1.636 18.658 1.00 97.94 586 ASN A CA 1
ATOM 4616 C C . ASN A 1 586 ? 3.022 0.489 17.845 1.00 97.94 586 ASN A C 1
ATOM 4618 O O . ASN A 1 586 ? 4.152 0.602 17.372 1.00 97.94 586 ASN A O 1
ATOM 4622 N N . LEU A 1 587 ? 2.278 -0.605 17.665 1.00 97.56 587 LEU A N 1
ATOM 4623 C CA . LEU A 1 587 ? 2.691 -1.769 16.872 1.00 97.56 587 LEU A CA 1
ATOM 4624 C C . LEU A 1 587 ? 1.686 -2.024 15.751 1.00 97.56 587 LEU A C 1
ATOM 4626 O O . LEU A 1 587 ? 0.517 -2.284 16.015 1.00 97.56 587 LEU A O 1
ATOM 4630 N N . LEU A 1 588 ? 2.152 -2.011 14.509 1.00 97.69 588 LEU A N 1
ATOM 4631 C CA . LEU A 1 588 ? 1.402 -2.429 13.330 1.00 97.69 588 LEU A CA 1
ATOM 4632 C C . LEU A 1 588 ? 1.956 -3.775 12.878 1.00 97.69 588 LEU A C 1
ATOM 4634 O O . LEU A 1 588 ? 3.110 -3.855 12.461 1.00 97.69 588 LEU A O 1
ATOM 4638 N N . LEU A 1 589 ? 1.131 -4.814 12.958 1.00 90.94 589 LEU A N 1
ATOM 4639 C CA . LEU A 1 589 ? 1.531 -6.195 12.740 1.00 90.94 589 LEU A CA 1
ATOM 4640 C C . LEU A 1 589 ? 0.553 -6.918 11.799 1.00 90.94 589 LEU A C 1
ATOM 4642 O O . LEU A 1 589 ? -0.648 -6.970 12.056 1.00 90.94 589 LEU A O 1
ATOM 4646 N N . PHE A 1 590 ? 1.053 -7.505 10.709 1.00 85.62 590 PHE A N 1
ATOM 4647 C CA . PHE A 1 590 ? 0.260 -8.302 9.750 1.00 85.62 590 PHE A CA 1
ATOM 4648 C C . PHE A 1 590 ? -0.933 -7.588 9.088 1.00 85.62 590 PHE A C 1
ATOM 4650 O O . PHE A 1 590 ? -1.820 -8.251 8.545 1.00 85.62 590 PHE A O 1
ATOM 4657 N N . ASN A 1 591 ? -0.980 -6.253 9.084 1.00 91.50 591 ASN A N 1
ATOM 4658 C CA . ASN A 1 591 ? -2.065 -5.527 8.420 1.00 91.50 591 ASN A CA 1
ATOM 4659 C C . ASN A 1 591 ? -1.937 -5.628 6.895 1.00 91.50 591 ASN A C 1
ATOM 4661 O O . ASN A 1 591 ? -0.835 -5.717 6.351 1.00 91.50 591 ASN A O 1
ATOM 4665 N N . GLN A 1 592 ? -3.068 -5.594 6.198 1.00 86.56 592 GLN A N 1
ATOM 4666 C CA . GLN A 1 592 ? -3.158 -5.635 4.742 1.00 86.56 592 GLN A CA 1
ATOM 4667 C C . GLN A 1 592 ? -3.717 -4.311 4.236 1.00 86.56 592 GLN A C 1
ATOM 4669 O O . GLN A 1 592 ? -4.846 -3.949 4.557 1.00 86.56 592 GLN A O 1
ATOM 4674 N N . LEU A 1 593 ? -2.926 -3.595 3.444 1.00 96.25 593 LEU A N 1
ATOM 4675 C CA . LEU A 1 593 ? -3.248 -2.262 2.961 1.00 96.25 593 LEU A CA 1
ATOM 4676 C C . LEU A 1 593 ? -3.174 -2.235 1.440 1.00 96.25 593 LEU A C 1
ATOM 4678 O O . LEU A 1 593 ? -2.089 -2.411 0.875 1.00 96.25 593 LEU A O 1
ATOM 4682 N N . SER A 1 594 ? -4.307 -1.996 0.774 1.00 89.06 594 SER A N 1
ATOM 4683 C CA . SER A 1 594 ? -4.318 -1.916 -0.687 1.00 89.06 594 SER A CA 1
ATOM 4684 C C . SER A 1 594 ? -5.310 -0.944 -1.306 1.00 89.06 594 SER A C 1
ATOM 4686 O O . SER A 1 594 ? -6.432 -0.780 -0.840 1.00 89.06 594 SER A O 1
ATOM 4688 N N . GLY A 1 595 ? -4.919 -0.309 -2.411 1.00 88.44 595 GLY A N 1
ATOM 4689 C CA . GLY A 1 595 ? -5.781 0.624 -3.139 1.00 88.44 595 GLY A CA 1
ATOM 4690 C C . GLY A 1 595 ? -6.073 1.933 -2.405 1.00 88.44 595 GLY A C 1
ATOM 4691 O O . GLY A 1 595 ? -6.976 2.648 -2.829 1.00 88.44 595 GLY A O 1
ATOM 4692 N N . ASN A 1 596 ? -5.368 2.248 -1.315 1.00 98.06 596 ASN A N 1
ATOM 4693 C CA . ASN A 1 596 ? -5.618 3.460 -0.537 1.00 98.06 596 ASN A CA 1
ATOM 4694 C C . ASN A 1 596 ? -4.902 4.682 -1.142 1.00 98.06 596 ASN A C 1
ATOM 4696 O O . ASN A 1 596 ? -3.908 4.551 -1.865 1.00 98.06 596 ASN A O 1
ATOM 4700 N N . GLY A 1 597 ? -5.392 5.876 -0.812 1.00 97.50 597 GLY A N 1
ATOM 4701 C CA . GLY A 1 597 ? -4.654 7.129 -0.969 1.00 97.50 597 GLY A CA 1
ATOM 4702 C C . GLY A 1 597 ? -4.739 7.815 -2.330 1.00 97.50 597 GLY A C 1
ATOM 4703 O O . GLY A 1 597 ? -3.940 8.709 -2.616 1.00 97.50 597 GLY A O 1
ATOM 4704 N N . ASN A 1 598 ? -5.694 7.443 -3.190 1.00 94.25 598 ASN A N 1
ATOM 4705 C CA . ASN A 1 598 ? -5.861 8.109 -4.490 1.00 94.25 598 ASN A CA 1
ATOM 4706 C C . ASN A 1 598 ? -6.581 9.466 -4.416 1.00 94.25 598 ASN A C 1
ATOM 4708 O O . ASN A 1 598 ? -6.603 10.171 -5.424 1.00 94.25 598 ASN A O 1
ATOM 4712 N N . ARG A 1 599 ? -7.174 9.815 -3.267 1.00 95.25 599 ARG A N 1
ATOM 4713 C CA . ARG A 1 599 ? -8.049 10.977 -3.055 1.00 95.25 599 ARG A CA 1
ATOM 4714 C C . ARG A 1 599 ? -9.310 10.996 -3.939 1.00 95.25 599 ARG A C 1
ATOM 4716 O O . ARG A 1 599 ? -9.693 12.047 -4.456 1.00 95.25 599 ARG A O 1
ATOM 4723 N N . TRP A 1 600 ? -9.949 9.844 -4.148 1.00 94.81 600 TRP A N 1
ATOM 4724 C CA . TRP A 1 600 ? -11.220 9.729 -4.869 1.00 94.81 600 TRP A CA 1
ATOM 4725 C C . TRP A 1 600 ? -12.368 10.401 -4.097 1.00 94.81 600 TRP A C 1
ATOM 4727 O O . TRP A 1 600 ? -12.363 10.476 -2.874 1.00 94.81 600 TRP A O 1
ATOM 4737 N N . GLY A 1 601 ? -13.367 10.933 -4.808 1.00 94.06 601 GLY A N 1
ATOM 4738 C CA . GLY A 1 601 ? -14.545 11.540 -4.167 1.00 94.06 601 GLY A CA 1
ATOM 4739 C C . GLY A 1 601 ? -14.298 12.871 -3.432 1.00 94.06 601 GLY A C 1
ATOM 4740 O O . GLY A 1 601 ? -15.124 13.274 -2.614 1.00 94.06 601 GLY A O 1
ATOM 4741 N N . LYS A 1 602 ? -13.187 13.567 -3.721 1.00 94.62 602 LYS A N 1
ATOM 4742 C CA . LYS A 1 602 ? -12.849 14.889 -3.158 1.00 94.62 602 LYS A CA 1
ATOM 4743 C C . LYS A 1 602 ? -13.230 16.033 -4.105 1.00 94.62 602 LYS A C 1
ATOM 4745 O O . LYS A 1 602 ? -12.796 16.048 -5.264 1.00 94.62 602 LYS A O 1
ATOM 4750 N N . SER A 1 603 ? -13.989 17.012 -3.607 1.00 94.38 603 SER A N 1
ATOM 4751 C CA . SER A 1 603 ? -14.246 18.291 -4.288 1.00 94.38 603 SER A CA 1
ATOM 4752 C C . SER A 1 603 ? -12.998 19.184 -4.270 1.00 94.38 603 SER A C 1
ATOM 4754 O O . SER A 1 603 ? -12.037 18.893 -3.562 1.00 94.38 603 SER A O 1
ATOM 4756 N N . ASP A 1 604 ? -12.980 20.267 -5.051 1.00 94.00 604 ASP A N 1
ATOM 4757 C CA . ASP A 1 604 ? -11.862 21.225 -5.010 1.00 94.00 604 ASP A CA 1
ATOM 4758 C C . ASP A 1 604 ? -11.752 21.921 -3.647 1.00 94.00 604 ASP A C 1
ATOM 4760 O O . ASP A 1 604 ? -10.649 22.194 -3.185 1.00 94.00 604 ASP A O 1
ATOM 4764 N N . GLU A 1 605 ? -12.880 22.140 -2.968 1.00 94.50 605 GLU A N 1
ATOM 4765 C CA . GLU A 1 605 ? -12.910 22.671 -1.604 1.00 94.50 605 GLU A CA 1
ATOM 4766 C C . GLU A 1 605 ? -12.286 21.685 -0.606 1.00 94.50 605 GLU A C 1
ATOM 4768 O O . GLU A 1 605 ? -11.486 22.086 0.234 1.00 94.50 605 GLU A O 1
ATOM 4773 N N . ASP A 1 606 ? -12.579 20.385 -0.734 1.00 94.75 606 ASP A N 1
ATOM 4774 C CA . ASP A 1 606 ? -11.950 19.355 0.101 1.00 94.75 606 ASP A CA 1
ATOM 4775 C C . ASP A 1 606 ? -10.431 19.306 -0.130 1.00 94.75 606 ASP A C 1
ATOM 4777 O O . ASP A 1 606 ? -9.654 19.217 0.817 1.00 94.75 606 ASP A O 1
ATOM 4781 N N . LEU A 1 607 ? -9.993 19.392 -1.393 1.00 95.00 607 LEU A N 1
ATOM 4782 C CA . LEU A 1 607 ? -8.569 19.421 -1.738 1.00 95.00 607 LEU A CA 1
ATOM 4783 C C . LEU A 1 607 ? -7.879 20.705 -1.265 1.00 95.00 607 LEU A C 1
ATOM 4785 O O . LEU A 1 607 ? -6.692 20.666 -0.951 1.00 95.00 607 LEU A O 1
ATOM 4789 N N . ALA A 1 608 ? -8.596 21.829 -1.207 1.00 93.62 608 ALA A N 1
ATOM 4790 C CA . ALA A 1 608 ? -8.076 23.078 -0.663 1.00 93.62 608 ALA A CA 1
ATOM 4791 C C . ALA A 1 608 ? -7.887 22.980 0.855 1.00 93.62 608 ALA A C 1
ATOM 4793 O O . ALA A 1 608 ? -6.850 23.402 1.357 1.00 93.62 608 ALA A O 1
ATOM 4794 N N . ARG A 1 609 ? -8.840 22.358 1.567 1.00 91.81 609 ARG A N 1
ATOM 4795 C CA . ARG A 1 609 ? -8.705 22.061 3.003 1.00 91.81 609 ARG A CA 1
ATOM 4796 C C . ARG A 1 609 ? -7.530 21.132 3.293 1.00 91.81 609 ARG A C 1
ATOM 4798 O O . ARG A 1 609 ? -6.868 21.321 4.297 1.00 91.81 609 ARG A O 1
ATOM 4805 N N . ASP A 1 610 ? -7.255 20.177 2.405 1.00 90.38 610 ASP A N 1
ATOM 4806 C CA . ASP A 1 610 ? -6.095 19.278 2.478 1.00 90.38 610 ASP A CA 1
ATOM 4807 C C . ASP A 1 610 ? -4.796 19.887 1.887 1.00 90.38 610 ASP A C 1
ATOM 4809 O O . ASP A 1 610 ? -3.827 19.154 1.698 1.00 90.38 610 ASP A O 1
ATOM 4813 N N . PHE A 1 611 ? -4.771 21.187 1.562 1.00 90.62 611 PHE A N 1
ATOM 4814 C CA . PHE A 1 611 ? -3.614 21.933 1.028 1.00 90.62 611 PHE A CA 1
ATOM 4815 C C . PHE A 1 611 ? -3.050 21.457 -0.328 1.00 90.62 611 PHE A C 1
ATOM 4817 O O . PHE A 1 611 ? -1.952 21.842 -0.716 1.00 90.62 611 PHE A O 1
ATOM 4824 N N . VAL A 1 612 ? -3.812 20.681 -1.106 1.00 92.75 612 VAL A N 1
ATOM 4825 C CA . VAL A 1 612 ? -3.352 20.066 -2.373 1.00 92.75 612 VAL A CA 1
ATOM 4826 C C . VAL A 1 612 ? -4.120 20.528 -3.616 1.00 92.75 612 VAL A C 1
ATOM 4828 O O . VAL A 1 612 ? -3.886 20.037 -4.720 1.00 92.75 612 VAL A O 1
ATOM 4831 N N . ALA A 1 613 ? -5.043 21.489 -3.490 1.00 92.00 613 ALA A N 1
ATOM 4832 C CA . ALA A 1 613 ? -5.801 22.000 -4.641 1.00 92.00 613 ALA A CA 1
ATOM 4833 C C . ALA A 1 613 ? -4.895 22.586 -5.743 1.00 92.00 613 ALA A C 1
ATOM 4835 O O . ALA A 1 613 ? -5.164 22.401 -6.931 1.00 92.00 613 ALA A O 1
ATOM 4836 N N . ALA A 1 614 ? -3.795 23.247 -5.362 1.00 90.62 614 ALA A N 1
ATOM 4837 C CA . ALA A 1 614 ? -2.857 23.878 -6.293 1.00 90.62 614 ALA A CA 1
ATOM 4838 C C . ALA A 1 614 ? -2.065 22.874 -7.153 1.00 90.62 614 ALA A C 1
ATOM 4840 O O . ALA A 1 614 ? -1.544 23.241 -8.209 1.00 90.62 614 ALA A O 1
ATOM 4841 N N . ASP A 1 615 ? -1.992 21.607 -6.740 1.00 87.81 615 ASP A N 1
ATOM 4842 C CA . ASP A 1 615 ? -1.331 20.553 -7.512 1.00 87.81 615 ASP A CA 1
ATOM 4843 C C . ASP A 1 615 ? -2.162 20.112 -8.725 1.00 87.81 615 ASP A C 1
ATOM 4845 O O . ASP A 1 615 ? -1.627 19.539 -9.680 1.00 87.81 615 ASP A O 1
ATOM 4849 N N . GLY A 1 616 ? -3.462 20.416 -8.719 1.00 89.94 616 GLY A N 1
ATOM 4850 C CA . GLY A 1 616 ? -4.404 20.061 -9.770 1.00 89.94 616 GLY A CA 1
ATOM 4851 C C . GLY A 1 616 ? -4.816 18.587 -9.750 1.00 89.94 616 GLY A C 1
ATOM 4852 O O . GLY A 1 616 ? -4.555 17.835 -8.807 1.00 89.94 616 GLY A O 1
ATOM 4853 N N . ARG A 1 617 ? -5.490 18.164 -10.823 1.00 91.19 617 ARG A N 1
ATOM 4854 C CA . ARG A 1 617 ? -6.064 16.818 -10.973 1.00 91.19 617 ARG A CA 1
ATOM 4855 C C . ARG A 1 617 ? -5.396 16.019 -12.097 1.00 91.19 617 ARG A C 1
ATOM 4857 O O . ARG A 1 617 ? -4.745 16.576 -12.989 1.00 91.19 617 ARG A O 1
ATOM 4864 N N . LEU A 1 618 ? -5.543 14.703 -12.019 1.00 84.19 618 LEU A N 1
ATOM 4865 C CA . LEU A 1 618 ? -5.287 13.748 -13.093 1.00 84.19 618 LEU A CA 1
ATOM 4866 C C . LEU A 1 618 ? -6.529 13.632 -14.005 1.00 84.19 618 LEU A C 1
ATOM 4868 O O . LEU A 1 618 ? -7.614 14.074 -13.616 1.00 84.19 618 LEU A O 1
ATOM 4872 N N . PRO A 1 619 ? -6.408 13.049 -15.216 1.00 82.62 619 PRO A N 1
ATOM 4873 C CA . PRO A 1 619 ? -7.538 12.887 -16.142 1.00 82.62 619 PRO A CA 1
ATOM 4874 C C . PRO A 1 619 ? -8.714 12.073 -15.585 1.00 82.62 619 PRO A C 1
ATOM 4876 O O . PRO A 1 619 ? -9.847 12.269 -16.012 1.00 82.62 619 PRO A O 1
ATOM 4879 N N . ASP A 1 620 ? -8.458 11.188 -14.620 1.00 79.06 620 ASP A N 1
ATOM 4880 C CA . ASP A 1 620 ? -9.482 10.410 -13.910 1.00 79.06 620 ASP A CA 1
ATOM 4881 C C . ASP A 1 620 ? -10.261 11.232 -12.859 1.00 79.06 620 ASP A C 1
ATOM 4883 O O . ASP A 1 620 ? -11.135 10.708 -12.170 1.00 79.06 620 ASP A O 1
ATOM 4887 N N . GLY A 1 621 ? -9.946 12.524 -12.723 1.00 85.62 621 GLY A N 1
ATOM 4888 C CA . GLY A 1 621 ? -10.569 13.448 -11.783 1.00 85.62 621 GLY A CA 1
ATOM 4889 C C . GLY A 1 621 ? -9.976 13.410 -10.374 1.00 85.62 621 GLY A C 1
ATOM 4890 O O . GLY A 1 621 ? -10.368 14.229 -9.545 1.00 85.62 621 GLY A O 1
ATOM 4891 N N . THR A 1 622 ? -9.028 12.524 -10.073 1.00 92.00 622 THR A N 1
ATOM 4892 C CA . THR A 1 622 ? -8.388 12.449 -8.751 1.00 92.00 622 THR A CA 1
ATOM 4893 C C . THR A 1 622 ? -7.255 13.475 -8.600 1.00 92.00 622 THR A C 1
ATOM 4895 O O . THR A 1 622 ? -6.720 13.973 -9.588 1.00 92.00 622 THR A O 1
ATOM 4898 N N . ALA A 1 623 ? -6.875 13.837 -7.369 1.00 92.56 623 ALA A N 1
ATOM 4899 C CA . ALA A 1 623 ? -5.805 14.820 -7.126 1.00 92.56 623 ALA A CA 1
ATOM 4900 C C . ALA A 1 623 ? -4.432 14.311 -7.599 1.00 92.56 623 ALA A C 1
ATOM 4902 O O . ALA A 1 623 ? -4.161 13.118 -7.490 1.00 92.56 623 ALA A O 1
ATOM 4903 N N . ARG A 1 624 ? -3.539 15.185 -8.084 1.00 90.25 624 ARG A N 1
ATOM 4904 C CA . ARG A 1 624 ? -2.169 14.768 -8.456 1.00 90.25 624 ARG A CA 1
ATOM 4905 C C . ARG A 1 624 ? -1.325 14.366 -7.250 1.00 90.25 624 ARG A C 1
ATOM 4907 O O . ARG A 1 624 ? -0.575 13.398 -7.339 1.00 90.25 624 ARG A O 1
ATOM 4914 N N . ALA A 1 625 ? -1.447 15.089 -6.141 1.00 92.31 625 ALA A N 1
ATOM 4915 C CA . ALA A 1 625 ? -0.819 14.704 -4.886 1.00 92.31 625 ALA A CA 1
ATOM 4916 C C . ALA A 1 625 ? -1.566 13.507 -4.288 1.00 92.31 625 ALA A C 1
ATOM 4918 O O . ALA A 1 625 ? -2.778 13.566 -4.070 1.00 92.31 625 ALA A O 1
ATOM 4919 N N . LYS A 1 626 ? -0.850 12.414 -4.025 1.00 95.06 626 LYS A N 1
ATOM 4920 C CA . LYS A 1 626 ? -1.389 11.208 -3.381 1.00 95.06 626 LYS A CA 1
ATOM 4921 C C . LYS A 1 626 ? -0.871 11.091 -1.958 1.00 95.06 626 LYS A C 1
ATOM 4923 O O . LYS A 1 626 ? 0.090 11.759 -1.584 1.00 95.06 626 LYS A O 1
ATOM 4928 N N . VAL A 1 627 ? -1.519 10.238 -1.177 1.00 96.56 627 VAL A N 1
ATOM 4929 C CA . VAL A 1 627 ? -1.135 9.958 0.210 1.00 96.56 627 VAL A CA 1
ATOM 4930 C C . VAL A 1 627 ? -0.749 8.487 0.382 1.00 96.56 627 VAL A C 1
ATOM 4932 O O . VAL A 1 627 ? -1.190 7.653 -0.418 1.00 96.56 627 VAL A O 1
ATOM 4935 N N . PRO A 1 628 ? 0.131 8.159 1.345 1.00 97.50 628 PRO A N 1
ATOM 4936 C CA . PRO A 1 628 ? 0.710 6.825 1.463 1.00 97.50 628 PRO A CA 1
ATOM 4937 C C . PRO A 1 628 ? -0.285 5.787 1.995 1.00 97.50 628 PRO A C 1
ATOM 4939 O O . PRO A 1 628 ? -1.361 6.119 2.493 1.00 97.50 628 PRO A O 1
ATOM 4942 N N . ALA A 1 629 ? 0.091 4.508 1.946 1.00 98.38 629 ALA A N 1
ATOM 4943 C CA . ALA A 1 629 ? -0.677 3.466 2.626 1.00 98.38 629 ALA A CA 1
ATOM 4944 C C . ALA A 1 629 ? -0.565 3.594 4.152 1.00 98.38 629 ALA A C 1
ATOM 4946 O O . ALA A 1 629 ? -1.577 3.509 4.847 1.00 98.38 629 ALA A O 1
ATOM 4947 N N . ILE A 1 630 ? 0.655 3.815 4.653 1.00 98.81 630 ILE A N 1
ATOM 4948 C CA . ILE A 1 630 ? 0.925 4.140 6.055 1.00 98.81 630 ILE A CA 1
ATOM 4949 C C . ILE A 1 630 ? 1.659 5.478 6.127 1.00 98.81 630 ILE A C 1
ATOM 4951 O O . ILE A 1 630 ? 2.729 5.628 5.534 1.00 98.81 630 ILE A O 1
ATOM 4955 N N . SER A 1 631 ? 1.089 6.429 6.863 1.00 98.25 631 SER A N 1
ATOM 4956 C CA . SER A 1 631 ? 1.703 7.723 7.164 1.00 98.25 631 SER A CA 1
ATOM 4957 C C . SER A 1 631 ? 2.236 7.753 8.593 1.00 98.25 631 SER A C 1
ATOM 4959 O O . SER A 1 631 ? 1.577 7.270 9.513 1.00 98.25 631 SER A O 1
ATOM 4961 N N . ILE A 1 632 ? 3.419 8.334 8.768 1.00 98.12 632 ILE A N 1
ATOM 4962 C CA . ILE A 1 632 ? 4.029 8.654 10.059 1.00 98.12 632 ILE A CA 1
ATOM 4963 C C . ILE A 1 632 ? 4.319 10.153 10.059 1.00 98.12 632 ILE A C 1
ATOM 4965 O O . ILE A 1 632 ? 5.123 10.632 9.260 1.00 98.12 632 ILE A O 1
ATOM 4969 N N . ASP A 1 633 ? 3.685 10.900 10.951 1.00 95.25 633 ASP A N 1
ATOM 4970 C CA . ASP A 1 633 ? 3.795 12.352 10.988 1.00 95.25 633 ASP A CA 1
ATOM 4971 C C . ASP A 1 633 ? 3.753 12.864 12.425 1.00 95.25 633 ASP A C 1
ATOM 4973 O O . ASP A 1 633 ? 2.751 12.761 13.121 1.00 95.25 633 ASP A O 1
ATOM 4977 N N . ASN A 1 634 ? 4.858 13.428 12.901 1.00 94.62 634 ASN A N 1
ATOM 4978 C CA . ASN A 1 634 ? 5.016 13.809 14.301 1.00 94.62 634 ASN A CA 1
ATOM 4979 C C . ASN A 1 634 ? 4.837 12.611 15.244 1.00 94.62 634 ASN A C 1
ATOM 4981 O O . ASN A 1 634 ? 4.050 12.652 16.183 1.00 94.62 634 ASN A O 1
ATOM 4985 N N . ALA A 1 635 ? 5.575 11.527 15.002 1.00 95.50 635 ALA A N 1
ATOM 4986 C CA . ALA A 1 635 ? 5.386 10.252 15.695 1.00 95.50 635 ALA A CA 1
ATOM 4987 C C . ALA A 1 635 ? 6.716 9.552 16.028 1.00 95.50 635 ALA A C 1
ATOM 4989 O O . ALA A 1 635 ? 7.715 9.703 15.316 1.00 95.50 635 ALA A O 1
ATOM 4990 N N . LEU A 1 636 ? 6.747 8.783 17.125 1.00 92.19 636 LEU A N 1
ATOM 4991 C CA . LEU A 1 636 ? 7.984 8.168 17.624 1.00 92.19 636 LEU A CA 1
ATOM 4992 C C . LEU A 1 636 ? 7.841 6.735 18.144 1.00 92.19 636 LEU A C 1
ATOM 4994 O O . LEU A 1 636 ? 6.829 6.349 18.724 1.00 92.19 636 LEU A O 1
ATOM 4998 N N . HIS A 1 637 ? 8.910 5.954 18.003 1.00 92.62 637 HIS A N 1
ATOM 4999 C CA . HIS A 1 637 ? 9.018 4.598 18.564 1.00 92.62 637 HIS A CA 1
ATOM 5000 C C . HIS A 1 637 ? 7.899 3.640 18.142 1.00 92.62 637 HIS A C 1
ATOM 5002 O O . HIS A 1 637 ? 7.545 2.726 18.890 1.00 92.62 637 HIS A O 1
ATOM 5008 N N . ASN A 1 638 ? 7.325 3.849 16.959 1.00 96.56 638 ASN A N 1
ATOM 5009 C CA . ASN A 1 638 ? 6.343 2.933 16.403 1.00 96.56 638 ASN A CA 1
ATOM 5010 C C . ASN A 1 638 ? 7.052 1.787 15.674 1.00 96.56 638 ASN A C 1
ATOM 5012 O O . ASN A 1 638 ? 8.093 1.983 15.042 1.00 96.56 638 ASN A O 1
ATOM 5016 N N . LEU A 1 639 ? 6.478 0.592 15.776 1.00 96.31 639 LEU A N 1
ATOM 5017 C CA . LEU A 1 639 ? 6.974 -0.636 15.167 1.00 96.31 639 LEU A CA 1
ATOM 5018 C C . LEU A 1 639 ? 6.017 -1.051 14.048 1.00 96.31 639 LEU A C 1
ATOM 5020 O O . LEU A 1 639 ? 4.846 -1.321 14.300 1.00 96.31 639 LEU A O 1
ATOM 5024 N N . LEU A 1 640 ? 6.501 -1.097 12.814 1.00 96.75 640 LEU A N 1
ATOM 5025 C CA . LEU A 1 640 ? 5.757 -1.538 11.638 1.00 96.75 640 LEU A CA 1
ATOM 5026 C C . LEU A 1 640 ? 6.389 -2.843 11.168 1.00 96.75 640 LEU A C 1
ATOM 5028 O O . LEU A 1 640 ? 7.410 -2.821 10.481 1.00 96.75 640 LEU A O 1
ATOM 5032 N N . LEU A 1 641 ? 5.796 -3.964 11.575 1.00 89.12 641 LEU A N 1
ATOM 5033 C CA . LEU A 1 641 ? 6.339 -5.303 11.387 1.00 89.12 641 LEU A CA 1
ATOM 5034 C C . LEU A 1 641 ? 5.419 -6.152 10.511 1.00 89.12 641 LEU A C 1
ATOM 5036 O O . LEU A 1 641 ? 4.216 -6.237 10.759 1.00 89.12 641 LEU A O 1
ATOM 5040 N N . HIS A 1 642 ? 5.978 -6.835 9.516 1.00 82.00 642 HIS A N 1
ATOM 5041 C CA . HIS A 1 642 ? 5.259 -7.871 8.767 1.00 82.00 642 HIS A CA 1
ATOM 5042 C C . HIS A 1 642 ? 3.936 -7.438 8.103 1.00 82.00 642 HIS A C 1
ATOM 5044 O O . HIS A 1 642 ? 3.028 -8.250 7.909 1.00 82.00 642 HIS A O 1
ATOM 5050 N N . ASN A 1 643 ? 3.786 -6.162 7.754 1.00 87.56 643 ASN A N 1
ATOM 5051 C CA . ASN A 1 643 ? 2.599 -5.668 7.061 1.00 87.56 643 ASN A CA 1
ATOM 5052 C C . ASN A 1 643 ? 2.698 -5.933 5.555 1.00 87.56 643 ASN A C 1
ATOM 5054 O O . ASN A 1 643 ? 3.783 -6.061 4.986 1.00 87.56 643 ASN A O 1
ATOM 5058 N N . PHE A 1 644 ? 1.544 -5.980 4.896 1.00 81.06 644 PHE A N 1
ATOM 5059 C CA . PHE A 1 644 ? 1.427 -6.183 3.458 1.00 81.06 644 PHE A CA 1
ATOM 5060 C C . PHE A 1 644 ? 0.820 -4.962 2.817 1.00 81.06 644 PHE A C 1
ATOM 5062 O O . PHE A 1 644 ? -0.363 -4.674 2.982 1.00 81.06 644 PHE A O 1
ATOM 5069 N N . ILE A 1 645 ? 1.647 -4.256 2.071 1.00 92.88 645 ILE A N 1
ATOM 5070 C CA . ILE A 1 645 ? 1.341 -2.923 1.594 1.00 92.88 645 ILE A CA 1
ATOM 5071 C C . ILE A 1 645 ? 1.470 -2.959 0.091 1.00 92.88 645 ILE A C 1
ATOM 5073 O O . ILE A 1 645 ? 2.581 -2.946 -0.438 1.00 92.88 645 ILE A O 1
ATOM 5077 N N . HIS A 1 646 ? 0.344 -3.050 -0.605 1.00 82.31 646 HIS A N 1
ATOM 5078 C CA . HIS A 1 646 ? 0.387 -3.224 -2.044 1.00 82.31 646 HIS A CA 1
ATOM 5079 C C . HIS A 1 646 ? -0.644 -2.409 -2.802 1.00 82.31 646 HIS A C 1
ATOM 5081 O O . HIS A 1 646 ? -1.763 -2.255 -2.335 1.00 82.31 646 HIS A O 1
ATOM 5087 N N . HIS A 1 647 ? -0.314 -1.962 -4.013 1.00 83.38 647 HIS A N 1
ATOM 5088 C CA . HIS A 1 647 ? -1.278 -1.293 -4.895 1.00 83.38 647 HIS A CA 1
ATOM 5089 C C . HIS A 1 647 ? -1.879 -0.011 -4.312 1.00 83.38 647 HIS A C 1
ATOM 5091 O O . HIS A 1 647 ? -3.033 0.309 -4.585 1.00 83.38 647 HIS A O 1
ATOM 5097 N N . ASN A 1 648 ? -1.146 0.710 -3.466 1.00 94.38 648 ASN A N 1
ATOM 5098 C CA . ASN A 1 648 ? -1.579 2.016 -2.970 1.00 94.38 648 ASN A CA 1
ATOM 5099 C C . ASN A 1 648 ? -1.122 3.120 -3.931 1.00 94.38 648 ASN A C 1
ATOM 5101 O O . ASN A 1 648 ? -0.201 2.934 -4.725 1.00 94.38 648 ASN A O 1
ATOM 5105 N N . PHE A 1 649 ? -1.801 4.264 -3.902 1.00 92.69 649 PHE A N 1
ATOM 5106 C CA . PHE A 1 649 ? -1.598 5.301 -4.913 1.00 92.69 649 PHE A CA 1
ATOM 5107 C C . PHE A 1 649 ? -0.459 6.264 -4.588 1.00 92.69 649 PHE A C 1
ATOM 5109 O O . PHE A 1 649 ? 0.166 6.760 -5.521 1.00 92.69 649 PHE A O 1
ATOM 5116 N N . GLY A 1 650 ? -0.187 6.519 -3.307 1.00 93.75 650 GLY A N 1
ATOM 5117 C CA . GLY A 1 650 ? 1.048 7.157 -2.849 1.00 93.75 650 GLY A CA 1
ATOM 5118 C C . GLY A 1 650 ? 2.103 6.129 -2.433 1.00 93.75 650 GLY A C 1
ATOM 5119 O O . GLY A 1 650 ? 1.985 4.946 -2.758 1.00 93.75 650 GLY A O 1
ATOM 5120 N N . SER A 1 651 ? 3.117 6.574 -1.688 1.00 96.31 651 SER A N 1
ATOM 5121 C CA . SER A 1 651 ? 4.183 5.711 -1.160 1.00 96.31 651 SER A CA 1
ATOM 5122 C C . SER A 1 651 ? 3.623 4.559 -0.306 1.00 96.31 651 SER A C 1
ATOM 5124 O O . SER A 1 651 ? 2.538 4.663 0.270 1.00 96.31 651 SER A O 1
ATOM 5126 N N . GLY A 1 652 ? 4.350 3.445 -0.200 1.00 97.62 652 GLY A N 1
ATOM 5127 C CA . GLY A 1 652 ? 3.951 2.336 0.669 1.00 97.62 652 GLY A CA 1
ATOM 5128 C C . GLY A 1 652 ? 3.904 2.780 2.132 1.00 97.62 652 GLY A C 1
ATOM 5129 O O . GLY A 1 652 ? 2.839 2.827 2.748 1.00 97.62 652 GLY A O 1
ATOM 5130 N N . ILE A 1 653 ? 5.058 3.170 2.664 1.00 98.44 653 ILE A N 1
ATOM 5131 C CA . ILE A 1 653 ? 5.194 3.779 3.990 1.00 98.44 653 ILE A CA 1
ATOM 5132 C C . ILE A 1 653 ? 5.892 5.119 3.813 1.00 98.44 653 ILE A C 1
ATOM 5134 O O . ILE A 1 653 ? 6.916 5.183 3.138 1.00 98.44 653 ILE A O 1
ATOM 5138 N N . LYS A 1 654 ? 5.367 6.182 4.419 1.00 97.25 654 LYS A N 1
ATOM 5139 C CA . LYS A 1 654 ? 5.990 7.505 4.379 1.00 97.25 654 LYS A CA 1
ATOM 5140 C C . LYS A 1 654 ? 6.047 8.115 5.766 1.00 97.25 654 LYS A C 1
ATOM 5142 O O . LYS A 1 654 ? 5.019 8.274 6.417 1.00 97.25 654 LYS A O 1
ATOM 5147 N N . ILE A 1 655 ? 7.244 8.518 6.168 1.00 95.94 655 ILE A N 1
ATOM 5148 C CA . ILE A 1 655 ? 7.426 9.516 7.213 1.00 95.94 655 ILE A CA 1
ATOM 5149 C C . ILE A 1 655 ? 7.294 10.880 6.539 1.00 95.94 655 ILE A C 1
ATOM 5151 O O . ILE A 1 655 ? 8.065 11.192 5.639 1.00 95.94 655 ILE A O 1
ATOM 5155 N N . VAL A 1 656 ? 6.267 11.652 6.890 1.00 91.00 656 VAL A N 1
ATOM 5156 C CA . VAL A 1 656 ? 5.922 12.901 6.190 1.00 91.00 656 VAL A CA 1
ATOM 5157 C C . VAL A 1 656 ? 6.813 14.048 6.664 1.00 91.00 656 VAL A C 1
ATOM 5159 O O . VAL A 1 656 ? 7.434 14.733 5.853 1.00 91.00 656 VAL A O 1
ATOM 5162 N N . ARG A 1 657 ? 6.873 14.241 7.985 1.00 87.81 657 ARG A N 1
ATOM 5163 C CA . ARG A 1 657 ? 7.642 15.288 8.673 1.00 87.81 657 ARG A CA 1
ATOM 5164 C C . ARG A 1 657 ? 8.455 14.666 9.811 1.00 87.81 657 ARG A C 1
ATOM 5166 O O . ARG A 1 657 ? 9.126 13.657 9.619 1.00 87.81 657 ARG A O 1
ATOM 5173 N N . THR A 1 658 ? 8.369 15.247 11.004 1.00 90.56 658 THR A N 1
ATOM 5174 C CA . THR A 1 658 ? 9.052 14.793 12.210 1.00 90.56 658 THR A CA 1
ATOM 5175 C C . THR A 1 658 ? 8.685 13.345 12.517 1.00 90.56 658 THR A C 1
ATOM 5177 O O . THR A 1 658 ? 7.547 13.036 12.850 1.00 90.56 658 THR A O 1
ATOM 5180 N N . GLY A 1 659 ? 9.651 12.440 12.448 1.00 92.38 659 GLY A N 1
ATOM 5181 C CA . GLY A 1 659 ? 9.468 11.049 12.847 1.00 92.38 659 GLY A CA 1
ATOM 5182 C C . GLY A 1 659 ? 10.747 10.534 13.472 1.00 92.38 659 GLY A C 1
ATOM 5183 O O . GLY A 1 659 ? 11.798 10.645 12.839 1.00 92.38 659 GLY A O 1
ATOM 5184 N N . PHE A 1 660 ? 10.672 10.007 14.697 1.00 90.75 660 PHE A N 1
ATOM 5185 C CA . PHE A 1 660 ? 11.864 9.637 15.465 1.00 90.75 660 PHE A CA 1
ATOM 5186 C C . PHE A 1 660 ? 11.864 8.198 15.958 1.00 90.75 660 PHE A C 1
ATOM 5188 O O . PHE A 1 660 ? 10.943 7.756 16.648 1.00 90.75 660 PHE A O 1
ATOM 5195 N N . GLY A 1 661 ? 12.952 7.476 15.690 1.00 89.25 661 GLY A N 1
ATOM 5196 C CA . GLY A 1 661 ? 13.157 6.161 16.293 1.00 89.25 661 GLY A CA 1
ATOM 5197 C C . GLY A 1 661 ? 12.082 5.140 15.922 1.00 89.25 661 GLY A C 1
ATOM 5198 O O . GLY A 1 661 ? 11.771 4.293 16.755 1.00 89.25 661 GLY A O 1
ATOM 5199 N N . ASN A 1 662 ? 11.443 5.264 14.755 1.00 93.62 662 ASN A N 1
ATOM 5200 C CA . ASN A 1 662 ? 10.472 4.283 14.268 1.00 93.62 662 ASN A CA 1
ATOM 5201 C C . ASN A 1 662 ? 11.207 3.119 13.586 1.00 93.62 662 ASN A C 1
ATOM 5203 O O . ASN A 1 662 ? 12.225 3.327 12.922 1.00 93.62 662 ASN A O 1
ATOM 5207 N N . LEU A 1 663 ? 10.674 1.904 13.722 1.00 93.75 663 LEU A N 1
ATOM 5208 C CA . LEU A 1 663 ? 11.197 0.705 13.070 1.00 93.75 663 LEU A CA 1
ATOM 5209 C C . LEU A 1 663 ? 10.213 0.219 12.009 1.00 93.75 663 LEU A C 1
ATOM 5211 O O . LEU A 1 663 ? 9.063 -0.088 12.314 1.00 93.75 663 LEU A O 1
ATOM 5215 N N . ILE A 1 664 ? 10.690 0.110 10.777 1.00 95.44 664 ILE A N 1
ATOM 5216 C CA . ILE A 1 664 ? 9.966 -0.415 9.626 1.00 95.44 664 ILE A CA 1
ATOM 5217 C C . ILE A 1 664 ? 10.688 -1.691 9.211 1.00 95.44 664 ILE A C 1
ATOM 5219 O O . ILE A 1 664 ? 11.720 -1.623 8.544 1.00 95.44 664 ILE A O 1
ATOM 5223 N N . ALA A 1 665 ? 10.189 -2.851 9.629 1.00 88.25 665 ALA A N 1
ATOM 5224 C CA . ALA A 1 665 ? 10.886 -4.107 9.390 1.00 88.25 665 ALA A CA 1
ATOM 5225 C C . ALA A 1 665 ? 9.990 -5.226 8.873 1.00 88.25 665 ALA A C 1
ATOM 5227 O O . ALA A 1 665 ? 8.796 -5.286 9.169 1.00 88.25 665 ALA A O 1
ATOM 5228 N N . ASP A 1 666 ? 10.579 -6.107 8.067 1.00 81.06 666 ASP A N 1
ATOM 5229 C CA . ASP A 1 666 ? 9.949 -7.354 7.636 1.00 81.06 666 ASP A CA 1
ATOM 5230 C C . ASP A 1 666 ? 8.632 -7.181 6.850 1.00 81.06 666 ASP A C 1
ATOM 5232 O O . ASP A 1 666 ? 7.834 -8.115 6.742 1.00 81.06 666 ASP A O 1
ATOM 5236 N N . ASN A 1 667 ? 8.365 -5.989 6.306 1.00 84.12 667 ASN A N 1
ATOM 5237 C CA . ASN A 1 667 ? 7.140 -5.711 5.559 1.00 84.12 667 ASN A CA 1
ATOM 5238 C C . ASN A 1 667 ? 7.273 -6.170 4.103 1.00 84.12 667 ASN A C 1
ATOM 5240 O O . ASN A 1 667 ? 8.341 -6.087 3.498 1.00 84.12 667 ASN A O 1
ATOM 5244 N N . HIS A 1 668 ? 6.159 -6.585 3.507 1.00 78.12 668 HIS A N 1
ATOM 5245 C CA . HIS A 1 668 ? 6.063 -6.852 2.076 1.00 78.12 668 HIS A CA 1
ATOM 5246 C C . HIS A 1 668 ? 5.390 -5.671 1.377 1.00 78.12 668 HIS A C 1
ATOM 5248 O O . HIS A 1 668 ? 4.194 -5.424 1.564 1.00 78.12 668 HIS A O 1
ATOM 5254 N N . ILE A 1 669 ? 6.156 -4.942 0.569 1.00 86.38 669 ILE A N 1
ATOM 5255 C CA . ILE A 1 669 ? 5.752 -3.669 -0.028 1.00 86.38 669 ILE A CA 1
ATOM 5256 C C . ILE A 1 669 ? 5.814 -3.800 -1.5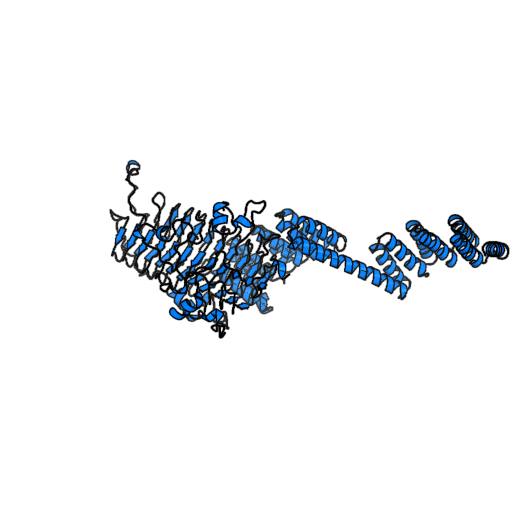50 1.00 86.38 669 ILE A C 1
ATOM 5258 O O . ILE A 1 669 ? 6.892 -3.942 -2.120 1.00 86.38 669 ILE A O 1
ATOM 5262 N N . ALA A 1 670 ? 4.669 -3.762 -2.232 1.00 77.56 670 ALA A N 1
ATOM 5263 C CA . ALA A 1 670 ? 4.624 -4.084 -3.657 1.00 77.56 670 ALA A CA 1
ATOM 5264 C C . ALA A 1 670 ? 3.695 -3.204 -4.494 1.00 77.56 670 ALA A C 1
ATOM 5266 O O . ALA A 1 670 ? 2.547 -3.003 -4.126 1.00 77.56 670 ALA A O 1
ATOM 5267 N N . MET A 1 671 ? 4.138 -2.756 -5.671 1.00 75.50 671 MET A N 1
ATOM 5268 C CA . MET A 1 671 ? 3.278 -2.022 -6.619 1.00 75.50 671 MET A CA 1
ATOM 5269 C C . MET A 1 671 ? 2.612 -0.772 -6.001 1.00 75.50 671 MET A C 1
ATOM 5271 O O . MET A 1 671 ? 1.419 -0.561 -6.197 1.00 75.50 671 MET A O 1
ATOM 5275 N N . ASN A 1 672 ? 3.318 0.016 -5.183 1.00 84.00 672 ASN A N 1
ATOM 5276 C CA . ASN A 1 672 ? 2.754 1.247 -4.607 1.00 84.00 672 ASN A CA 1
ATOM 5277 C C . ASN A 1 672 ? 3.124 2.461 -5.465 1.00 84.00 672 ASN A C 1
ATOM 5279 O O . ASN A 1 672 ? 3.915 2.369 -6.393 1.00 84.00 672 ASN A O 1
ATOM 5283 N N . GLY A 1 673 ? 2.529 3.612 -5.171 1.00 86.25 673 GLY A N 1
ATOM 5284 C CA . GLY A 1 673 ? 2.735 4.837 -5.928 1.00 86.25 673 GLY A CA 1
ATOM 5285 C C . GLY A 1 673 ? 1.928 4.920 -7.222 1.00 86.25 673 GLY A C 1
ATOM 5286 O O . GLY A 1 673 ? 2.256 5.740 -8.074 1.00 86.25 673 GLY A O 1
ATOM 5287 N N . LEU A 1 674 ? 0.885 4.100 -7.400 1.00 82.88 674 LEU A N 1
ATOM 5288 C CA . LEU A 1 674 ? 0.127 3.999 -8.660 1.00 82.88 674 LEU A CA 1
ATOM 5289 C C . LEU A 1 674 ? -0.379 5.345 -9.210 1.00 82.88 674 LEU A C 1
ATOM 5291 O O . LEU A 1 674 ? -0.673 5.455 -10.396 1.00 82.88 674 LEU A O 1
ATOM 5295 N N . GLY A 1 675 ? -0.504 6.365 -8.358 1.00 83.38 675 GLY A N 1
ATOM 5296 C CA . GLY A 1 675 ? -0.881 7.718 -8.744 1.00 83.38 675 GLY A CA 1
ATOM 5297 C C . GLY A 1 675 ? 0.287 8.679 -8.964 1.00 83.38 675 GLY A C 1
ATOM 5298 O O . GLY A 1 675 ? 0.053 9.888 -8.902 1.00 83.38 675 GLY A O 1
ATOM 5299 N N . GLY A 1 676 ? 1.509 8.174 -9.186 1.00 83.38 676 GLY A N 1
ATOM 5300 C CA . GLY A 1 676 ? 2.688 8.964 -9.562 1.00 83.38 676 GLY A CA 1
ATOM 5301 C C . GLY A 1 676 ? 2.378 9.928 -10.703 1.00 83.38 676 GLY A C 1
ATOM 5302 O O . GLY A 1 676 ? 1.353 9.796 -11.369 1.00 83.38 676 GLY A O 1
ATOM 5303 N N . ASN A 1 677 ? 3.211 10.936 -10.917 1.00 80.25 677 ASN A N 1
ATOM 5304 C CA . ASN A 1 677 ? 3.115 11.849 -12.057 1.00 80.25 677 ASN A CA 1
ATOM 5305 C C . ASN A 1 677 ? 4.378 12.702 -12.156 1.00 80.25 677 ASN A C 1
ATOM 5307 O O . ASN A 1 677 ? 5.217 12.685 -11.264 1.00 80.25 677 ASN A O 1
ATOM 5311 N N . ALA A 1 678 ? 4.473 13.518 -13.208 1.00 74.00 678 ALA A N 1
ATOM 5312 C CA . ALA A 1 678 ? 5.611 14.410 -13.442 1.00 74.00 678 ALA A CA 1
ATOM 5313 C C . ALA A 1 678 ? 5.939 15.373 -12.277 1.00 74.00 678 ALA A C 1
ATOM 5315 O O . ALA A 1 678 ? 7.014 15.962 -12.281 1.00 74.00 678 ALA A O 1
ATOM 5316 N N . ARG A 1 679 ? 5.024 15.563 -11.313 1.00 77.12 679 ARG A N 1
ATOM 5317 C CA . ARG A 1 679 ? 5.216 16.411 -10.125 1.00 77.12 679 ARG A CA 1
ATOM 5318 C C . ARG A 1 679 ? 5.390 15.618 -8.825 1.00 77.12 679 ARG A C 1
ATOM 5320 O O . ARG A 1 679 ? 5.977 16.139 -7.886 1.00 77.12 679 ARG A O 1
ATOM 5327 N N . HIS A 1 680 ? 4.865 14.395 -8.748 1.00 81.56 680 HIS A N 1
ATOM 5328 C CA . HIS A 1 680 ? 4.882 13.591 -7.526 1.00 81.56 680 HIS A CA 1
ATOM 5329 C C . HIS A 1 680 ? 5.390 12.186 -7.816 1.00 81.56 680 HIS A C 1
ATOM 5331 O O . HIS A 1 680 ? 4.763 11.421 -8.552 1.00 81.56 680 HIS A O 1
ATOM 5337 N N . MET A 1 681 ? 6.508 11.854 -7.183 1.00 84.38 681 MET A N 1
ATOM 5338 C CA . MET A 1 681 ? 7.093 10.519 -7.175 1.00 84.38 681 MET A CA 1
ATOM 5339 C C . MET A 1 681 ? 6.786 9.852 -5.836 1.00 84.38 681 MET A C 1
ATOM 5341 O O . MET A 1 681 ? 6.611 10.529 -4.821 1.00 84.38 681 MET A O 1
ATOM 5345 N N . PHE A 1 682 ? 6.671 8.527 -5.847 1.00 89.25 682 PHE A N 1
ATOM 5346 C CA . PHE A 1 682 ? 6.257 7.745 -4.686 1.00 89.25 682 PHE A CA 1
ATOM 5347 C C . PHE A 1 682 ? 7.128 6.506 -4.542 1.00 89.25 682 PHE A C 1
ATOM 5349 O O . PHE A 1 682 ? 7.555 5.912 -5.531 1.00 89.25 682 PHE A O 1
ATOM 5356 N N . PHE A 1 683 ? 7.352 6.097 -3.301 1.00 93.19 683 PHE A N 1
ATOM 5357 C CA . PHE A 1 683 ? 8.401 5.144 -2.954 1.00 93.19 683 PHE A CA 1
ATOM 5358 C C . PHE A 1 683 ? 7.839 3.934 -2.215 1.00 93.19 683 PHE A C 1
ATOM 5360 O O . PHE A 1 683 ? 6.731 3.977 -1.675 1.00 93.19 683 PHE A O 1
ATOM 5367 N N . GLY A 1 684 ? 8.615 2.852 -2.140 1.00 93.94 684 GLY A N 1
ATOM 5368 C CA . GLY A 1 684 ? 8.269 1.742 -1.252 1.00 93.94 684 GLY A CA 1
ATOM 5369 C C . GLY A 1 684 ? 8.255 2.211 0.205 1.00 93.94 684 GLY A C 1
ATOM 5370 O O . GLY A 1 684 ? 7.221 2.143 0.876 1.00 93.94 684 GLY A O 1
ATOM 5371 N N . VAL A 1 685 ? 9.384 2.764 0.653 1.00 97.00 685 VAL A N 1
ATOM 5372 C CA . VAL A 1 685 ? 9.536 3.469 1.932 1.00 97.00 685 VAL A CA 1
ATOM 5373 C C . VAL A 1 685 ? 10.120 4.859 1.684 1.00 97.00 685 VAL A C 1
ATOM 5375 O O . VAL A 1 685 ? 11.137 4.999 1.012 1.00 97.00 685 VAL A O 1
ATOM 5378 N N . GLU A 1 686 ? 9.490 5.884 2.244 1.00 94.81 686 GLU A N 1
ATOM 5379 C CA . GLU A 1 686 ? 9.906 7.281 2.141 1.00 94.81 686 GLU A CA 1
ATOM 5380 C C . GLU A 1 686 ? 10.235 7.834 3.532 1.00 94.81 686 GLU A C 1
ATOM 5382 O O . GLU A 1 686 ? 9.351 7.989 4.375 1.00 94.81 686 GLU A O 1
ATOM 5387 N N . LEU A 1 687 ? 11.507 8.136 3.776 1.00 92.00 687 LEU A N 1
ATOM 5388 C CA . LEU A 1 687 ? 11.966 8.871 4.953 1.00 92.00 687 LEU A CA 1
ATOM 5389 C C . LEU A 1 687 ? 11.965 10.358 4.592 1.00 92.00 687 LEU A C 1
ATOM 5391 O O . LEU A 1 687 ? 12.932 10.876 4.034 1.00 92.00 687 LEU A O 1
ATOM 5395 N N . GLY A 1 688 ? 10.818 11.004 4.782 1.00 85.44 688 GLY A N 1
ATOM 5396 C CA . GLY A 1 688 ? 10.562 12.346 4.280 1.00 85.44 688 GLY A CA 1
ATOM 5397 C C . GLY A 1 688 ? 10.990 13.474 5.215 1.00 85.44 688 GLY A C 1
ATOM 5398 O O . GLY A 1 688 ? 11.358 13.290 6.378 1.00 85.44 688 GLY A O 1
ATOM 5399 N N . PHE A 1 689 ? 10.908 14.673 4.651 1.00 84.50 689 PHE A N 1
ATOM 5400 C CA . PHE A 1 689 ? 11.054 15.949 5.330 1.00 84.50 689 PHE A CA 1
ATOM 5401 C C . PHE A 1 689 ? 10.183 16.970 4.590 1.00 84.50 689 PHE A C 1
ATOM 5403 O O . PHE A 1 689 ? 10.495 17.338 3.457 1.00 84.50 689 PHE A O 1
ATOM 5410 N N . ALA A 1 690 ? 9.075 17.395 5.202 1.00 83.00 690 ALA A N 1
ATOM 5411 C CA . ALA A 1 690 ? 8.198 18.421 4.643 1.00 83.00 690 ALA A CA 1
ATOM 5412 C C . ALA A 1 690 ? 8.210 19.700 5.506 1.00 83.00 690 ALA A C 1
ATOM 5414 O O . ALA A 1 690 ? 8.145 19.608 6.738 1.00 83.00 690 ALA A O 1
ATOM 5415 N N . PRO A 1 691 ? 8.300 20.891 4.882 1.00 79.38 691 PRO A N 1
ATOM 5416 C CA . PRO A 1 691 ? 8.190 22.163 5.588 1.00 79.38 691 PRO A CA 1
ATOM 5417 C C . PRO A 1 691 ? 6.753 22.410 6.074 1.00 79.38 691 PRO A C 1
ATOM 5419 O O . PRO A 1 691 ? 5.834 21.652 5.764 1.00 79.38 691 PRO A O 1
ATOM 5422 N N . SER A 1 692 ? 6.561 23.485 6.842 1.00 79.31 692 SER A N 1
ATOM 5423 C CA . SER A 1 692 ? 5.224 23.915 7.257 1.00 79.31 692 SER A CA 1
ATOM 5424 C C . SER A 1 692 ? 4.389 24.403 6.077 1.00 79.31 692 SER A C 1
ATOM 5426 O O . SER A 1 692 ? 4.850 25.225 5.284 1.00 79.31 692 SER A O 1
ATOM 5428 N N . ASP A 1 693 ? 3.141 23.932 6.014 1.00 71.31 693 ASP A N 1
ATOM 5429 C CA . ASP A 1 693 ? 2.115 24.408 5.079 1.00 71.31 693 ASP A CA 1
ATOM 5430 C C . ASP A 1 693 ? 1.547 25.782 5.499 1.00 71.31 693 ASP A C 1
ATOM 5432 O O . ASP A 1 693 ? 0.884 26.461 4.713 1.00 71.31 693 ASP A O 1
ATOM 5436 N N . LEU A 1 694 ? 1.819 26.207 6.740 1.00 68.50 694 LEU A N 1
ATOM 5437 C CA . LEU A 1 694 ? 1.364 27.466 7.331 1.00 68.50 694 LEU A CA 1
ATOM 5438 C C . LEU A 1 694 ? 2.547 28.374 7.720 1.00 68.50 694 LEU A C 1
ATOM 5440 O O . LEU A 1 694 ? 3.632 27.874 8.036 1.00 68.50 694 LEU A O 1
ATOM 5444 N N . PRO A 1 695 ? 2.365 29.710 7.732 1.00 61.44 695 PRO A N 1
ATOM 5445 C CA . PRO A 1 695 ? 3.363 30.631 8.271 1.00 61.44 695 PRO A CA 1
ATOM 5446 C C . PRO A 1 695 ? 3.704 30.287 9.732 1.00 61.44 695 PRO A C 1
ATOM 5448 O O . PRO A 1 695 ? 2.807 29.847 10.450 1.00 61.44 695 PRO A O 1
ATOM 5451 N N . PRO A 1 696 ? 4.948 30.529 10.191 1.00 58.41 696 PRO A N 1
ATOM 5452 C CA . PRO A 1 696 ? 5.329 30.295 11.583 1.00 58.41 696 PRO A CA 1
ATOM 5453 C C . PRO A 1 696 ? 4.393 31.038 12.541 1.00 58.41 696 PRO A C 1
ATOM 5455 O O . PRO A 1 696 ? 4.152 32.235 12.354 1.00 58.41 696 PRO A O 1
ATOM 5458 N N . SER A 1 697 ? 3.887 30.343 13.557 1.00 54.97 697 SER A N 1
ATOM 5459 C CA . SER A 1 697 ? 3.037 30.912 14.602 1.00 54.97 697 SER A CA 1
ATOM 5460 C C . SER A 1 697 ? 3.636 30.640 15.983 1.00 54.97 697 SER A C 1
ATOM 5462 O O . SER A 1 697 ? 4.367 29.672 16.173 1.00 54.97 697 SER A O 1
ATOM 5464 N N . ASP A 1 698 ? 3.341 31.485 16.973 1.00 44.19 698 ASP A N 1
ATOM 5465 C CA . ASP A 1 698 ? 3.846 31.281 18.343 1.00 44.19 698 ASP A CA 1
ATOM 5466 C C . ASP A 1 698 ? 3.240 30.029 19.027 1.00 44.19 698 ASP A C 1
ATOM 5468 O O . ASP A 1 698 ? 3.778 29.550 20.026 1.00 44.19 698 ASP A O 1
ATOM 5472 N N . ASP A 1 699 ? 2.167 29.470 18.453 1.00 52.75 699 ASP A N 1
ATOM 5473 C CA . ASP A 1 699 ? 1.407 28.311 18.935 1.00 52.75 699 ASP A CA 1
ATOM 5474 C C . ASP A 1 699 ? 1.544 27.099 17.993 1.00 52.75 699 ASP A C 1
ATOM 5476 O O . ASP A 1 699 ? 0.578 26.360 17.783 1.00 52.75 699 ASP A O 1
ATOM 5480 N N . ASP A 1 700 ? 2.720 26.892 17.387 1.00 71.38 700 ASP A N 1
ATOM 5481 C CA . ASP A 1 700 ? 2.920 25.770 16.464 1.00 71.38 700 ASP A CA 1
ATOM 5482 C C . ASP A 1 700 ? 2.493 24.458 17.143 1.00 71.38 700 ASP A C 1
ATOM 5484 O O . ASP A 1 700 ? 2.978 24.091 18.210 1.00 71.38 700 ASP A O 1
ATOM 5488 N N . GLU A 1 701 ? 1.526 23.766 16.547 1.00 79.31 701 GLU A N 1
ATOM 5489 C CA . GLU A 1 701 ? 0.938 22.532 17.078 1.00 79.31 701 GLU A CA 1
ATOM 5490 C C . GLU A 1 701 ? 1.804 21.299 16.766 1.00 79.31 701 GLU A C 1
ATOM 5492 O O . GLU A 1 701 ? 1.730 20.276 17.452 1.00 79.31 701 GLU A O 1
ATOM 5497 N N . LEU A 1 702 ? 2.646 21.421 15.737 1.00 86.50 702 LEU A N 1
ATOM 5498 C CA . LEU A 1 702 ? 3.461 20.371 15.135 1.00 86.50 702 LEU A CA 1
ATOM 5499 C C . LEU A 1 702 ? 4.954 20.717 15.179 1.00 86.50 702 LEU A C 1
ATOM 5501 O O . LEU A 1 702 ? 5.350 21.869 15.341 1.00 86.50 702 LEU A O 1
ATOM 5505 N N . ASP A 1 703 ? 5.787 19.700 15.003 1.00 88.94 703 ASP A N 1
ATOM 5506 C CA . ASP A 1 703 ? 7.204 19.815 14.683 1.00 88.94 703 ASP A CA 1
ATOM 5507 C C . ASP A 1 703 ? 7.412 19.648 13.161 1.00 88.94 703 ASP A C 1
ATOM 5509 O O . ASP A 1 703 ? 6.862 18.731 12.537 1.00 88.94 703 ASP A O 1
ATOM 5513 N N . PHE A 1 704 ? 8.295 20.463 12.575 1.00 88.69 704 PHE A N 1
ATOM 5514 C CA . PHE A 1 704 ? 8.688 20.415 11.153 1.00 88.69 704 PHE A CA 1
ATOM 5515 C C . PHE A 1 704 ? 10.176 20.073 10.981 1.00 88.69 704 PHE A C 1
ATOM 5517 O O . PHE A 1 704 ? 10.910 20.730 10.246 1.00 88.69 704 PHE A O 1
ATOM 5524 N N . LEU A 1 705 ? 10.643 19.072 11.726 1.00 85.62 705 LEU A N 1
ATOM 5525 C CA . LEU A 1 705 ? 12.014 18.572 11.678 1.00 85.62 705 LEU A CA 1
ATOM 5526 C C . LEU A 1 705 ? 12.126 17.407 10.677 1.00 85.62 705 LEU A C 1
ATOM 5528 O O . LEU A 1 705 ? 11.128 16.728 10.417 1.00 85.62 705 LEU A O 1
ATOM 5532 N N . PRO A 1 706 ? 13.323 17.142 10.122 1.00 83.75 706 PRO A N 1
ATOM 5533 C CA . PRO A 1 706 ? 13.545 15.948 9.314 1.00 83.75 706 PRO A CA 1
ATOM 5534 C C . PRO A 1 706 ? 13.336 14.671 10.137 1.00 83.75 706 PRO A C 1
ATOM 5536 O O . PRO A 1 706 ? 13.435 14.675 11.370 1.00 83.75 706 PRO A O 1
ATOM 5539 N N . SER A 1 707 ? 13.061 13.560 9.453 1.00 85.94 707 SER A N 1
ATOM 5540 C CA . SER A 1 707 ? 12.984 12.249 10.096 1.00 85.94 707 SER A CA 1
ATOM 5541 C C . SER A 1 707 ? 14.378 11.791 10.562 1.00 85.94 707 SER A C 1
ATOM 5543 O O . SER A 1 707 ? 15.322 11.785 9.777 1.00 85.94 707 SER A O 1
ATOM 5545 N N . LEU A 1 708 ? 14.525 11.413 11.837 1.00 85.56 708 LEU A N 1
ATOM 5546 C CA . LEU A 1 708 ? 15.818 11.051 12.444 1.00 85.56 708 LEU A CA 1
ATOM 5547 C C . LEU A 1 708 ? 15.726 9.727 13.214 1.00 85.56 708 LEU A C 1
ATOM 5549 O O . LEU A 1 708 ? 14.671 9.366 13.730 1.00 85.56 708 LEU A O 1
ATOM 5553 N N . ASP A 1 709 ? 16.839 9.001 13.310 1.00 86.56 709 ASP A N 1
ATOM 5554 C CA . ASP A 1 709 ? 16.965 7.733 14.049 1.00 86.56 709 ASP A CA 1
ATOM 5555 C C . ASP A 1 709 ? 15.954 6.633 13.654 1.00 86.56 709 ASP A C 1
ATOM 5557 O O . ASP A 1 709 ? 15.739 5.683 14.402 1.00 86.56 709 ASP A O 1
ATOM 5561 N N . ASN A 1 710 ? 15.325 6.725 12.480 1.00 89.31 710 ASN A N 1
ATOM 5562 C CA . ASN A 1 710 ? 14.430 5.678 11.983 1.00 89.31 710 ASN A CA 1
ATOM 5563 C C . ASN A 1 710 ? 15.231 4.537 11.345 1.00 89.31 710 ASN A C 1
ATOM 5565 O O . ASN A 1 710 ? 16.258 4.764 10.707 1.00 89.31 710 ASN A O 1
ATOM 5569 N N . CYS A 1 711 ? 14.733 3.310 11.475 1.00 89.75 711 CYS A N 1
ATOM 5570 C CA . CYS A 1 711 ? 15.337 2.121 10.885 1.00 89.75 711 CYS A CA 1
ATOM 5571 C C . CYS A 1 711 ? 14.365 1.474 9.897 1.00 89.75 711 CYS A C 1
ATOM 5573 O O . CYS A 1 711 ? 13.218 1.196 10.248 1.00 89.75 711 CYS A O 1
ATOM 5575 N N . ALA A 1 712 ? 14.834 1.208 8.678 1.00 90.88 712 ALA A N 1
ATOM 5576 C CA . ALA A 1 712 ? 14.132 0.396 7.695 1.00 90.88 712 ALA A CA 1
ATOM 5577 C C . ALA A 1 712 ? 15.012 -0.806 7.323 1.00 90.88 712 ALA A C 1
ATOM 5579 O O . ALA A 1 712 ? 16.047 -0.628 6.685 1.00 90.88 712 ALA A O 1
ATOM 5580 N N . THR A 1 713 ? 14.622 -2.018 7.726 1.00 85.12 713 THR A N 1
ATOM 5581 C CA . THR A 1 713 ? 15.432 -3.241 7.547 1.00 85.12 713 THR A CA 1
ATOM 5582 C C . THR A 1 713 ? 14.576 -4.422 7.110 1.00 85.12 713 THR A C 1
ATOM 5584 O O . THR A 1 713 ? 13.395 -4.472 7.422 1.00 85.12 713 THR A O 1
ATOM 5587 N N . ASP A 1 714 ? 15.147 -5.355 6.350 1.00 78.19 714 ASP A N 1
ATOM 5588 C CA . ASP A 1 714 ? 14.514 -6.641 6.001 1.00 78.19 714 ASP A CA 1
ATOM 5589 C C . ASP A 1 714 ? 13.124 -6.541 5.336 1.00 78.19 714 ASP A C 1
ATOM 5591 O O . ASP A 1 714 ? 12.350 -7.497 5.309 1.00 78.19 714 ASP A O 1
ATOM 5595 N N . ASN A 1 715 ? 12.794 -5.379 4.762 1.00 80.44 715 ASN A N 1
ATOM 5596 C CA . ASN A 1 715 ? 11.565 -5.185 4.002 1.00 80.44 715 ASN A CA 1
ATOM 5597 C C . ASN A 1 715 ? 11.733 -5.763 2.595 1.00 80.44 715 ASN A C 1
ATOM 5599 O O . ASN A 1 715 ? 12.684 -5.439 1.881 1.00 80.44 715 ASN A O 1
ATOM 5603 N N . HIS A 1 716 ? 10.761 -6.556 2.159 1.00 75.25 716 HIS A N 1
ATOM 5604 C CA . HIS A 1 716 ? 10.703 -7.071 0.800 1.00 75.25 716 HIS A CA 1
ATOM 5605 C C . HIS A 1 716 ? 9.934 -6.084 -0.086 1.00 75.25 716 HIS A C 1
ATOM 5607 O O . HIS A 1 716 ? 8.701 -6.074 -0.100 1.00 75.25 716 HIS A O 1
ATOM 5613 N N . ILE A 1 717 ? 10.675 -5.232 -0.801 1.00 81.50 717 ILE A N 1
ATOM 5614 C CA . ILE A 1 717 ? 10.121 -4.177 -1.659 1.00 81.50 717 ILE A CA 1
ATOM 5615 C C . ILE A 1 717 ? 10.270 -4.576 -3.127 1.00 81.50 717 ILE A C 1
ATOM 5617 O O . ILE A 1 717 ? 11.385 -4.661 -3.637 1.00 81.50 717 ILE A O 1
ATOM 5621 N N . ILE A 1 718 ? 9.151 -4.832 -3.805 1.00 65.75 718 ILE A N 1
ATOM 5622 C CA . ILE A 1 718 ? 9.133 -5.352 -5.181 1.00 65.75 718 ILE A CA 1
ATOM 5623 C C . ILE A 1 718 ? 8.102 -4.652 -6.058 1.00 65.75 718 ILE A C 1
ATOM 5625 O O . ILE A 1 718 ? 7.189 -3.987 -5.575 1.00 65.75 718 ILE A O 1
ATOM 5629 N N . GLY A 1 719 ? 8.203 -4.842 -7.370 1.00 60.41 719 GLY A N 1
ATOM 5630 C CA . GLY A 1 719 ? 7.261 -4.242 -8.305 1.00 60.41 719 GLY A CA 1
ATOM 5631 C C . GLY A 1 719 ? 7.471 -2.745 -8.497 1.00 60.41 719 GLY A C 1
ATOM 5632 O O . GLY A 1 719 ? 8.533 -2.212 -8.190 1.00 60.41 719 GLY A O 1
ATOM 5633 N N . TRP A 1 720 ? 6.460 -2.081 -9.051 1.00 61.31 720 TRP A N 1
ATOM 5634 C CA . TRP A 1 720 ? 6.547 -0.672 -9.403 1.00 61.31 720 TRP A CA 1
ATOM 5635 C C . TRP A 1 720 ? 6.492 0.217 -8.151 1.00 61.31 720 TRP A C 1
ATOM 5637 O O . TRP A 1 720 ? 5.560 0.115 -7.357 1.00 61.31 720 TRP A O 1
ATOM 5647 N N . HIS A 1 721 ? 7.518 1.052 -8.012 1.00 78.81 721 HIS A N 1
ATOM 5648 C CA . HIS A 1 721 ? 7.686 2.227 -7.148 1.00 78.81 721 HIS A CA 1
ATOM 5649 C C . HIS A 1 721 ? 8.685 3.123 -7.900 1.00 78.81 721 HIS A C 1
ATOM 5651 O O . HIS A 1 721 ? 9.436 2.604 -8.729 1.00 78.81 721 HIS A O 1
ATOM 5657 N N . ASP A 1 722 ? 8.757 4.423 -7.622 1.00 77.44 722 ASP A N 1
ATOM 5658 C CA . ASP A 1 722 ? 9.783 5.263 -8.259 1.00 77.44 722 ASP A CA 1
ATOM 5659 C C . ASP A 1 722 ? 11.197 4.851 -7.812 1.00 77.44 722 ASP A C 1
ATOM 5661 O O . ASP A 1 722 ? 12.083 4.607 -8.624 1.00 77.44 722 ASP A O 1
ATOM 5665 N N . THR A 1 723 ? 11.372 4.656 -6.504 1.00 82.50 723 THR A N 1
ATOM 5666 C CA . THR A 1 723 ? 12.544 4.015 -5.891 1.00 82.50 723 THR A CA 1
ATOM 5667 C C . THR A 1 723 ? 12.080 3.149 -4.707 1.00 82.50 723 THR A C 1
ATOM 5669 O O . THR A 1 723 ? 11.127 3.532 -4.016 1.00 82.50 723 THR A O 1
ATOM 5672 N N . PRO A 1 724 ? 12.707 1.984 -4.426 1.00 85.88 724 PRO A N 1
ATOM 5673 C CA . PRO A 1 724 ? 12.308 1.139 -3.299 1.00 85.88 724 PRO A CA 1
ATOM 5674 C C . PRO A 1 724 ? 12.370 1.850 -1.943 1.00 85.88 724 PRO A C 1
ATOM 5676 O O . PRO A 1 724 ? 11.425 1.760 -1.162 1.00 85.88 724 PRO A O 1
ATOM 5679 N N . ILE A 1 725 ? 13.458 2.575 -1.672 1.00 92.75 725 ILE A N 1
ATOM 5680 C CA . ILE A 1 725 ? 13.636 3.380 -0.461 1.00 92.75 725 ILE A CA 1
ATOM 5681 C C . ILE A 1 725 ? 14.176 4.746 -0.868 1.00 92.75 725 ILE A C 1
ATOM 5683 O O . ILE A 1 725 ? 15.190 4.823 -1.558 1.00 92.75 725 ILE A O 1
ATOM 5687 N N . TYR A 1 726 ? 13.523 5.807 -0.409 1.00 91.19 726 TYR A N 1
ATOM 5688 C CA . TYR A 1 726 ? 13.991 7.180 -0.558 1.00 91.19 726 TYR A CA 1
ATOM 5689 C C . TYR A 1 726 ? 14.212 7.811 0.813 1.00 91.19 726 TYR A C 1
ATOM 5691 O O . TYR A 1 726 ? 13.376 7.677 1.706 1.00 91.19 726 TYR A O 1
ATOM 5699 N N . SER A 1 727 ? 15.329 8.521 0.962 1.00 88.69 727 SER A N 1
ATOM 5700 C CA . SER A 1 727 ? 15.620 9.342 2.133 1.00 88.69 727 SER A CA 1
ATOM 5701 C C . SER A 1 727 ? 15.794 10.780 1.686 1.00 88.69 727 SER A C 1
ATOM 5703 O O . SER A 1 727 ? 16.719 11.080 0.931 1.00 88.69 727 SER A O 1
ATOM 5705 N N . ALA A 1 728 ? 14.913 11.661 2.153 1.00 82.19 728 ALA A N 1
ATOM 5706 C CA . ALA A 1 728 ? 15.020 13.083 1.882 1.00 82.19 728 ALA A CA 1
ATOM 5707 C C . ALA A 1 728 ? 16.299 13.647 2.528 1.00 82.19 728 ALA A C 1
ATOM 5709 O O . ALA A 1 728 ? 16.633 13.258 3.652 1.00 82.19 728 ALA A O 1
ATOM 5710 N N . PRO A 1 729 ? 17.029 14.546 1.846 1.00 74.25 729 PRO A N 1
ATOM 5711 C CA . PRO A 1 729 ? 18.160 15.231 2.454 1.00 74.25 729 PRO A CA 1
ATOM 5712 C C . PRO A 1 729 ? 17.689 16.171 3.576 1.00 74.25 729 PRO A C 1
ATOM 5714 O O . PRO A 1 729 ? 16.614 16.761 3.498 1.00 74.25 729 PRO A O 1
ATOM 5717 N N . ASP A 1 730 ? 18.547 16.390 4.578 1.00 68.12 730 ASP A N 1
ATOM 5718 C CA . ASP A 1 730 ? 18.324 17.309 5.717 1.00 68.12 730 ASP A CA 1
ATOM 5719 C C . ASP A 1 730 ? 18.217 18.800 5.303 1.00 68.12 730 ASP A C 1
ATOM 5721 O O . ASP A 1 730 ? 18.106 19.697 6.140 1.00 68.12 730 ASP A O 1
ATOM 5725 N N . THR A 1 731 ? 18.259 19.087 4.002 1.00 60.56 731 THR A N 1
ATOM 5726 C CA . THR A 1 731 ? 18.070 20.406 3.397 1.00 60.56 731 THR A CA 1
ATOM 5727 C C . THR A 1 731 ? 16.726 20.432 2.680 1.00 60.56 731 THR A C 1
ATOM 5729 O O . THR A 1 731 ? 16.490 19.585 1.825 1.00 60.56 731 THR A O 1
ATOM 5732 N N . ALA A 1 732 ? 15.877 21.423 2.970 1.00 50.78 732 ALA A N 1
ATOM 5733 C CA . ALA A 1 732 ? 14.499 21.549 2.467 1.00 50.78 732 ALA A CA 1
ATOM 5734 C C . ALA A 1 732 ? 14.378 21.810 0.945 1.00 50.78 732 ALA A C 1
ATOM 5736 O O . ALA A 1 732 ? 13.379 22.368 0.492 1.00 50.78 732 ALA A O 1
ATOM 5737 N N . ALA A 1 733 ? 15.398 21.470 0.154 1.00 41.81 733 ALA A N 1
ATOM 5738 C CA . ALA A 1 733 ? 15.365 21.620 -1.290 1.00 41.81 733 ALA A CA 1
ATOM 5739 C C . ALA A 1 733 ? 14.285 20.688 -1.878 1.00 41.81 733 ALA A C 1
ATOM 5741 O O . ALA A 1 733 ? 14.247 19.503 -1.530 1.00 41.81 733 ALA A O 1
ATOM 5742 N N . PRO A 1 734 ? 13.392 21.193 -2.747 1.00 43.84 734 PRO A N 1
ATOM 5743 C CA . PRO A 1 734 ? 12.413 20.353 -3.417 1.00 43.84 734 PRO A CA 1
ATOM 5744 C C . PRO A 1 734 ? 13.106 19.257 -4.238 1.00 43.84 734 PRO A C 1
ATOM 5746 O O . PRO A 1 734 ? 14.146 19.487 -4.850 1.00 43.84 734 PRO A O 1
ATOM 5749 N N . LEU A 1 735 ? 12.486 18.073 -4.281 1.00 43.97 735 LEU A N 1
ATOM 5750 C CA . LEU A 1 735 ? 13.000 16.838 -4.898 1.00 43.97 735 LEU A CA 1
ATOM 5751 C C . LEU A 1 735 ? 13.552 17.011 -6.331 1.00 43.97 735 LEU A C 1
ATOM 5753 O O . LEU A 1 735 ? 14.429 16.262 -6.741 1.00 43.97 735 LEU A O 1
ATOM 5757 N N . HIS A 1 736 ? 13.063 18.010 -7.074 1.00 39.28 736 HIS A N 1
ATOM 5758 C CA . HIS A 1 736 ? 13.506 18.331 -8.434 1.00 39.28 736 HIS A CA 1
ATOM 5759 C C . HIS A 1 736 ? 14.902 18.971 -8.532 1.00 39.28 736 HIS A C 1
ATOM 5761 O O . HIS A 1 736 ? 15.424 19.062 -9.637 1.00 39.28 736 HIS A O 1
ATOM 5767 N N . GLU A 1 737 ? 15.496 19.444 -7.432 1.00 30.92 737 GLU A N 1
ATOM 5768 C CA . GLU A 1 737 ? 16.838 20.052 -7.444 1.00 30.92 737 GLU A CA 1
ATOM 5769 C C . GLU A 1 737 ? 17.955 19.076 -7.027 1.00 30.92 737 GLU A C 1
ATOM 5771 O O . GLU A 1 737 ? 19.132 19.393 -7.195 1.00 30.92 737 GLU A O 1
ATOM 5776 N N . ALA A 1 738 ? 17.606 17.900 -6.486 1.00 31.06 738 ALA A N 1
ATOM 5777 C CA . ALA A 1 738 ? 18.557 16.935 -5.921 1.00 31.06 738 ALA A CA 1
ATOM 5778 C C . ALA A 1 738 ? 18.817 15.688 -6.798 1.00 31.06 738 ALA A C 1
ATOM 5780 O O . ALA A 1 738 ? 19.746 14.934 -6.502 1.00 31.06 738 ALA A O 1
ATOM 5781 N N . ILE A 1 739 ? 18.024 15.480 -7.854 1.00 30.16 739 ILE A N 1
ATOM 5782 C CA . ILE A 1 739 ? 18.163 14.424 -8.876 1.00 30.16 739 ILE A CA 1
ATOM 5783 C C . ILE A 1 739 ? 18.330 15.118 -10.224 1.00 30.16 739 ILE A C 1
ATOM 5785 O O . ILE A 1 739 ? 19.231 14.707 -10.990 1.00 30.16 739 ILE A O 1
#

Radius of gyration: 36.86 Å; chains: 1; bounding box: 99×59×113 Å

Sequence (739 aa):
ALALYEQLRQLQPDNWRGYAQACIAHRQLGQWAQADAVLEQGLQQLGEHPQLLIAYGDNAMDQRLWELALQRWQRLRQTHPGEDSGWLRAAQALLRLQRDEQAQQLLAQGIERLGERAALQQLLGQVQEQQQARLQALWQQAHDALHQQRSSEALALYEQLRQLQPNNWLGYAQACIAHRQLGQWAQADAVLEQGMQQLGEHPQLLIAYGDNAMDQRLWELALQRWQRLRQAHPQQAQAHLRAAEACLRLNQREQAQALLKTLERQAEADPALQQPLALMRLRLEAPELRPSGFAQLLPRSAWPHWTAAPSSADARIHGAQVSRRARRLGLAPLQYEEAHTIYQCAGAQLPDATLPLLPWPADAQRLTQLQGLRLNGHERPSPLPKQARQAEPTDAPFQLTLQDCQDVLLENLDFTDLPDDGLLLLRCRNVWLRNCRFHGQRGAAIVVASGCAHVTVEHCEFTAGHGAAILIGEGAQHIRIAHNRIEAGQGKSNWMAGIVVTDRSLGHLAQGSASLFGPDGYWAQPEPICQRLLPPRGIVLEANQVIRNLSSGIYLDGAIETLLIGNQIESNSKEGICLDYGATKNLLLFNQLSGNGNRWGKSDEDLARDFVAADGRLPDGTARAKVPAISIDNALHNLLLHNFIHHNFGSGIKIVRTGFGNLIADNHIAMNGLGGNARHMFFGVELGFAPSDLPPSDDDELDFLPSLDNCATDNHIIGWHDTPIYSAPDTAAPLHEAI